Protein AF-A0A9E3B261-F1 (afdb_monomer_lite)

Radius of gyration: 27.92 Å; chains: 1; bounding box: 65×84×52 Å

pLDDT: mean 82.16, std 19.21, range [24.48, 98.75]

Foldseek 3Di:
DPPAAEAEAADDLVCVVSRCVVVVVVLVVQVPPPDQVDPQVQEEEEEADLPPVVSVVVQVSCVVVVGHYDYDPALVRVLVCVVVSVHQYQEYEYEQPHDDPPVSVVVSQVCSCVPRVHHYHYYYHHYDDDDDDPDDDDDDDDDDDDDDDDDDDDDDDPPPPPDPDQDDQDQHDFVQWGFHAWPADDLQATWTWIARNVVRDIKIKGKDFLVSDDPVQCVPDVPDRLQLVLQLVLCVPFDAQQAWRFPDWDWGDDPNTIMTMTITHDAPQQFQVSVCVPDPDLADALLQCLQVLLRVQVRLVSCVVVLFHQQQFARNQWTFRDDDPGSSPTRTHGDDRGSDSQLPDDPPDPRRLLQAALCSLVSDDDLLRRLSSSLQVVLCRHQSHGQDDDPDSSRSNCCNQPNQGDQSCVRVVPHDPQLSVLSSLSSDNDSVSHDPHSNRSSVSSVVSSD

Structure (mmCIF, N/CA/C/O backbone):
data_AF-A0A9E3B261-F1
#
_entry.id   AF-A0A9E3B261-F1
#
loop_
_atom_site.group_PDB
_atom_site.id
_atom_site.type_symbol
_atom_site.label_atom_id
_atom_site.label_alt_id
_atom_site.label_comp_id
_atom_site.label_asym_id
_atom_site.label_entity_id
_atom_site.label_seq_id
_atom_site.pdbx_PDB_ins_code
_atom_site.Cartn_x
_atom_site.Cartn_y
_atom_site.Cartn_z
_atom_site.occupancy
_atom_site.B_iso_or_equiv
_atom_site.auth_seq_id
_atom_site.auth_comp_id
_atom_site.auth_asym_id
_atom_site.auth_atom_id
_atom_site.pdbx_PDB_model_num
ATOM 1 N N . MET A 1 1 ? 28.361 51.284 -7.938 1.00 46.28 1 MET A N 1
ATOM 2 C CA . MET A 1 1 ? 27.222 50.376 -7.678 1.00 46.28 1 MET A CA 1
ATOM 3 C C . MET A 1 1 ? 27.439 49.139 -8.527 1.00 46.28 1 MET A C 1
ATOM 5 O O . MET A 1 1 ? 27.839 49.307 -9.668 1.00 46.28 1 MET A O 1
ATOM 9 N N . ILE A 1 2 ? 27.301 47.932 -7.970 1.00 52.34 2 ILE A N 1
ATOM 10 C CA . ILE A 1 2 ? 27.324 46.715 -8.796 1.00 52.34 2 ILE A CA 1
ATOM 11 C C . ILE A 1 2 ? 25.982 46.702 -9.520 1.00 52.34 2 ILE A C 1
ATOM 13 O O . ILE A 1 2 ? 24.951 46.738 -8.854 1.00 52.34 2 ILE A O 1
ATOM 17 N N . ASP A 1 3 ? 26.011 46.742 -10.845 1.00 52.69 3 ASP A N 1
ATOM 18 C CA . ASP A 1 3 ? 24.814 46.649 -11.671 1.00 52.69 3 ASP A CA 1
ATOM 19 C C . ASP A 1 3 ? 24.361 45.181 -11.671 1.00 52.69 3 ASP A C 1
ATOM 21 O O . ASP A 1 3 ? 25.028 44.314 -12.241 1.00 52.69 3 ASP A O 1
ATOM 25 N N . VAL A 1 4 ? 23.319 44.872 -10.895 1.00 64.88 4 VAL A N 1
ATOM 26 C CA . VAL A 1 4 ? 22.821 43.504 -10.696 1.00 64.88 4 VAL A CA 1
ATOM 27 C C . VAL A 1 4 ? 21.549 43.344 -11.513 1.00 64.88 4 VAL A C 1
ATOM 29 O O . VAL A 1 4 ? 20.518 43.918 -11.168 1.00 64.88 4 VAL A O 1
ATOM 32 N N . LYS A 1 5 ? 21.605 42.531 -12.572 1.00 70.75 5 LYS A N 1
ATOM 33 C CA . LYS A 1 5 ? 20.404 42.131 -13.309 1.00 70.75 5 LYS A CA 1
ATOM 34 C C . LYS A 1 5 ? 19.579 41.171 -12.451 1.00 70.75 5 LYS A C 1
ATOM 36 O O . LYS A 1 5 ? 20.046 40.077 -12.121 1.00 70.75 5 LYS A O 1
ATOM 41 N N . ALA A 1 6 ? 18.376 41.605 -12.089 1.00 80.62 6 ALA A N 1
ATOM 42 C CA . ALA A 1 6 ? 17.384 40.793 -11.401 1.00 80.62 6 ALA A CA 1
ATOM 43 C C . ALA A 1 6 ? 16.263 40.406 -12.372 1.00 80.62 6 ALA A C 1
ATOM 45 O O . ALA A 1 6 ? 15.796 41.245 -13.140 1.00 80.62 6 ALA A O 1
ATOM 46 N N . TYR A 1 7 ? 15.845 39.148 -12.317 1.00 84.56 7 TYR A N 1
ATOM 47 C CA . TYR A 1 7 ? 14.795 38.573 -13.145 1.00 84.56 7 TYR A CA 1
ATOM 48 C C . TYR A 1 7 ? 13.690 38.032 -12.240 1.00 84.56 7 TYR A C 1
ATOM 50 O O . TYR A 1 7 ? 13.964 37.229 -11.347 1.00 84.56 7 TYR A O 1
ATOM 58 N N . ASP A 1 8 ? 12.451 38.442 -12.479 1.00 83.25 8 ASP A N 1
ATOM 59 C CA . ASP A 1 8 ? 11.298 37.842 -11.814 1.00 83.25 8 ASP A CA 1
ATOM 60 C C . ASP A 1 8 ? 10.863 36.616 -12.621 1.00 83.25 8 ASP A C 1
ATOM 62 O O . ASP A 1 8 ? 10.542 36.715 -13.807 1.00 83.25 8 ASP A O 1
ATOM 66 N N . ILE A 1 9 ? 10.900 35.447 -11.987 1.00 84.94 9 ILE A N 1
ATOM 67 C CA . ILE A 1 9 ? 10.520 34.172 -12.592 1.00 84.94 9 ILE A CA 1
ATOM 68 C C . ILE A 1 9 ? 9.302 33.650 -11.849 1.00 84.94 9 ILE A C 1
ATOM 70 O O . ILE A 1 9 ? 9.288 33.564 -10.619 1.00 84.94 9 ILE A O 1
ATOM 74 N N . SER A 1 10 ? 8.273 33.285 -12.606 1.00 79.19 10 SER A N 1
ATOM 75 C CA . SER A 1 10 ? 7.094 32.650 -12.026 1.00 79.19 10 SER A CA 1
ATOM 76 C C . SER A 1 10 ? 7.427 31.205 -11.689 1.00 79.19 10 SER A C 1
ATOM 78 O O . SER A 1 10 ? 7.832 30.434 -12.558 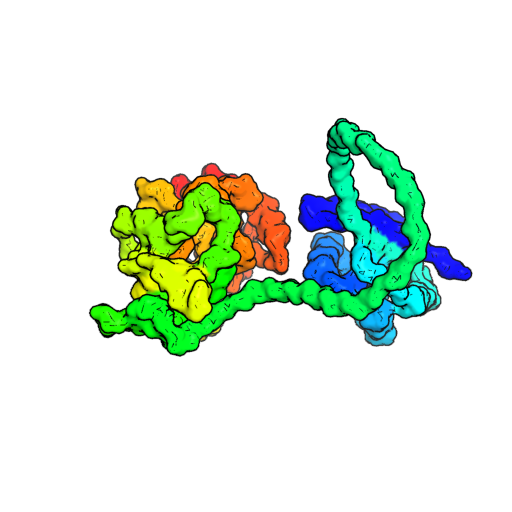1.00 79.19 10 SER A O 1
ATOM 80 N N . PHE A 1 11 ? 7.249 30.839 -10.425 1.00 78.50 11 PHE A N 1
ATOM 81 C CA . PHE A 1 11 ? 7.340 29.455 -9.989 1.00 78.50 11 PHE A CA 1
ATOM 82 C C . PHE A 1 11 ? 5.954 28.982 -9.571 1.00 78.50 11 PHE A C 1
ATOM 84 O O . PHE A 1 11 ? 5.349 29.521 -8.648 1.00 78.50 11 PHE A O 1
ATOM 91 N N . SER A 1 12 ? 5.460 27.976 -10.284 1.00 71.38 12 SER A N 1
ATOM 92 C CA . SER A 1 12 ? 4.247 27.246 -9.947 1.00 71.38 12 SER A CA 1
ATOM 93 C C . SER A 1 12 ? 4.579 25.765 -9.943 1.00 71.38 12 SER A C 1
ATOM 95 O O . SER A 1 12 ? 5.219 25.276 -10.877 1.00 71.38 12 SER A O 1
ATOM 97 N N . GLU A 1 13 ? 4.116 25.050 -8.919 1.00 60.09 13 GLU A N 1
ATOM 98 C CA . GLU A 1 13 ? 4.204 23.588 -8.888 1.00 60.09 13 GLU A CA 1
ATOM 99 C C . GLU A 1 13 ? 3.432 22.952 -10.052 1.00 60.09 13 GLU A C 1
ATOM 101 O O . GLU A 1 13 ? 3.790 21.870 -10.505 1.00 60.09 13 GLU A O 1
ATOM 106 N N . ASP A 1 14 ? 2.436 23.654 -10.596 1.00 55.97 14 ASP A N 1
ATOM 107 C CA . ASP A 1 14 ? 1.622 23.178 -11.713 1.00 55.97 14 ASP A CA 1
ATOM 108 C C . ASP A 1 14 ? 2.279 23.391 -13.091 1.00 55.97 14 ASP A C 1
ATOM 110 O O . ASP A 1 14 ? 1.838 22.776 -14.060 1.00 55.97 14 ASP A O 1
ATOM 114 N N . GLN A 1 15 ? 3.302 24.256 -13.203 1.00 71.75 15 GLN A N 1
ATOM 115 C CA . GLN A 1 15 ? 3.941 24.635 -14.482 1.00 71.75 15 GLN A CA 1
ATOM 116 C C . GLN A 1 15 ? 5.474 24.826 -14.377 1.00 71.75 15 GLN A C 1
ATOM 118 O O . GLN A 1 15 ? 5.997 25.916 -14.659 1.00 71.75 15 GLN A O 1
ATOM 123 N N . PRO A 1 16 ? 6.247 23.806 -13.960 1.00 72.81 16 PRO A N 1
ATOM 124 C CA . PRO A 1 16 ? 7.695 23.935 -13.785 1.00 72.81 16 PRO A CA 1
ATOM 125 C C . PRO A 1 16 ? 8.467 24.083 -15.101 1.00 72.81 16 PRO A C 1
ATOM 127 O O . PRO A 1 16 ? 9.574 24.617 -15.095 1.00 72.81 16 PRO A O 1
ATOM 130 N N . GLU A 1 17 ? 7.909 23.653 -16.233 1.00 75.88 17 GLU A N 1
ATOM 131 C CA . GLU A 1 17 ? 8.484 23.877 -17.561 1.00 75.88 17 GLU A CA 1
ATOM 132 C C . GLU A 1 17 ? 8.613 25.367 -17.886 1.00 75.88 17 GLU A C 1
ATOM 134 O O . GLU A 1 17 ? 9.623 25.783 -18.451 1.00 75.88 17 GLU A O 1
ATOM 139 N N . THR A 1 18 ? 7.654 26.188 -17.450 1.00 79.38 18 THR A N 1
ATOM 140 C CA . THR A 1 18 ? 7.706 27.648 -17.603 1.00 79.38 18 THR A CA 1
ATOM 141 C C . THR A 1 18 ? 8.845 28.236 -16.775 1.00 79.38 18 THR A C 1
ATOM 143 O O . THR A 1 18 ? 9.638 29.029 -17.284 1.00 79.38 18 THR A O 1
ATOM 146 N N . PHE A 1 19 ? 8.979 27.789 -15.522 1.00 85.88 19 PHE A N 1
ATOM 147 C CA . PHE A 1 19 ? 10.084 28.167 -14.639 1.00 85.88 19 PHE A CA 1
ATOM 148 C C . PHE A 1 19 ? 11.444 27.779 -15.243 1.00 85.88 19 PHE A C 1
ATOM 150 O O . PHE A 1 19 ? 12.350 28.609 -15.332 1.00 85.88 19 PHE A O 1
ATOM 157 N N . LEU A 1 20 ? 11.586 26.532 -15.700 1.00 84.50 20 LEU A N 1
ATOM 158 C CA . LEU A 1 20 ? 12.829 26.024 -16.277 1.00 84.50 20 LEU A CA 1
ATOM 159 C C . LEU A 1 20 ? 13.180 26.718 -17.592 1.00 84.50 20 LEU A C 1
ATOM 161 O O . LEU A 1 20 ? 14.345 27.044 -17.797 1.00 84.50 20 LEU A O 1
ATOM 165 N N . ALA A 1 21 ? 12.206 26.987 -18.462 1.00 82.69 21 ALA A N 1
ATOM 166 C CA . ALA A 1 21 ? 12.437 27.713 -19.707 1.00 82.69 21 ALA A CA 1
ATOM 167 C C . ALA A 1 21 ? 12.944 29.141 -19.441 1.00 82.69 21 ALA A C 1
ATOM 169 O O . ALA A 1 21 ? 13.916 29.575 -20.062 1.00 82.69 21 ALA A O 1
ATOM 170 N N . GLN A 1 22 ? 12.339 29.845 -18.477 1.00 83.75 22 GLN A N 1
ATOM 171 C CA . GLN A 1 22 ? 12.772 31.181 -18.056 1.00 83.75 22 GLN A CA 1
ATOM 172 C C . GLN A 1 22 ? 14.178 31.152 -17.440 1.00 83.75 22 GLN A C 1
ATOM 174 O O . GLN A 1 22 ? 15.033 31.962 -17.803 1.00 83.75 22 GLN A O 1
ATOM 179 N N . LEU A 1 23 ? 14.448 30.189 -16.554 1.00 86.62 23 LEU A N 1
ATOM 180 C CA . LEU A 1 23 ? 15.745 30.045 -15.896 1.00 86.62 23 LEU A CA 1
ATOM 181 C C . LEU A 1 23 ? 16.854 29.685 -16.895 1.00 86.62 23 LEU A C 1
ATOM 183 O O . LEU A 1 23 ? 17.890 30.349 -16.935 1.00 86.62 23 LEU A O 1
ATOM 187 N N . LEU A 1 24 ? 16.649 28.648 -17.711 1.00 84.88 24 LEU A N 1
ATOM 188 C CA . LEU A 1 24 ? 17.641 28.166 -18.672 1.00 84.88 24 LEU A CA 1
ATOM 189 C C . LEU A 1 24 ? 17.910 29.187 -19.774 1.00 84.88 24 LEU A C 1
ATOM 191 O O . LEU A 1 24 ? 19.068 29.348 -20.151 1.00 84.88 24 LEU A O 1
ATOM 195 N N . GLY A 1 25 ? 16.893 29.915 -20.245 1.00 82.44 25 GLY A N 1
ATOM 196 C CA . GLY A 1 25 ? 17.084 30.982 -21.230 1.00 82.44 25 GLY A CA 1
ATOM 197 C C . GLY A 1 25 ? 18.042 32.070 -20.733 1.00 82.44 25 GLY A C 1
ATOM 198 O O . GLY A 1 25 ? 18.949 32.496 -21.455 1.00 82.44 25 GLY A O 1
ATOM 199 N N . VAL A 1 26 ? 17.910 32.478 -19.467 1.00 82.19 26 VAL A N 1
ATOM 200 C CA . VAL A 1 26 ? 18.814 33.464 -18.854 1.00 82.19 26 VAL A CA 1
ATOM 201 C C . VAL A 1 26 ? 20.189 32.860 -18.565 1.00 82.19 26 VAL A C 1
ATOM 203 O O . VAL A 1 26 ? 21.204 33.479 -18.872 1.00 82.19 26 VAL A O 1
ATOM 206 N N . LEU A 1 27 ? 20.254 31.639 -18.024 1.00 79.81 27 LEU A N 1
ATOM 207 C CA . LEU A 1 27 ? 21.534 30.978 -17.765 1.00 79.81 27 LEU A CA 1
ATOM 208 C C . LEU A 1 27 ? 22.335 30.800 -19.060 1.00 79.81 27 LEU A C 1
ATOM 210 O O . LEU A 1 27 ? 23.496 31.183 -19.102 1.00 79.81 27 LEU A O 1
ATOM 214 N N . GLN A 1 28 ? 21.741 30.288 -20.136 1.00 76.00 28 GLN A N 1
ATOM 215 C CA . GLN A 1 28 ? 22.437 30.038 -21.405 1.00 76.00 28 GLN A CA 1
ATOM 216 C C . GLN A 1 28 ? 22.897 31.331 -22.099 1.00 76.00 28 GLN A C 1
ATOM 218 O O . GLN A 1 28 ? 24.015 31.385 -22.619 1.00 76.00 28 GLN A O 1
ATOM 223 N N . SER A 1 29 ? 22.083 32.392 -22.058 1.00 72.06 29 SER A N 1
ATOM 224 C CA . SER A 1 29 ? 22.456 33.699 -22.618 1.00 72.06 29 SER A CA 1
ATOM 225 C C . SER A 1 29 ? 23.584 34.381 -21.835 1.00 72.06 29 SER A C 1
ATOM 227 O O . SER A 1 29 ? 24.482 34.960 -22.443 1.00 72.06 29 SER A O 1
ATOM 229 N N . GLU A 1 30 ? 23.618 34.247 -20.506 1.00 67.50 30 GLU A N 1
ATOM 230 C CA . GLU A 1 30 ? 24.685 34.811 -19.663 1.00 67.50 30 GLU A CA 1
ATOM 231 C C . GLU A 1 30 ? 25.947 33.914 -19.607 1.00 67.50 30 GLU A C 1
ATOM 233 O O . GLU A 1 30 ? 27.047 34.421 -19.390 1.00 67.50 30 GLU A O 1
ATOM 238 N N . THR A 1 31 ? 25.843 32.603 -19.888 1.00 54.62 31 THR A N 1
ATOM 239 C CA . THR A 1 31 ? 27.004 31.677 -19.989 1.00 54.62 31 THR A CA 1
ATOM 240 C C . THR A 1 31 ? 27.794 31.857 -21.296 1.00 54.62 31 THR A C 1
ATOM 242 O O . THR A 1 31 ? 28.882 31.310 -21.443 1.00 54.62 31 THR A O 1
ATOM 245 N N . SER A 1 32 ? 27.287 32.656 -22.241 1.00 52.88 32 SER A N 1
ATOM 246 C CA . SER A 1 32 ? 27.977 32.998 -23.497 1.00 52.88 32 SER A CA 1
ATOM 247 C C . SER A 1 32 ? 29.081 34.063 -23.3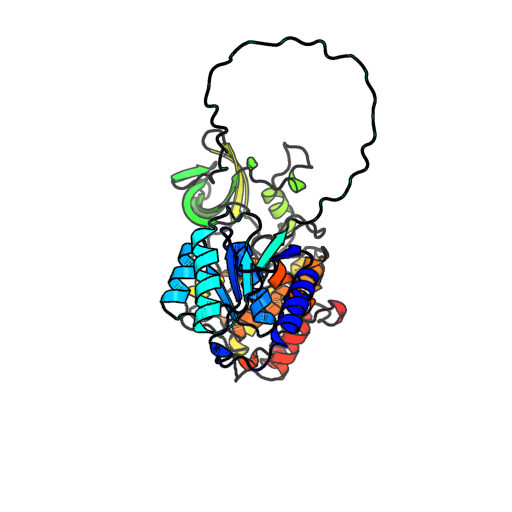23 1.00 52.88 32 SER A C 1
ATOM 249 O O . SER A 1 32 ? 29.647 34.540 -24.305 1.00 52.88 32 SER A O 1
ATOM 251 N N . GLN A 1 33 ? 29.402 34.449 -22.081 1.00 53.84 33 GLN A N 1
ATOM 252 C CA . GLN A 1 33 ? 30.553 35.299 -21.755 1.00 53.84 33 GLN A CA 1
ATOM 253 C C . GLN A 1 33 ? 31.881 34.523 -21.936 1.00 53.84 33 GLN A C 1
ATOM 255 O O . GLN A 1 33 ? 31.924 33.316 -21.685 1.00 53.84 33 GLN A O 1
ATOM 260 N N . PRO A 1 34 ? 32.972 35.178 -22.383 1.00 48.19 34 PRO A N 1
ATOM 261 C CA . PRO A 1 34 ? 34.199 34.491 -22.784 1.00 48.19 34 PRO A CA 1
ATOM 262 C C . PRO A 1 34 ? 34.865 33.758 -21.606 1.00 48.19 34 PRO A C 1
ATOM 264 O O . PRO A 1 34 ? 35.031 34.322 -20.529 1.00 48.19 34 PRO A O 1
ATOM 267 N N . GLU A 1 35 ? 35.217 32.490 -21.850 1.00 54.97 35 GLU A N 1
ATOM 268 C CA . GLU A 1 35 ? 35.974 31.543 -21.012 1.00 54.97 35 GLU A CA 1
ATOM 269 C C . GLU A 1 35 ? 35.895 31.736 -19.487 1.00 54.97 35 GLU A C 1
ATOM 271 O O . GLU A 1 35 ? 36.771 32.319 -18.842 1.00 54.97 35 GLU A O 1
ATOM 276 N N . ILE A 1 36 ? 34.884 31.114 -18.875 1.00 59.16 36 ILE A N 1
ATOM 277 C CA . ILE A 1 36 ? 34.848 30.883 -17.429 1.00 59.16 36 ILE A CA 1
ATOM 278 C C . ILE A 1 36 ? 36.056 30.010 -17.039 1.00 59.16 36 ILE A C 1
ATOM 280 O O . ILE A 1 36 ? 36.041 28.796 -17.228 1.00 59.16 36 ILE A O 1
ATOM 284 N N . LYS A 1 37 ? 37.098 30.612 -16.446 1.00 65.00 37 LYS A N 1
ATOM 285 C CA . LYS A 1 37 ? 38.328 29.931 -15.967 1.00 65.00 37 LYS A CA 1
ATOM 286 C C . LYS A 1 37 ? 38.120 29.020 -14.742 1.00 65.00 37 LYS A C 1
ATOM 288 O O . LYS A 1 37 ? 39.078 28.641 -14.072 1.00 65.00 37 LYS A O 1
ATOM 293 N N . VAL A 1 38 ? 36.873 28.700 -14.407 1.00 70.62 38 VAL A N 1
ATOM 294 C CA . VAL A 1 38 ? 36.484 27.958 -13.203 1.00 70.62 38 VAL A CA 1
ATOM 295 C C . VAL A 1 38 ? 35.988 26.563 -13.599 1.00 70.62 38 VAL A C 1
ATOM 297 O O . VAL A 1 38 ? 35.171 26.456 -14.516 1.00 70.62 38 VAL A O 1
ATOM 300 N N . PRO A 1 39 ? 36.413 25.485 -12.910 1.00 75.38 39 PRO A N 1
ATOM 301 C CA . PRO A 1 39 ? 35.882 24.147 -13.147 1.00 75.38 39 PRO A CA 1
ATOM 302 C C . PRO A 1 39 ? 34.357 24.106 -13.004 1.00 75.38 39 PRO A C 1
ATOM 304 O O . PRO A 1 39 ? 33.814 24.501 -11.971 1.00 75.38 39 PRO A O 1
ATOM 307 N N . ARG A 1 40 ? 33.660 23.561 -14.012 1.00 74.19 40 ARG A N 1
ATOM 308 C CA . ARG A 1 40 ? 32.187 23.448 -14.012 1.00 74.19 40 ARG A CA 1
ATOM 309 C C . ARG A 1 40 ? 31.637 22.678 -12.806 1.00 74.19 40 ARG A C 1
ATOM 311 O O . ARG A 1 40 ? 30.533 22.964 -12.368 1.00 74.19 40 ARG A O 1
ATOM 318 N N . SER A 1 41 ? 32.416 21.758 -12.236 1.00 78.00 41 SER A N 1
ATOM 319 C CA . SER A 1 41 ? 32.057 20.995 -11.031 1.00 78.00 41 SER A CA 1
ATOM 320 C C . SER A 1 41 ? 31.927 21.843 -9.759 1.00 78.00 41 SER A C 1
ATOM 322 O O . SER A 1 41 ? 31.311 21.397 -8.796 1.00 78.00 41 SER A O 1
ATOM 324 N N . LEU A 1 42 ? 32.504 23.050 -9.732 1.00 80.19 42 LEU A N 1
ATOM 325 C CA . LEU A 1 42 ? 32.400 23.978 -8.602 1.00 80.19 42 LEU A CA 1
ATOM 326 C C . LEU A 1 42 ? 31.280 25.010 -8.784 1.00 80.19 42 LEU A C 1
ATOM 328 O O . LEU A 1 42 ? 30.904 25.670 -7.812 1.00 80.19 42 LEU A O 1
ATOM 332 N N . LEU A 1 43 ? 30.744 25.150 -10.000 1.00 88.75 43 LEU A N 1
ATOM 333 C CA . LEU A 1 43 ? 29.675 26.092 -10.309 1.00 88.75 43 LEU A CA 1
ATOM 334 C C . LEU A 1 43 ? 28.333 25.542 -9.826 1.00 88.75 43 LEU A C 1
ATOM 336 O O . LEU A 1 43 ? 27.901 24.468 -10.247 1.00 88.75 43 LEU A O 1
ATOM 340 N N . LYS A 1 44 ? 27.657 26.292 -8.951 1.00 93.62 44 LYS A N 1
ATOM 341 C CA . LYS A 1 44 ? 26.327 25.929 -8.448 1.00 93.62 44 LYS A CA 1
ATOM 342 C C . LYS A 1 44 ? 25.351 27.090 -8.537 1.00 93.62 44 LYS A C 1
ATOM 344 O O . LYS A 1 44 ? 25.734 28.252 -8.400 1.00 93.62 44 LYS A O 1
ATOM 349 N N . VAL A 1 45 ? 24.079 26.769 -8.745 1.00 93.75 45 VAL A N 1
ATOM 350 C CA . VAL A 1 45 ? 22.966 27.697 -8.549 1.00 93.75 45 VAL A CA 1
ATOM 351 C C . VAL A 1 45 ? 22.610 27.700 -7.067 1.00 93.75 45 VAL A C 1
ATOM 353 O O . VAL A 1 45 ? 22.264 26.664 -6.499 1.00 93.75 45 VAL A O 1
ATOM 356 N N . LEU A 1 46 ? 22.735 28.856 -6.426 1.00 94.75 46 LEU A N 1
ATOM 357 C CA . LEU A 1 46 ? 22.369 29.029 -5.027 1.00 94.75 46 LEU A CA 1
ATOM 358 C C . LEU A 1 46 ? 20.870 29.310 -4.927 1.00 94.75 46 LEU A C 1
ATOM 360 O O . LEU A 1 46 ? 20.399 30.293 -5.487 1.00 94.75 46 LEU A O 1
ATOM 364 N N . VAL A 1 47 ? 20.142 28.485 -4.183 1.00 94.56 47 VAL A N 1
ATOM 365 C CA . VAL A 1 47 ? 18.722 28.680 -3.875 1.00 94.56 47 VAL A CA 1
ATOM 366 C C . VAL A 1 47 ? 18.614 29.143 -2.426 1.00 94.56 47 VAL A C 1
ATOM 368 O O . VAL A 1 47 ? 18.981 28.397 -1.518 1.00 94.56 47 VAL A O 1
ATOM 371 N N . ILE A 1 48 ? 18.154 30.375 -2.211 1.00 91.69 48 ILE A N 1
ATOM 372 C CA . ILE A 1 48 ? 17.904 30.946 -0.885 1.00 91.69 48 ILE A CA 1
ATOM 373 C C . ILE A 1 48 ? 16.403 31.032 -0.680 1.00 91.69 48 ILE A C 1
ATOM 375 O O . ILE A 1 48 ? 15.741 31.870 -1.293 1.00 91.69 48 ILE A O 1
ATOM 379 N N . ASP A 1 49 ? 15.874 30.184 0.192 1.00 88.56 49 ASP A N 1
ATOM 380 C CA . ASP A 1 49 ? 14.453 30.180 0.507 1.00 88.56 49 ASP A CA 1
ATOM 381 C C . ASP A 1 49 ? 14.216 29.648 1.926 1.00 88.56 49 ASP A C 1
ATOM 383 O O . ASP A 1 49 ? 14.806 28.645 2.339 1.00 88.56 49 ASP A O 1
ATOM 387 N N . VAL A 1 50 ? 13.356 30.342 2.673 1.00 82.12 50 VAL A N 1
ATOM 388 C CA . VAL A 1 50 ? 12.946 29.944 4.027 1.00 82.12 50 VAL A CA 1
ATOM 389 C C . VAL A 1 50 ? 12.023 28.726 3.988 1.00 82.12 50 VAL A C 1
ATOM 391 O O . VAL A 1 50 ? 12.030 27.910 4.913 1.00 82.12 50 VAL A O 1
ATOM 394 N N . ASP A 1 51 ? 11.271 28.568 2.896 1.00 82.81 51 ASP A N 1
ATOM 395 C CA . ASP A 1 51 ? 10.460 27.389 2.635 1.00 82.81 51 ASP A CA 1
ATOM 396 C C . ASP A 1 51 ? 11.350 26.262 2.099 1.00 82.81 51 ASP A C 1
ATOM 398 O O . ASP A 1 51 ? 11.705 26.202 0.920 1.00 82.81 51 ASP A O 1
ATOM 402 N N . LYS A 1 52 ? 11.711 25.332 2.990 1.00 82.50 52 LYS A N 1
ATOM 403 C CA . LYS A 1 52 ? 12.579 24.192 2.665 1.00 82.50 52 LYS A CA 1
ATOM 404 C C . LYS A 1 52 ? 11.990 23.269 1.598 1.00 82.50 52 LYS A C 1
ATOM 406 O O . LYS A 1 52 ? 12.762 22.628 0.884 1.00 82.50 52 LYS A O 1
ATOM 411 N N . LEU A 1 53 ? 10.662 23.171 1.500 1.00 77.38 53 LEU A N 1
ATOM 412 C CA . LEU A 1 53 ? 10.006 22.316 0.511 1.00 77.38 53 LEU A CA 1
ATOM 413 C C . LEU A 1 53 ? 10.136 22.943 -0.876 1.00 77.38 53 LEU A C 1
ATOM 415 O O . LEU A 1 53 ? 10.618 22.283 -1.800 1.00 77.38 53 LEU A O 1
ATOM 419 N N . ARG A 1 54 ? 9.831 24.239 -0.988 1.00 86.75 54 ARG A N 1
ATOM 420 C CA . ARG A 1 54 ? 10.002 25.002 -2.230 1.00 86.75 54 ARG A CA 1
ATOM 421 C C . ARG A 1 54 ? 11.466 25.074 -2.663 1.00 86.75 54 ARG A C 1
ATOM 423 O O . ARG A 1 54 ? 11.773 24.792 -3.820 1.00 86.75 54 ARG A O 1
ATOM 430 N N . ALA A 1 55 ? 12.384 25.341 -1.729 1.00 86.25 55 ALA A N 1
ATOM 431 C CA . ALA A 1 55 ? 13.825 25.336 -1.990 1.00 86.25 55 ALA A CA 1
ATOM 432 C C . ALA A 1 55 ? 14.299 23.990 -2.559 1.00 86.25 55 ALA A C 1
ATOM 434 O O . ALA A 1 55 ? 15.079 23.944 -3.511 1.00 86.25 55 ALA A O 1
ATOM 435 N N . GLY A 1 56 ? 13.811 22.892 -1.971 1.00 87.88 56 GLY A N 1
ATOM 436 C CA . GLY A 1 56 ? 14.101 21.529 -2.403 1.00 87.88 56 GLY A CA 1
ATOM 437 C C . GLY A 1 56 ? 13.564 21.228 -3.799 1.00 87.88 56 GLY A C 1
ATOM 438 O O . GLY A 1 56 ? 14.298 20.684 -4.623 1.00 87.88 56 GLY A O 1
ATOM 439 N N . ALA A 1 57 ? 12.321 21.621 -4.088 1.00 83.62 57 ALA A N 1
ATOM 440 C CA . ALA A 1 57 ? 11.701 21.443 -5.399 1.00 83.62 57 ALA A CA 1
ATOM 441 C C . ALA A 1 57 ? 12.460 22.211 -6.493 1.00 83.62 57 ALA A C 1
ATOM 443 O O . ALA A 1 57 ? 12.854 21.630 -7.505 1.00 83.62 57 ALA A O 1
ATOM 444 N N . VAL A 1 58 ? 12.755 23.491 -6.254 1.00 88.75 58 VAL A N 1
ATOM 445 C CA . VAL A 1 58 ? 13.528 24.341 -7.170 1.00 88.75 58 VAL A CA 1
ATOM 446 C C . VAL A 1 58 ? 14.926 23.763 -7.410 1.00 88.75 58 VAL A C 1
ATOM 448 O O . VAL A 1 58 ? 15.356 23.631 -8.555 1.00 88.75 58 VAL A O 1
ATOM 451 N N . ALA A 1 59 ? 15.622 23.339 -6.354 1.00 90.75 59 ALA A N 1
ATOM 452 C CA . ALA A 1 59 ? 16.927 22.692 -6.459 1.00 90.75 59 ALA A CA 1
ATOM 453 C C . ALA A 1 59 ? 16.884 21.395 -7.288 1.00 90.75 59 ALA A C 1
ATOM 455 O O . ALA A 1 59 ? 17.756 21.168 -8.126 1.00 90.75 59 ALA A O 1
ATOM 456 N N . GLN A 1 60 ? 15.871 20.546 -7.090 1.00 85.62 60 GLN A N 1
ATOM 457 C CA . GLN A 1 60 ? 15.706 19.310 -7.861 1.00 85.62 60 GLN A CA 1
ATOM 458 C C . GLN A 1 60 ? 15.461 19.584 -9.346 1.00 85.62 60 GLN A C 1
ATOM 460 O O . GLN A 1 60 ? 16.079 18.926 -10.182 1.00 85.62 60 GLN A O 1
ATOM 465 N N . LEU A 1 61 ? 14.632 20.579 -9.674 1.00 86.94 61 LEU A N 1
ATOM 466 C CA . LEU A 1 61 ? 14.388 20.995 -11.057 1.00 86.94 61 LEU A CA 1
ATOM 467 C C . LEU A 1 61 ? 15.674 21.482 -11.732 1.00 86.94 61 LEU A C 1
ATOM 469 O O . LEU A 1 61 ? 15.977 21.067 -12.846 1.00 86.94 61 LEU A O 1
ATOM 473 N N . ILE A 1 62 ? 16.477 22.291 -11.038 1.00 89.75 62 ILE A N 1
ATOM 474 C CA . ILE A 1 62 ? 17.786 22.732 -11.541 1.00 89.75 62 ILE A CA 1
ATOM 475 C C . ILE A 1 62 ? 18.695 21.525 -11.791 1.00 89.75 62 ILE A C 1
ATOM 477 O O . ILE A 1 62 ? 19.265 21.398 -12.875 1.00 89.75 62 ILE A O 1
ATOM 481 N N . ASN A 1 63 ? 18.782 20.603 -10.829 1.00 89.44 63 ASN A N 1
ATOM 482 C CA . ASN A 1 63 ? 19.637 19.420 -10.937 1.00 89.44 63 ASN A CA 1
ATOM 483 C C . ASN A 1 63 ? 19.237 18.488 -12.086 1.00 89.44 63 ASN A C 1
ATOM 485 O O . ASN A 1 63 ? 20.105 17.919 -12.748 1.00 89.44 63 ASN A O 1
ATOM 489 N N . ALA A 1 64 ? 17.939 18.380 -12.378 1.00 84.50 64 ALA A N 1
ATOM 490 C CA . ALA A 1 64 ? 17.427 17.593 -13.498 1.00 84.50 64 ALA A CA 1
ATOM 491 C C . ALA A 1 64 ? 17.887 18.117 -14.873 1.00 84.50 64 ALA A C 1
ATOM 493 O O . ALA A 1 64 ? 17.896 17.362 -15.842 1.00 84.50 64 ALA A O 1
ATOM 494 N N . THR A 1 65 ? 18.314 19.381 -14.963 1.00 81.81 65 THR A N 1
ATOM 495 C CA . THR A 1 65 ? 18.804 20.002 -16.209 1.00 81.81 65 THR A CA 1
ATOM 496 C C . THR A 1 65 ? 20.325 19.898 -16.395 1.00 81.81 65 THR A C 1
ATOM 498 O O . THR A 1 65 ? 20.866 20.427 -17.364 1.00 81.81 65 THR A O 1
ATOM 501 N N . GLY A 1 66 ? 21.035 19.221 -15.482 1.00 81.62 66 GLY A N 1
ATOM 502 C CA . GLY A 1 66 ? 22.494 19.048 -15.525 1.00 81.62 66 GLY A CA 1
ATOM 503 C C . GLY A 1 66 ? 23.300 20.166 -14.852 1.00 81.62 66 GLY A C 1
ATOM 504 O O . GLY A 1 66 ? 24.519 20.047 -14.724 1.00 81.62 66 GLY A O 1
ATOM 505 N N . TYR A 1 67 ? 22.644 21.226 -14.374 1.00 87.25 67 TYR A N 1
ATOM 506 C CA . TYR A 1 67 ? 23.249 22.211 -13.475 1.00 87.25 67 TYR A CA 1
ATOM 507 C C . TYR A 1 67 ? 23.310 21.652 -12.051 1.00 87.25 67 TYR A C 1
ATOM 509 O O . TYR A 1 67 ? 22.502 20.815 -11.683 1.00 87.25 67 TYR A O 1
ATOM 517 N N . GLN A 1 68 ? 24.245 22.112 -11.221 1.00 90.88 68 GLN A N 1
ATOM 518 C CA . GLN A 1 68 ? 24.256 21.756 -9.800 1.00 90.88 68 GLN A CA 1
ATOM 519 C C . GLN A 1 68 ? 23.638 22.869 -8.961 1.00 90.88 68 GLN A C 1
ATOM 521 O O . GLN A 1 68 ? 23.865 24.047 -9.236 1.00 90.88 68 GLN A O 1
ATOM 526 N N . SER A 1 69 ? 22.902 22.513 -7.912 1.00 93.69 69 SER A N 1
ATOM 527 C CA . SER A 1 69 ? 22.310 23.463 -6.971 1.00 93.69 69 SER A CA 1
ATOM 528 C C . SER A 1 69 ? 22.889 23.334 -5.560 1.00 93.69 69 SER A C 1
ATOM 530 O O . SER A 1 69 ? 23.393 22.285 -5.155 1.00 93.69 69 SER A O 1
ATOM 532 N N . ILE A 1 70 ? 22.767 24.397 -4.770 1.00 94.94 70 ILE A N 1
ATOM 533 C CA . ILE A 1 70 ? 22.987 24.373 -3.322 1.00 94.94 70 ILE A CA 1
ATOM 534 C C . ILE A 1 70 ? 21.897 25.195 -2.636 1.00 94.94 70 ILE A C 1
ATOM 536 O O . ILE A 1 70 ? 21.509 26.243 -3.144 1.00 94.94 70 ILE A O 1
ATOM 540 N N . ILE A 1 71 ? 21.385 24.702 -1.509 1.00 94.25 71 ILE A N 1
ATOM 541 C CA . ILE A 1 71 ? 20.293 25.341 -0.768 1.00 94.25 71 ILE A CA 1
ATOM 542 C C . ILE A 1 71 ? 20.867 26.050 0.458 1.00 94.25 71 ILE A C 1
ATOM 544 O O . ILE A 1 71 ? 21.694 25.482 1.173 1.00 94.25 71 ILE A O 1
ATOM 548 N N . ALA A 1 72 ? 20.394 27.264 0.714 1.00 89.88 72 ALA A N 1
ATOM 549 C CA . ALA A 1 72 ? 20.626 28.003 1.944 1.00 89.88 72 ALA A CA 1
ATOM 550 C C . ALA A 1 72 ? 19.292 28.534 2.485 1.00 89.88 72 ALA A C 1
ATOM 552 O O . ALA A 1 72 ? 18.415 28.919 1.717 1.00 89.88 72 ALA A O 1
ATOM 553 N N . VAL A 1 73 ? 19.134 28.558 3.809 1.00 82.25 73 VAL A N 1
ATOM 554 C CA . VAL A 1 73 ? 17.892 29.037 4.445 1.00 82.25 73 VAL A CA 1
ATOM 555 C C . VAL A 1 73 ? 17.825 30.569 4.427 1.00 82.25 73 VAL A C 1
ATOM 557 O O . VAL A 1 73 ? 16.748 31.153 4.373 1.00 82.25 73 VAL A O 1
ATOM 560 N N . ASN A 1 74 ? 18.982 31.232 4.442 1.00 84.94 74 ASN A N 1
ATOM 561 C CA . ASN A 1 74 ? 19.119 32.683 4.365 1.00 84.94 74 ASN A CA 1
ATOM 562 C C . ASN A 1 74 ? 20.423 33.075 3.638 1.00 84.94 74 ASN A C 1
ATOM 564 O O . ASN A 1 74 ? 21.253 32.236 3.269 1.00 84.94 74 ASN A O 1
ATOM 568 N N . THR A 1 75 ? 20.615 34.376 3.425 1.00 85.62 75 THR A N 1
ATOM 569 C CA . THR A 1 75 ? 21.797 34.914 2.739 1.00 85.62 75 THR A CA 1
ATOM 570 C C . THR A 1 75 ? 23.098 34.764 3.520 1.00 85.62 75 THR A C 1
ATOM 572 O O . THR A 1 75 ? 24.156 34.648 2.897 1.00 85.62 75 THR A O 1
ATOM 575 N N . LEU A 1 76 ? 23.048 34.749 4.855 1.00 85.00 76 LEU A N 1
ATOM 576 C CA . LEU A 1 76 ? 24.221 34.526 5.701 1.00 85.00 76 LEU A CA 1
ATOM 577 C C . LEU A 1 76 ? 24.762 33.098 5.541 1.00 85.00 76 LEU A C 1
ATOM 579 O O . LEU A 1 76 ? 25.972 32.916 5.390 1.00 85.00 76 LEU A O 1
ATOM 583 N N . ASP A 1 77 ? 23.883 32.099 5.508 1.00 87.00 77 ASP A N 1
ATOM 584 C CA . ASP A 1 77 ? 24.242 30.694 5.311 1.00 87.00 77 ASP A CA 1
ATOM 585 C C . ASP A 1 77 ? 24.872 30.487 3.932 1.00 87.00 77 ASP A C 1
ATOM 587 O O . ASP A 1 77 ? 25.949 29.896 3.815 1.00 87.00 77 ASP A O 1
ATOM 591 N N . GLY A 1 78 ? 24.251 31.052 2.890 1.00 89.12 78 GLY A N 1
ATOM 592 C CA . GLY A 1 78 ? 24.797 31.031 1.532 1.00 89.12 78 GLY A CA 1
ATOM 593 C C . GLY A 1 78 ? 26.188 31.671 1.466 1.00 89.12 78 GLY A C 1
ATOM 594 O O . GLY A 1 78 ? 27.138 31.070 0.964 1.00 89.12 78 GLY A O 1
ATOM 595 N N . PHE A 1 79 ? 26.354 32.856 2.060 1.00 90.38 79 PHE A N 1
ATOM 596 C CA . PHE A 1 79 ? 27.650 33.536 2.112 1.00 90.38 79 PHE A CA 1
ATOM 597 C C . PHE A 1 79 ? 28.706 32.749 2.908 1.00 90.38 79 PHE A C 1
ATOM 599 O O . PHE A 1 79 ? 29.866 32.673 2.503 1.00 90.38 79 PHE A O 1
ATOM 606 N N . THR A 1 80 ? 28.314 32.103 4.006 1.00 87.88 80 THR A N 1
ATOM 607 C CA . THR A 1 80 ? 29.207 31.258 4.814 1.00 87.88 80 THR A CA 1
ATOM 608 C C . THR A 1 80 ? 29.703 30.045 4.026 1.00 87.88 80 THR A C 1
ATOM 610 O O . THR A 1 80 ? 30.897 29.736 4.047 1.00 87.88 80 THR A O 1
ATOM 613 N N . LEU A 1 81 ? 28.813 29.379 3.286 1.00 87.69 81 LEU A N 1
ATOM 614 C CA . LEU A 1 81 ? 29.161 28.263 2.401 1.00 87.69 81 LEU A CA 1
ATOM 615 C C . LEU A 1 81 ? 30.122 28.698 1.281 1.00 87.69 81 LEU A C 1
ATOM 617 O O . LEU A 1 81 ? 31.038 27.952 0.927 1.00 87.69 81 LEU A O 1
ATOM 621 N N . PHE A 1 82 ? 29.963 29.920 0.767 1.00 91.88 82 PHE A N 1
ATOM 622 C CA . PHE A 1 82 ? 30.875 30.503 -0.217 1.00 91.88 82 PHE A CA 1
ATOM 623 C C . PHE A 1 82 ? 32.274 30.754 0.367 1.00 91.88 82 PHE A C 1
ATOM 625 O O . PHE A 1 82 ? 33.270 30.351 -0.233 1.00 91.88 82 PHE A O 1
ATOM 632 N N . LEU A 1 83 ? 32.371 31.352 1.562 1.00 89.50 83 LEU A N 1
ATOM 633 C CA . LEU A 1 83 ? 33.660 31.597 2.227 1.00 89.50 83 LEU A CA 1
ATOM 634 C C . LEU A 1 83 ? 34.423 30.300 2.535 1.00 89.50 83 LEU A C 1
ATOM 636 O O . LEU A 1 83 ? 35.649 30.276 2.454 1.00 89.50 83 LEU A O 1
ATOM 640 N N . ARG A 1 84 ? 33.702 29.210 2.829 1.00 89.88 84 ARG A N 1
ATOM 641 C CA . ARG A 1 84 ? 34.268 27.862 3.023 1.00 89.88 84 ARG A CA 1
ATOM 642 C C . ARG A 1 84 ? 34.689 27.173 1.719 1.00 89.88 84 ARG A C 1
ATOM 644 O O . ARG A 1 84 ? 35.188 26.054 1.765 1.00 89.88 84 ARG A O 1
ATOM 651 N N . GLY A 1 85 ? 34.468 27.800 0.562 1.00 85.38 85 GLY A N 1
ATOM 652 C CA . GLY A 1 85 ? 34.808 27.240 -0.746 1.00 85.38 85 GLY A CA 1
ATOM 653 C C . GLY A 1 85 ? 33.916 26.076 -1.183 1.00 85.38 85 GLY A C 1
ATOM 654 O O . GLY A 1 85 ? 34.311 25.308 -2.054 1.00 85.38 85 GLY A O 1
ATOM 655 N N . SER A 1 86 ? 32.721 25.919 -0.600 1.00 85.62 86 SER A N 1
ATOM 656 C CA . SER A 1 86 ? 31.822 24.791 -0.899 1.00 85.62 86 SER A CA 1
ATOM 657 C C . SER A 1 86 ? 31.149 24.881 -2.278 1.00 85.62 86 SER A C 1
ATOM 659 O O . SER A 1 86 ? 30.605 23.883 -2.765 1.00 85.62 86 SER A O 1
ATOM 661 N N . TYR A 1 87 ? 31.139 26.071 -2.887 1.00 91.81 87 TYR A N 1
ATOM 662 C CA . TYR A 1 87 ? 30.606 26.329 -4.225 1.00 91.81 87 TYR A CA 1
ATOM 663 C C . TYR A 1 87 ? 31.050 27.700 -4.760 1.00 91.81 87 TYR A C 1
ATOM 665 O O . TYR A 1 87 ? 31.498 28.561 -4.001 1.00 91.81 87 TYR A O 1
ATOM 673 N N . ILE A 1 88 ? 30.866 27.912 -6.064 1.00 90.31 88 ILE A N 1
ATOM 674 C CA . ILE A 1 88 ? 30.982 29.210 -6.736 1.00 90.31 88 ILE A CA 1
ATOM 675 C C . ILE A 1 88 ? 29.616 29.524 -7.366 1.00 90.31 88 ILE A C 1
ATOM 677 O O . ILE A 1 88 ? 29.128 28.717 -8.164 1.00 90.31 88 ILE A O 1
ATOM 681 N N . PRO A 1 89 ? 28.952 30.639 -6.999 1.00 90.50 89 PRO A N 1
ATOM 682 C CA . PRO A 1 89 ? 27.624 30.943 -7.513 1.00 90.50 89 PRO A CA 1
ATOM 683 C C . PRO A 1 89 ? 27.695 31.299 -8.997 1.00 90.50 89 PRO A C 1
ATOM 685 O O . PRO A 1 89 ? 28.335 32.279 -9.369 1.00 90.50 89 PRO A O 1
ATOM 688 N N . GLN A 1 90 ? 26.996 30.530 -9.828 1.00 89.56 90 GLN A N 1
ATOM 689 C CA . GLN A 1 90 ? 26.745 30.888 -11.232 1.00 89.56 90 GLN A CA 1
ATOM 690 C C . GLN A 1 90 ? 25.397 31.594 -11.420 1.00 89.56 90 GLN A C 1
ATOM 692 O O . GLN A 1 90 ? 25.183 32.253 -12.426 1.00 89.56 90 GLN A O 1
ATOM 697 N N . ALA A 1 91 ? 24.497 31.453 -10.446 1.00 91.44 91 ALA A N 1
ATOM 698 C CA . ALA A 1 91 ? 23.219 32.145 -10.345 1.00 91.44 91 ALA A CA 1
ATOM 699 C C . ALA A 1 91 ? 22.711 32.079 -8.903 1.00 91.44 91 ALA A C 1
ATOM 701 O O . ALA A 1 91 ? 23.098 31.177 -8.150 1.00 91.44 91 ALA A O 1
ATOM 702 N N . ILE A 1 92 ? 21.841 33.017 -8.529 1.00 92.81 92 ILE A N 1
ATOM 703 C CA . ILE A 1 92 ? 21.177 33.034 -7.222 1.00 92.81 92 ILE A CA 1
ATOM 704 C C . ILE A 1 92 ? 19.667 33.136 -7.430 1.00 92.81 92 ILE A C 1
ATOM 706 O O . ILE A 1 92 ? 19.211 34.037 -8.125 1.00 92.81 92 ILE A O 1
ATOM 710 N N . ILE A 1 93 ? 18.903 32.245 -6.803 1.00 93.00 93 ILE A N 1
ATOM 711 C CA . ILE A 1 93 ? 17.439 32.266 -6.757 1.00 93.00 93 ILE A CA 1
ATOM 712 C C . ILE A 1 93 ? 17.007 32.647 -5.342 1.00 93.00 93 ILE A C 1
ATOM 714 O O . ILE A 1 93 ? 17.453 32.031 -4.376 1.00 93.00 93 ILE A O 1
ATOM 718 N N . LEU A 1 94 ? 16.148 33.655 -5.231 1.00 90.50 94 LEU A N 1
ATOM 719 C CA . LEU A 1 94 ? 15.537 34.115 -3.990 1.00 90.50 94 LEU A CA 1
ATOM 720 C C . LEU A 1 94 ? 14.073 33.673 -3.946 1.00 90.50 94 LEU A C 1
ATOM 722 O O . LEU A 1 94 ? 13.322 33.937 -4.888 1.00 90.50 94 LEU A O 1
ATOM 726 N N . GLY A 1 95 ? 13.682 33.031 -2.848 1.00 85.75 95 GLY A N 1
ATOM 727 C CA . GLY A 1 95 ? 12.305 32.634 -2.571 1.00 85.75 95 GLY A CA 1
ATOM 728 C C . GLY A 1 95 ? 11.326 33.807 -2.538 1.00 85.75 95 GLY A C 1
ATOM 729 O O . GLY A 1 95 ? 11.721 34.954 -2.322 1.00 85.75 95 GLY A O 1
ATOM 730 N N . SER A 1 96 ? 10.036 33.510 -2.710 1.00 76.00 96 SER A N 1
ATOM 731 C CA . SER A 1 96 ? 8.961 34.516 -2.739 1.00 76.00 96 SER A CA 1
ATOM 732 C C . SER A 1 96 ? 8.803 35.267 -1.416 1.00 76.00 96 SER A C 1
ATOM 734 O O . SER A 1 96 ? 8.415 36.431 -1.409 1.00 76.00 96 SER A O 1
ATOM 736 N N . ASP A 1 97 ? 9.163 34.617 -0.307 1.00 67.19 97 ASP A N 1
ATOM 737 C CA . ASP A 1 97 ? 9.057 35.155 1.055 1.00 67.19 97 ASP A CA 1
ATOM 738 C C . ASP A 1 97 ? 10.380 35.766 1.551 1.00 67.19 97 ASP A C 1
ATOM 740 O O . ASP A 1 97 ? 10.575 35.982 2.748 1.00 67.19 97 ASP A O 1
ATOM 744 N N . TYR A 1 98 ? 11.334 36.011 0.646 1.00 68.06 98 TYR A N 1
ATOM 745 C CA . TYR A 1 98 ? 12.637 36.555 1.007 1.00 68.06 98 TYR A CA 1
ATOM 746 C C . TYR A 1 98 ? 12.513 37.986 1.554 1.00 68.06 98 TYR A C 1
ATOM 748 O O . TYR A 1 98 ? 12.244 38.941 0.822 1.00 68.06 98 TYR A O 1
ATOM 756 N N . ILE A 1 99 ? 12.781 38.145 2.851 1.00 59.38 99 ILE A N 1
ATOM 757 C CA . ILE A 1 99 ? 12.939 39.450 3.495 1.00 59.38 99 ILE A CA 1
ATOM 758 C C . ILE A 1 99 ? 14.369 39.928 3.233 1.00 59.38 99 ILE A C 1
ATOM 760 O O . ILE A 1 99 ? 15.336 39.216 3.501 1.00 59.38 99 ILE A O 1
ATOM 764 N N . ALA A 1 100 ? 14.507 41.128 2.672 1.00 57.19 100 ALA A N 1
ATOM 765 C CA . ALA A 1 100 ? 15.787 41.634 2.198 1.00 57.19 100 ALA A CA 1
ATOM 766 C C . ALA A 1 100 ? 16.839 41.734 3.320 1.00 57.19 100 ALA A C 1
ATOM 768 O O . ALA A 1 100 ? 16.793 42.632 4.157 1.00 57.19 100 ALA A O 1
ATOM 769 N N . GLU A 1 101 ? 17.864 40.884 3.246 1.00 62.44 101 GLU A N 1
ATOM 770 C CA . GLU A 1 101 ? 19.150 41.030 3.937 1.00 62.44 101 GLU A CA 1
ATOM 771 C C . GLU A 1 101 ? 20.232 41.451 2.916 1.00 62.44 101 GLU A C 1
ATOM 773 O O . GLU A 1 101 ? 21.123 40.675 2.542 1.00 62.44 101 GLU A O 1
ATOM 778 N N . PRO A 1 102 ? 20.183 42.696 2.405 1.00 68.75 102 PRO A N 1
ATOM 779 C CA . PRO A 1 102 ? 20.965 43.110 1.240 1.00 68.75 102 PRO A CA 1
ATOM 780 C C . PRO A 1 102 ? 22.481 43.083 1.478 1.00 68.75 102 PRO A C 1
ATOM 782 O O . PRO A 1 102 ? 23.255 43.031 0.522 1.00 68.75 102 PRO A O 1
ATOM 785 N N . HIS A 1 103 ? 22.931 43.108 2.735 1.00 80.31 103 HIS A N 1
ATOM 786 C CA . HIS A 1 103 ? 24.349 43.181 3.077 1.00 80.31 103 HIS A CA 1
ATOM 787 C C . HIS A 1 103 ? 25.133 41.926 2.673 1.00 80.31 103 HIS A C 1
ATOM 789 O O . HIS A 1 103 ? 26.163 42.049 2.003 1.00 80.31 103 HIS A O 1
ATOM 795 N N . PHE A 1 104 ? 24.663 40.731 3.042 1.00 84.75 104 PHE A N 1
ATOM 796 C CA . PHE A 1 104 ? 25.375 39.481 2.750 1.00 84.75 104 PHE A CA 1
ATOM 797 C C . PHE A 1 104 ? 25.272 39.097 1.277 1.00 84.75 104 PHE A C 1
ATOM 799 O O . PHE A 1 104 ? 26.279 38.716 0.680 1.00 84.75 104 PHE A O 1
ATOM 806 N N . LEU A 1 105 ? 24.107 39.309 0.658 1.00 86.44 105 LEU A N 1
ATOM 807 C CA . LEU A 1 105 ? 23.937 39.115 -0.782 1.00 86.44 105 LEU A CA 1
ATOM 808 C C . LEU A 1 105 ? 24.882 40.019 -1.586 1.00 86.44 105 LEU A C 1
ATOM 810 O O . LEU A 1 105 ? 25.574 39.553 -2.489 1.00 86.44 105 LEU A O 1
ATOM 814 N N . ARG A 1 106 ? 24.983 41.304 -1.222 1.00 86.44 106 ARG A N 1
ATOM 815 C CA . ARG A 1 106 ? 25.893 42.242 -1.892 1.00 86.44 106 ARG A CA 1
ATOM 816 C C . ARG A 1 106 ? 27.357 41.847 -1.715 1.00 86.44 106 ARG A C 1
ATOM 818 O O . ARG A 1 106 ? 28.115 41.934 -2.679 1.00 86.44 106 ARG A O 1
ATOM 825 N N . ARG A 1 107 ? 27.759 41.394 -0.520 1.00 88.19 107 ARG A N 1
ATOM 826 C CA . ARG A 1 107 ? 29.122 40.889 -0.286 1.00 88.19 107 ARG A CA 1
ATOM 827 C C . ARG A 1 107 ? 29.417 39.639 -1.110 1.00 88.19 107 ARG A C 1
ATOM 829 O O . ARG A 1 107 ? 30.487 39.574 -1.707 1.00 88.19 107 ARG A O 1
ATOM 836 N N . LEU A 1 108 ? 28.476 38.699 -1.190 1.00 89.75 108 LEU A N 1
ATOM 837 C CA . LEU A 1 108 ? 28.604 37.494 -2.009 1.00 89.75 108 LEU A CA 1
ATOM 838 C C . LEU A 1 108 ? 28.822 37.841 -3.489 1.00 89.75 108 LEU A C 1
ATOM 840 O O . LEU A 1 108 ? 29.771 37.355 -4.104 1.00 89.75 108 LEU A O 1
ATOM 844 N N . LEU A 1 109 ? 27.991 38.726 -4.046 1.00 89.44 109 LEU A N 1
ATOM 845 C CA . LEU A 1 109 ? 28.101 39.177 -5.437 1.00 89.44 109 LEU A CA 1
ATOM 846 C C . LEU A 1 109 ? 29.425 39.911 -5.697 1.00 89.44 109 LEU A C 1
ATOM 848 O O . LEU A 1 109 ? 30.126 39.606 -6.661 1.00 89.44 109 LEU A O 1
ATOM 852 N N . GLN A 1 110 ? 29.807 40.832 -4.806 1.00 88.44 110 GLN A N 1
ATOM 853 C CA . GLN A 1 110 ? 31.052 41.593 -4.921 1.00 88.44 110 GLN A CA 1
ATOM 854 C C . GLN A 1 110 ? 32.285 40.686 -4.881 1.00 88.44 110 GLN A C 1
ATOM 856 O O . GLN A 1 110 ? 33.176 40.824 -5.717 1.00 88.44 110 GLN A O 1
ATOM 861 N N . GLN A 1 111 ? 32.337 39.746 -3.934 1.00 89.88 111 GLN A N 1
ATOM 862 C CA . GLN A 1 111 ? 33.464 38.825 -3.808 1.00 89.88 111 GLN A CA 1
ATOM 863 C C . GLN A 1 111 ? 33.515 37.819 -4.954 1.00 89.88 111 GLN A C 1
ATOM 865 O O . GLN A 1 111 ? 34.607 37.485 -5.407 1.00 89.88 111 GLN A O 1
ATOM 870 N N . THR A 1 112 ? 32.366 37.370 -5.465 1.00 88.88 112 THR A N 1
ATOM 871 C CA . THR A 1 112 ? 32.331 36.484 -6.635 1.00 88.88 112 THR A CA 1
ATOM 872 C C . THR A 1 112 ? 32.895 37.192 -7.867 1.00 88.88 112 THR A C 1
ATOM 874 O O . THR A 1 112 ? 33.776 36.650 -8.535 1.00 88.88 112 THR A O 1
ATOM 877 N N . MET A 1 113 ? 32.476 38.435 -8.116 1.00 86.31 113 MET A N 1
ATOM 878 C CA . MET A 1 113 ? 32.986 39.238 -9.227 1.00 86.31 113 MET A CA 1
ATOM 879 C C . MET A 1 113 ? 34.475 39.572 -9.063 1.00 86.31 113 MET A C 1
ATOM 881 O O . MET A 1 113 ? 35.231 39.478 -10.021 1.00 86.31 113 MET A O 1
ATOM 885 N N . GLN A 1 114 ? 34.933 39.910 -7.858 1.00 86.62 114 GLN A N 1
ATOM 886 C CA . GLN A 1 114 ? 36.344 40.227 -7.622 1.00 86.62 114 GLN A CA 1
ATOM 887 C C . GLN A 1 114 ? 37.254 38.996 -7.755 1.00 86.62 114 GLN A C 1
ATOM 889 O O . GLN A 1 114 ? 38.341 39.093 -8.319 1.00 86.62 114 GLN A O 1
ATOM 894 N N . LYS A 1 115 ? 36.823 37.845 -7.225 1.00 86.88 115 LYS A N 1
ATOM 895 C CA . LYS A 1 115 ? 37.644 36.630 -7.145 1.00 86.88 115 LYS A CA 1
ATOM 896 C C . LYS A 1 115 ? 37.605 35.796 -8.423 1.00 86.88 115 LYS A C 1
ATOM 898 O O . LYS A 1 115 ? 38.622 35.224 -8.797 1.00 86.88 115 LYS A O 1
ATOM 903 N N . TYR A 1 116 ? 36.446 35.721 -9.072 1.00 86.75 116 TYR A N 1
ATOM 904 C CA . TYR A 1 116 ? 36.218 34.842 -10.222 1.00 86.75 116 TYR A CA 1
ATOM 905 C C . TYR A 1 116 ? 35.886 35.597 -11.508 1.00 86.75 116 TYR A C 1
ATOM 907 O O . TYR A 1 116 ? 35.738 34.958 -12.542 1.00 86.75 116 TYR A O 1
ATOM 915 N N . GLN A 1 117 ? 35.760 36.931 -11.459 1.00 83.44 117 GLN A N 1
ATOM 916 C CA . GLN A 1 117 ? 35.367 37.761 -12.610 1.00 83.44 117 GLN A CA 1
ATOM 917 C C . GLN A 1 117 ? 34.006 37.346 -13.200 1.00 83.44 117 GLN A C 1
ATOM 919 O O . GLN A 1 117 ? 33.696 37.653 -14.345 1.00 83.44 117 GLN A O 1
ATOM 924 N N . LEU A 1 118 ? 33.169 36.686 -12.386 1.00 82.62 118 LEU A N 1
ATOM 925 C CA . LEU A 1 118 ? 31.843 36.205 -12.760 1.00 82.62 118 LEU A CA 1
ATOM 926 C C . LEU A 1 118 ? 30.764 37.202 -12.344 1.00 82.62 118 LEU A C 1
ATOM 928 O O . LEU A 1 118 ? 30.688 37.614 -11.182 1.00 82.62 118 LEU A O 1
ATOM 932 N N . ARG A 1 119 ? 29.894 37.546 -13.294 1.00 84.00 119 ARG A N 1
ATOM 933 C CA . ARG A 1 119 ? 28.638 38.248 -13.020 1.00 84.00 119 ARG A CA 1
ATOM 934 C C . ARG A 1 119 ? 27.563 37.215 -12.721 1.00 84.00 119 ARG A C 1
ATOM 936 O O . ARG A 1 119 ? 27.348 36.304 -13.510 1.00 84.00 119 ARG A O 1
ATOM 943 N N . VAL A 1 120 ? 26.902 37.362 -11.580 1.00 87.44 120 VAL A N 1
ATOM 944 C CA . VAL A 1 120 ? 25.921 36.386 -11.101 1.00 87.44 120 VAL A CA 1
ATOM 945 C C . VAL A 1 120 ? 24.514 36.962 -11.287 1.00 87.44 120 VAL A C 1
ATOM 947 O O . VAL A 1 120 ? 24.198 37.959 -10.630 1.00 87.44 120 VAL A O 1
ATOM 950 N N . PRO A 1 121 ? 23.672 36.382 -12.161 1.00 89.06 121 PRO A N 1
ATOM 951 C CA . PRO A 1 121 ? 22.282 36.791 -12.304 1.00 89.06 121 PRO A CA 1
ATOM 952 C C . PRO A 1 121 ? 21.479 36.445 -11.045 1.00 89.06 121 PRO A C 1
ATOM 954 O O . PRO A 1 121 ? 21.702 35.409 -10.406 1.00 89.06 121 PRO A O 1
ATOM 957 N N . LEU A 1 122 ? 20.538 37.328 -10.706 1.00 89.44 122 LEU A N 1
ATOM 958 C CA . LEU A 1 122 ? 19.621 37.151 -9.586 1.00 89.44 122 LEU A CA 1
ATOM 959 C C . LEU A 1 122 ? 18.222 36.824 -10.106 1.00 89.44 122 LEU A C 1
ATOM 961 O O . LEU A 1 122 ? 17.701 37.533 -10.959 1.00 89.44 122 LEU A O 1
ATOM 965 N N . PHE A 1 123 ? 17.596 35.801 -9.545 1.00 90.00 123 PHE A N 1
ATOM 966 C CA . PHE A 1 123 ? 16.226 35.411 -9.840 1.00 90.00 123 PHE A CA 1
ATOM 967 C C . PHE A 1 123 ? 15.367 35.579 -8.594 1.00 90.00 123 PHE A C 1
ATOM 969 O O . PHE A 1 123 ? 15.798 35.220 -7.498 1.00 90.00 123 PHE A O 1
ATOM 976 N N . ARG A 1 124 ? 14.160 36.111 -8.746 1.00 88.19 124 ARG A N 1
ATOM 977 C CA . ARG A 1 124 ? 13.165 36.204 -7.675 1.00 88.19 124 ARG A CA 1
ATOM 978 C C . ARG A 1 124 ? 11.966 35.358 -8.049 1.00 88.19 124 ARG A C 1
ATOM 980 O O . ARG A 1 124 ? 11.447 35.492 -9.155 1.00 88.19 124 ARG A O 1
ATOM 987 N N . LEU A 1 125 ? 11.545 34.490 -7.137 1.00 87.50 125 LEU A N 1
ATOM 988 C CA . LEU A 1 125 ? 10.324 33.718 -7.323 1.00 87.50 125 LEU A CA 1
ATOM 989 C C . LEU A 1 125 ? 9.125 34.639 -7.097 1.00 87.50 125 LEU A C 1
ATOM 991 O O . LEU A 1 125 ? 8.889 35.102 -5.982 1.00 87.50 125 LEU A O 1
ATOM 995 N N . ALA A 1 126 ? 8.386 34.922 -8.164 1.00 72.38 126 ALA A N 1
ATOM 996 C CA . ALA A 1 126 ? 7.138 35.667 -8.080 1.00 72.38 126 ALA A CA 1
ATOM 997 C C . ALA A 1 126 ? 5.979 34.715 -7.725 1.00 72.38 126 ALA A C 1
ATOM 999 O O . ALA A 1 126 ? 5.949 33.589 -8.237 1.00 72.38 126 ALA A O 1
ATOM 1000 N N . PRO A 1 127 ? 5.012 35.137 -6.885 1.00 55.66 127 PRO A N 1
ATOM 1001 C CA . PRO A 1 127 ? 3.775 34.384 -6.699 1.00 55.66 127 PRO A CA 1
ATOM 1002 C C . PRO A 1 127 ? 3.013 34.281 -8.035 1.00 55.66 127 PRO A C 1
ATOM 1004 O O . PRO A 1 127 ? 3.106 35.199 -8.858 1.00 55.66 127 PRO A O 1
ATOM 1007 N N . PRO A 1 128 ? 2.258 33.192 -8.276 1.00 48.69 128 PRO A N 1
ATOM 1008 C CA . PRO A 1 128 ? 1.527 33.020 -9.526 1.00 48.69 128 PRO A CA 1
ATOM 1009 C C . PRO A 1 128 ? 0.525 34.170 -9.737 1.00 48.69 128 PRO A C 1
ATOM 1011 O O . PRO A 1 128 ? -0.075 34.644 -8.764 1.00 48.69 128 PRO A O 1
ATOM 1014 N N . PRO A 1 129 ? 0.314 34.634 -10.984 1.00 44.09 129 PRO A N 1
ATOM 1015 C CA . PRO A 1 129 ? -0.667 35.675 -11.265 1.00 44.09 129 PRO A CA 1
ATOM 1016 C C . PRO A 1 129 ? -2.060 35.193 -10.841 1.00 44.09 129 PRO A C 1
ATOM 1018 O O . PRO A 1 129 ? -2.522 34.139 -11.278 1.00 44.09 129 PRO A O 1
ATOM 1021 N N . GLN A 1 130 ? -2.735 35.951 -9.972 1.00 36.50 130 GLN A N 1
ATOM 1022 C CA . GLN A 1 130 ? -4.098 35.615 -9.564 1.00 36.50 130 GLN A CA 1
ATOM 1023 C C . GLN A 1 130 ? -5.049 35.732 -10.768 1.00 36.50 130 GLN A C 1
ATOM 1025 O O . GLN A 1 130 ? -4.951 36.703 -11.524 1.00 36.50 130 GLN A O 1
ATOM 1030 N N . PRO A 1 131 ? -5.990 34.790 -10.962 1.00 31.84 131 PRO A N 1
ATOM 1031 C CA . PRO A 1 131 ? -6.995 34.925 -12.006 1.00 31.84 131 PRO A CA 1
ATOM 1032 C C . PRO A 1 131 ? -7.882 36.145 -11.725 1.00 31.84 131 PRO A C 1
ATOM 1034 O O . PRO A 1 131 ? -8.435 36.297 -10.636 1.00 31.84 131 PRO A O 1
ATOM 1037 N N . ILE A 1 132 ? -8.036 37.013 -12.727 1.00 33.84 132 ILE A N 1
ATOM 1038 C CA . ILE A 1 132 ? -8.950 38.156 -12.684 1.00 33.84 132 ILE A CA 1
ATOM 1039 C C . ILE A 1 132 ? -10.380 37.604 -12.703 1.00 33.84 132 ILE A C 1
ATOM 1041 O O . ILE A 1 132 ? -10.912 37.261 -13.757 1.00 33.84 132 ILE A O 1
ATOM 1045 N N . THR A 1 133 ? -11.026 37.504 -11.545 1.00 30.78 133 THR A N 1
ATOM 1046 C CA . THR A 1 133 ? -12.477 37.287 -11.484 1.00 30.78 133 THR A CA 1
ATOM 1047 C C . THR A 1 133 ? -13.200 38.585 -11.860 1.00 30.78 133 THR A C 1
ATOM 1049 O O . THR A 1 133 ? -12.949 39.608 -11.216 1.00 30.78 133 THR A O 1
ATOM 1052 N N . PRO A 1 134 ? -14.109 38.594 -12.855 1.00 31.69 134 PRO A N 1
ATOM 1053 C CA . PRO A 1 134 ? -14.895 39.778 -13.162 1.00 31.69 134 PRO A CA 1
ATOM 1054 C C . PRO A 1 134 ? -15.860 40.069 -12.010 1.00 31.69 134 PRO A C 1
ATOM 1056 O O . PRO A 1 134 ? -16.729 39.268 -11.667 1.00 31.69 134 PRO A O 1
ATOM 1059 N N . TYR A 1 135 ? -15.681 41.237 -11.401 1.00 28.92 135 TYR A N 1
ATOM 1060 C CA . TYR A 1 135 ? -16.497 41.740 -10.307 1.00 28.92 135 TYR A CA 1
ATOM 1061 C C . TYR A 1 135 ? -17.896 42.097 -10.837 1.00 28.92 135 TYR A C 1
ATOM 1063 O O . TYR A 1 135 ? -18.081 43.118 -11.499 1.00 28.92 135 TYR A O 1
ATOM 1071 N N . VAL A 1 136 ? -18.902 41.266 -10.556 1.00 30.48 136 VAL A N 1
ATOM 1072 C CA . VAL A 1 136 ? -20.308 41.623 -10.794 1.00 30.48 136 VAL A CA 1
ATOM 1073 C C . VAL A 1 136 ? -20.727 42.616 -9.714 1.00 30.48 136 VAL A C 1
ATOM 1075 O O . VAL A 1 136 ? -20.954 42.260 -8.559 1.00 30.48 136 VAL A O 1
ATOM 1078 N N . SER A 1 137 ? -20.809 43.892 -10.085 1.00 28.94 137 SER A N 1
ATOM 1079 C CA . SER A 1 137 ? -21.282 44.961 -9.210 1.00 28.94 137 SER A CA 1
ATOM 1080 C C . SER A 1 137 ? -22.772 44.786 -8.893 1.00 28.94 137 SER A C 1
ATOM 1082 O O . SER A 1 137 ? -23.623 45.028 -9.747 1.00 28.94 137 SER A O 1
ATOM 1084 N N . ARG A 1 138 ? -23.119 44.458 -7.644 1.00 29.77 138 ARG A N 1
ATOM 1085 C CA . ARG A 1 138 ? -24.426 44.829 -7.084 1.00 29.77 138 ARG A CA 1
ATOM 1086 C C . ARG A 1 138 ? -24.266 46.115 -6.284 1.00 29.77 138 ARG A C 1
ATOM 1088 O O . ARG A 1 138 ? -23.651 46.139 -5.225 1.00 29.77 138 ARG A O 1
ATOM 1095 N N . ARG A 1 139 ? -24.811 47.190 -6.856 1.00 30.16 139 ARG A N 1
ATOM 1096 C CA . ARG A 1 139 ? -25.021 48.486 -6.211 1.00 30.16 139 ARG A CA 1
ATOM 1097 C C . ARG A 1 139 ? -26.016 48.327 -5.063 1.00 30.16 139 ARG A C 1
ATOM 1099 O O . ARG A 1 139 ? -27.156 47.955 -5.315 1.00 30.16 139 ARG A O 1
ATOM 1106 N N . THR A 1 140 ? -25.628 48.760 -3.873 1.00 29.48 140 THR A N 1
ATOM 1107 C CA . THR A 1 140 ? -26.529 49.465 -2.956 1.00 29.48 140 THR A CA 1
ATOM 1108 C C . THR A 1 140 ? -25.750 50.599 -2.308 1.00 29.48 140 THR A C 1
ATOM 1110 O O . THR A 1 140 ? -24.725 50.406 -1.665 1.00 29.48 140 THR A O 1
ATOM 1113 N N . SER A 1 141 ? -26.236 51.791 -2.602 1.00 29.38 141 SER A N 1
ATOM 1114 C CA . SER A 1 141 ? -25.789 53.123 -2.225 1.00 29.38 141 SER A CA 1
ATOM 1115 C C . SER A 1 141 ? -26.163 53.477 -0.786 1.00 29.38 141 SER A C 1
ATOM 1117 O O . SER A 1 141 ? -27.334 53.340 -0.448 1.00 29.38 141 SER A O 1
ATOM 1119 N N . GLN A 1 142 ? -25.220 54.027 -0.009 1.00 29.19 142 GLN A N 1
ATOM 1120 C CA . GLN A 1 142 ? -25.419 55.193 0.874 1.00 29.19 142 GLN A CA 1
ATOM 1121 C C . GLN A 1 142 ? -24.066 55.707 1.428 1.00 29.19 142 GLN A C 1
ATOM 1123 O O . GLN A 1 142 ? -23.112 54.930 1.487 1.00 29.19 142 GLN A O 1
ATOM 1128 N N . PRO A 1 143 ? -23.938 57.014 1.746 1.00 29.44 143 PRO A N 1
ATOM 1129 C CA . PRO A 1 143 ? -22.652 57.706 1.829 1.00 29.44 143 PRO A CA 1
ATOM 1130 C C . PRO A 1 143 ? -22.031 57.677 3.230 1.00 29.44 143 PRO A C 1
ATOM 1132 O O . PRO A 1 143 ? -22.719 57.819 4.238 1.00 29.44 143 PRO A O 1
ATOM 1135 N N . LEU A 1 144 ? -20.702 57.572 3.265 1.00 26.55 144 LEU A N 1
ATOM 1136 C CA . LEU A 1 144 ? -19.870 57.803 4.444 1.00 26.55 144 LEU A CA 1
ATOM 1137 C C . LEU A 1 144 ? -19.809 59.307 4.751 1.00 26.55 144 LEU A C 1
ATOM 1139 O O . LEU A 1 144 ? -19.291 60.079 3.946 1.00 26.55 144 LEU A O 1
ATOM 1143 N N . GLN A 1 145 ? -20.305 59.698 5.925 1.00 28.97 145 GLN A N 1
ATOM 1144 C CA . GLN A 1 145 ? -19.919 60.938 6.596 1.00 28.97 145 GLN A CA 1
ATOM 1145 C C . GLN A 1 145 ? -18.815 60.643 7.612 1.00 28.97 145 GLN A C 1
ATOM 1147 O O . GLN A 1 145 ? -18.845 59.646 8.334 1.00 28.97 145 GLN A O 1
ATOM 1152 N N . GLU A 1 146 ? -17.828 61.529 7.601 1.00 31.50 146 GLU A N 1
ATOM 1153 C CA . GLU A 1 146 ? -16.653 61.585 8.458 1.00 31.50 146 GLU A CA 1
ATOM 1154 C C . GLU A 1 146 ? -17.012 61.587 9.947 1.00 31.50 146 GLU A C 1
ATOM 1156 O O . GLU A 1 146 ? -17.936 62.281 10.358 1.00 31.50 146 GLU A O 1
ATOM 1161 N N . LEU A 1 147 ? -16.201 60.908 10.761 1.00 27.22 147 LEU A N 1
ATOM 1162 C CA . LEU A 1 147 ? -15.848 61.371 12.103 1.00 27.22 147 LEU A CA 1
ATOM 1163 C C . LEU A 1 147 ? -14.495 60.775 12.503 1.00 27.22 147 LEU A C 1
ATOM 1165 O O . LEU A 1 147 ? -14.333 59.592 12.799 1.00 27.22 147 LEU A O 1
ATOM 1169 N N . SER A 1 148 ? -13.515 61.668 12.450 1.00 29.59 148 SER A N 1
ATOM 1170 C CA . SER A 1 148 ? -12.212 61.590 13.089 1.00 29.59 148 SER A CA 1
ATOM 1171 C C . SER A 1 148 ? -12.330 61.334 14.598 1.00 29.59 148 SER A C 1
ATOM 1173 O O . SER A 1 148 ? -13.262 61.792 15.255 1.00 29.59 148 SER A O 1
ATOM 1175 N N . SER A 1 149 ? -11.274 60.715 15.134 1.00 31.38 149 SER A N 1
ATOM 1176 C CA . SER A 1 149 ? -10.829 60.729 16.533 1.00 31.38 149 SER A CA 1
ATOM 1177 C C . SER A 1 149 ? -11.586 59.865 17.552 1.00 31.38 149 SER A C 1
ATOM 1179 O O . SER A 1 149 ? -12.581 60.268 18.133 1.00 31.38 149 SER A O 1
ATOM 1181 N N . ALA A 1 150 ? -11.003 58.706 17.880 1.00 26.86 150 ALA A N 1
ATOM 1182 C CA . ALA A 1 150 ? -10.763 58.293 19.267 1.00 26.86 150 ALA A CA 1
ATOM 1183 C C . ALA A 1 150 ? -9.874 57.040 19.306 1.00 26.86 150 ALA A C 1
ATOM 1185 O O . ALA A 1 150 ? -10.178 56.010 18.706 1.00 26.86 150 ALA A O 1
ATOM 1186 N N . LYS A 1 151 ? -8.767 57.147 20.046 1.00 37.94 151 LYS A N 1
ATOM 1187 C CA . LYS A 1 151 ? -7.878 56.048 20.443 1.00 37.94 151 LYS A CA 1
ATOM 1188 C C . LYS A 1 151 ? -8.695 54.871 20.994 1.00 37.94 151 LYS A C 1
ATOM 1190 O O . LYS A 1 151 ? -9.501 55.067 21.901 1.00 37.94 151 LYS A O 1
ATOM 1195 N N . ARG A 1 152 ? -8.425 53.650 20.517 1.00 25.59 152 ARG A N 1
ATOM 1196 C CA . ARG A 1 152 ? -8.810 52.409 21.207 1.00 25.59 152 ARG A CA 1
ATOM 1197 C C . ARG A 1 152 ? -7.575 51.599 21.607 1.00 25.59 152 ARG A C 1
ATOM 1199 O O . ARG A 1 152 ? -6.562 51.665 20.910 1.00 25.59 152 ARG A O 1
ATOM 1206 N N . PRO A 1 153 ? -7.644 50.902 22.752 1.00 25.41 153 PRO A N 1
ATOM 1207 C CA . PRO A 1 153 ? -6.496 50.285 23.388 1.00 25.41 153 PRO A CA 1
ATOM 1208 C C . PRO A 1 153 ? -6.073 49.002 22.677 1.00 25.41 153 PRO A C 1
ATOM 1210 O O . PRO A 1 153 ? -6.888 48.280 22.105 1.00 25.41 153 PRO A O 1
ATOM 1213 N N . GLN A 1 154 ? -4.775 48.723 22.773 1.00 31.34 154 GLN A N 1
ATOM 1214 C CA . GLN A 1 154 ? -4.193 47.415 22.519 1.00 31.34 154 GLN A CA 1
ATOM 1215 C C . GLN A 1 154 ? -4.881 46.386 23.426 1.00 31.34 154 GLN A C 1
ATOM 1217 O O . GLN A 1 154 ? -4.691 46.392 24.639 1.00 31.34 154 GLN A O 1
ATOM 1222 N N . GLN A 1 155 ? -5.673 45.499 22.833 1.00 29.69 155 GLN A N 1
ATOM 1223 C CA . GLN A 1 155 ? -5.940 44.184 23.395 1.00 29.69 155 GLN A CA 1
ATOM 1224 C C . GLN A 1 155 ? -5.494 43.154 22.367 1.00 29.69 155 GLN A C 1
ATOM 1226 O O . GLN A 1 155 ? -6.061 43.004 21.289 1.00 29.69 155 GLN A O 1
ATOM 1231 N N . THR A 1 156 ? -4.406 42.493 22.736 1.00 33.53 156 THR A N 1
ATOM 1232 C CA . THR A 1 156 ? -3.925 41.216 22.232 1.00 33.53 156 THR A CA 1
ATOM 1233 C C . THR A 1 156 ? -5.057 40.191 22.237 1.00 33.53 156 THR A C 1
ATOM 1235 O O . THR A 1 156 ? -5.347 39.578 23.261 1.00 33.53 156 THR A O 1
ATOM 1238 N N . GLY A 1 157 ? -5.704 40.011 21.091 1.00 24.48 157 GLY A N 1
ATOM 1239 C CA . GLY A 1 157 ? -6.456 38.804 20.785 1.00 24.48 157 GLY A CA 1
ATOM 1240 C C . GLY A 1 157 ? -5.522 37.847 20.064 1.00 24.48 157 GLY A C 1
ATOM 1241 O O . GLY A 1 157 ? -5.334 37.973 18.856 1.00 24.48 157 GLY A O 1
ATOM 1242 N N . ASN A 1 158 ? -4.915 36.920 20.806 1.00 25.47 158 ASN A N 1
ATOM 1243 C CA . ASN A 1 158 ? -4.362 35.709 20.216 1.00 25.47 158 ASN A CA 1
ATOM 1244 C C . ASN A 1 158 ? -5.494 35.034 19.436 1.00 25.47 158 ASN A C 1
ATOM 1246 O O . ASN A 1 158 ? -6.412 34.471 20.029 1.00 25.47 158 ASN A O 1
ATOM 1250 N N . ILE A 1 159 ? -5.438 35.086 18.107 1.00 28.66 159 ILE A N 1
ATOM 1251 C CA . ILE A 1 159 ? -6.097 34.077 17.288 1.00 28.66 159 ILE A CA 1
ATOM 1252 C C . ILE A 1 159 ? -5.228 32.836 17.468 1.00 28.66 159 ILE A C 1
ATOM 1254 O O . ILE A 1 159 ? -4.281 32.606 16.718 1.00 28.66 159 ILE A O 1
ATOM 1258 N N . GLU A 1 160 ? -5.491 32.085 18.536 1.00 29.30 160 GLU A N 1
ATOM 1259 C CA . GLU A 1 160 ? -5.017 30.717 18.638 1.00 29.30 160 GLU A CA 1
ATOM 1260 C C . GLU A 1 160 ? -5.586 29.974 17.431 1.00 29.30 160 GLU A C 1
ATOM 1262 O O . GLU A 1 160 ? -6.781 29.687 17.336 1.00 29.30 160 GLU A O 1
ATOM 1267 N N . GLN A 1 161 ? -4.716 29.686 16.466 1.00 29.48 161 GLN A N 1
ATOM 1268 C CA . GLN A 1 161 ? -4.905 28.532 15.613 1.00 29.48 161 GLN A CA 1
ATOM 1269 C C . GLN A 1 161 ? -5.024 27.333 16.554 1.00 29.48 161 GLN A C 1
ATOM 1271 O O . GLN A 1 161 ? -4.017 26.824 17.038 1.00 29.48 161 GLN A O 1
ATOM 1276 N N . VAL A 1 162 ? -6.253 26.908 16.850 1.00 29.39 162 VAL A N 1
ATOM 1277 C CA . VAL A 1 162 ? -6.502 25.618 17.488 1.00 29.39 162 VAL A CA 1
ATOM 1278 C C . VAL A 1 162 ? -5.951 24.572 16.528 1.00 29.39 162 VAL A C 1
ATOM 1280 O O . VAL A 1 162 ? -6.590 24.202 15.538 1.00 29.39 162 VAL A O 1
ATOM 1283 N N . GLY A 1 163 ? -4.719 24.136 16.781 1.00 32.25 163 GLY A N 1
ATOM 1284 C CA . GLY A 1 163 ? -4.175 22.942 16.169 1.00 32.25 163 GLY A CA 1
ATOM 1285 C C . GLY A 1 163 ? -5.171 21.824 16.440 1.00 32.25 163 GLY A C 1
ATOM 1286 O O . GLY A 1 163 ? -5.545 21.585 17.587 1.00 32.25 163 GLY A O 1
ATOM 1287 N N . ARG A 1 164 ? -5.666 21.165 15.389 1.00 46.72 164 ARG A N 1
ATOM 1288 C CA . ARG A 1 164 ? -6.464 19.942 15.530 1.00 46.72 164 ARG A CA 1
ATOM 1289 C C . ARG A 1 164 ? -5.545 18.846 16.067 1.00 46.72 164 ARG A C 1
ATOM 1291 O O . ARG A 1 164 ? -5.036 18.029 15.302 1.00 46.72 164 ARG A O 1
ATOM 1298 N N . GLU A 1 165 ? -5.263 18.876 17.363 1.00 53.28 165 GLU A N 1
ATOM 1299 C CA . GLU A 1 165 ? -4.409 17.890 18.002 1.00 53.28 165 GLU A CA 1
ATOM 1300 C C . GLU A 1 165 ? -5.095 16.524 17.975 1.00 53.28 165 GLU A C 1
ATOM 1302 O O . GLU A 1 165 ? -6.255 16.333 18.362 1.00 53.28 165 GLU A O 1
ATOM 1307 N N . LYS A 1 166 ? -4.361 15.535 17.469 1.00 63.81 166 LYS A N 1
ATOM 1308 C CA . LYS A 1 166 ? -4.822 14.155 17.416 1.00 63.81 166 LYS A CA 1
ATOM 1309 C C . LYS A 1 166 ? -4.789 13.587 18.836 1.00 63.81 166 LYS A C 1
ATOM 1311 O O . LYS A 1 166 ? -3.732 13.194 19.316 1.00 63.81 166 LYS A O 1
ATOM 1316 N N . LEU A 1 167 ? -5.948 13.526 19.491 1.00 68.31 167 LEU A N 1
ATOM 1317 C CA . LEU A 1 167 ? -6.117 12.887 20.799 1.00 68.31 167 LEU A CA 1
ATOM 1318 C C . LEU A 1 167 ? -5.564 11.455 20.777 1.00 68.31 167 LEU A C 1
ATOM 1320 O O . LEU A 1 167 ? -6.040 10.592 20.032 1.00 68.31 167 LEU A O 1
ATOM 1324 N N . LEU A 1 168 ? -4.548 11.209 21.603 1.00 78.88 168 LEU A N 1
ATOM 1325 C CA . LEU A 1 168 ? -4.017 9.876 21.859 1.00 78.88 168 LEU A CA 1
ATOM 1326 C C . LEU A 1 168 ? -4.956 9.149 22.817 1.00 78.88 168 LEU A C 1
ATOM 1328 O O . LEU A 1 168 ? -5.180 9.588 23.939 1.00 78.88 168 LEU A O 1
ATOM 1332 N N . LEU A 1 169 ? -5.499 8.023 22.361 1.00 84.81 169 LEU A N 1
ATOM 1333 C CA . LEU A 1 169 ? -6.503 7.269 23.108 1.00 84.81 169 LEU A CA 1
ATOM 1334 C C . LEU A 1 169 ? -5.913 6.187 24.023 1.00 84.81 169 LEU A C 1
ATOM 1336 O O . LEU A 1 169 ? -6.659 5.440 24.645 1.00 84.81 169 LEU A O 1
ATOM 1340 N N . THR A 1 170 ? -4.587 6.068 24.098 1.00 89.94 170 THR A N 1
ATOM 1341 C CA . THR A 1 170 ? -3.906 5.083 24.948 1.00 89.94 170 THR A CA 1
ATOM 1342 C C . THR A 1 170 ? -4.355 5.207 26.406 1.00 89.94 170 THR A C 1
ATOM 1344 O O . THR A 1 170 ? -4.322 6.297 26.970 1.00 89.94 170 THR A O 1
ATOM 1347 N N . GLY A 1 171 ? -4.778 4.095 27.012 1.00 89.50 171 GLY A N 1
ATOM 1348 C CA . GLY A 1 171 ? -5.298 4.048 28.382 1.00 89.50 171 GLY A CA 1
ATOM 1349 C C . GLY A 1 171 ? -6.777 4.428 28.519 1.00 89.50 171 GLY A C 1
ATOM 1350 O O . GLY A 1 171 ? -7.359 4.208 29.579 1.00 89.50 171 GLY A O 1
ATOM 1351 N N . GLN A 1 172 ? -7.407 4.951 27.463 1.00 91.88 172 GLN A N 1
ATOM 1352 C CA . GLN A 1 172 ? -8.832 5.281 27.451 1.00 91.88 172 GLN A CA 1
ATOM 1353 C C . GLN A 1 172 ? -9.689 4.064 27.083 1.00 91.88 172 GLN A C 1
ATOM 1355 O O . GLN A 1 172 ? -9.204 3.043 26.589 1.00 91.88 172 GLN A O 1
ATOM 1360 N N . SER A 1 173 ? -10.998 4.178 27.304 1.00 91.56 173 SER A N 1
ATOM 1361 C CA . SER A 1 173 ? -11.983 3.225 26.783 1.00 91.56 173 SER A CA 1
ATOM 1362 C C . SER A 1 173 ? -12.810 3.885 25.687 1.00 91.56 173 SER A C 1
ATOM 1364 O O . SER A 1 173 ? -13.306 4.995 25.863 1.00 91.56 173 SER A O 1
ATOM 1366 N N . LEU A 1 174 ? -12.969 3.194 24.562 1.00 90.00 174 LEU A N 1
ATOM 1367 C CA . LEU A 1 174 ? -13.868 3.596 23.487 1.00 90.00 174 LEU A CA 1
ATOM 1368 C C . LEU A 1 174 ? -15.007 2.578 23.433 1.00 90.00 174 LEU A C 1
ATOM 1370 O O . LEU A 1 174 ? -14.840 1.467 22.929 1.00 90.00 174 LEU A O 1
ATOM 1374 N N . GLY A 1 175 ? -16.149 2.917 24.032 1.00 89.44 175 GLY A N 1
ATOM 1375 C CA . GLY A 1 175 ? -17.214 1.951 24.296 1.00 89.44 175 GLY A CA 1
ATOM 1376 C C . GLY A 1 175 ? -16.700 0.767 25.125 1.00 89.44 175 GLY A C 1
ATOM 1377 O O . GLY A 1 175 ? -16.135 0.948 26.201 1.00 89.44 175 GLY A O 1
ATOM 1378 N N . ARG A 1 176 ? -16.868 -0.457 24.608 1.00 93.12 176 ARG A N 1
ATOM 1379 C CA . ARG A 1 176 ? -16.420 -1.695 25.275 1.00 93.12 176 ARG A CA 1
ATOM 1380 C C . ARG A 1 176 ? -14.929 -2.007 25.125 1.00 93.12 176 ARG A C 1
ATOM 1382 O O . ARG A 1 176 ? -14.448 -2.963 25.730 1.00 93.12 176 ARG A O 1
ATOM 1389 N N . TYR A 1 177 ? -14.215 -1.251 24.296 1.00 96.06 177 TYR A N 1
ATOM 1390 C CA . TYR A 1 177 ? -12.828 -1.542 23.959 1.00 96.06 177 TYR A CA 1
ATOM 1391 C C . TYR A 1 177 ? -11.890 -0.750 24.858 1.00 96.06 177 TYR A C 1
ATOM 1393 O O . TYR A 1 177 ? -11.936 0.481 24.886 1.00 96.06 177 TYR A O 1
ATOM 1401 N N . GLN A 1 178 ? -11.017 -1.457 25.568 1.00 96.12 178 GLN A N 1
ATOM 1402 C CA . GLN A 1 178 ? -9.957 -0.840 26.354 1.00 96.12 178 GLN A CA 1
ATOM 1403 C C . GLN A 1 178 ? -8.723 -0.648 25.480 1.00 96.12 178 GLN A C 1
ATOM 1405 O O . GLN A 1 178 ? -8.141 -1.622 25.011 1.00 96.12 178 GLN A O 1
ATOM 1410 N N . ILE A 1 179 ? -8.321 0.600 25.262 1.00 95.19 179 ILE A N 1
ATOM 1411 C CA . ILE A 1 179 ? -7.229 0.942 24.354 1.00 95.19 179 ILE A CA 1
ATOM 1412 C C . ILE A 1 179 ? -5.899 0.811 25.095 1.00 95.19 179 ILE A C 1
ATOM 1414 O O . ILE A 1 179 ? -5.666 1.484 26.097 1.00 95.19 179 ILE A O 1
ATOM 1418 N N . GLN A 1 180 ? -5.016 -0.049 24.592 1.00 93.31 180 GLN A N 1
ATOM 1419 C CA . GLN A 1 180 ? -3.770 -0.411 25.267 1.00 93.31 180 GLN A CA 1
ATOM 1420 C C . GLN A 1 180 ? -2.561 0.337 24.710 1.00 93.31 180 GLN A C 1
ATOM 1422 O O . GLN A 1 180 ? -1.852 0.994 25.461 1.00 93.31 180 GLN A O 1
ATOM 1427 N N . THR A 1 181 ? -2.293 0.227 23.405 1.00 93.06 181 THR A N 1
ATOM 1428 C CA . THR A 1 181 ? -1.094 0.809 22.780 1.00 93.06 181 THR A CA 1
ATOM 1429 C C . THR A 1 181 ? -1.374 1.271 21.353 1.00 93.06 181 THR A C 1
ATOM 1431 O O . THR A 1 181 ? -2.301 0.796 20.699 1.00 93.06 181 THR A O 1
ATOM 1434 N N . VAL A 1 182 ? -0.575 2.213 20.846 1.00 91.69 182 VAL A N 1
ATOM 1435 C CA . VAL A 1 182 ? -0.643 2.646 19.442 1.00 91.69 182 VAL A CA 1
ATOM 1436 C C . VAL A 1 182 ? 0.118 1.646 18.569 1.00 91.69 182 VAL A C 1
ATOM 1438 O O . VAL A 1 182 ? 1.295 1.377 18.803 1.00 91.69 182 VAL A O 1
ATOM 1441 N N . LEU A 1 183 ? -0.535 1.128 17.528 1.00 85.94 183 LEU A N 1
ATOM 1442 C CA . LEU A 1 183 ? 0.084 0.262 16.517 1.00 85.94 183 LEU A CA 1
ATOM 1443 C C . LEU A 1 183 ? 0.615 1.061 15.324 1.00 85.94 183 LEU A C 1
ATOM 1445 O O . LEU A 1 183 ? 1.615 0.674 14.721 1.00 85.94 183 LEU A O 1
ATOM 1449 N N . GLY A 1 184 ? -0.052 2.169 15.000 1.00 81.88 184 GLY A N 1
ATOM 1450 C CA . GLY A 1 184 ? 0.310 3.081 13.922 1.00 81.88 184 GLY A CA 1
ATOM 1451 C C . GLY A 1 184 ? -0.744 4.169 13.733 1.00 81.88 184 GLY A C 1
ATOM 1452 O O . GLY A 1 184 ? -1.733 4.244 14.462 1.00 81.88 184 GLY A O 1
ATOM 1453 N N . GLY A 1 185 ? -0.562 5.028 12.737 1.00 69.50 185 GLY A N 1
ATOM 1454 C CA . GLY A 1 185 ? -1.557 6.043 12.415 1.00 69.50 185 GLY A CA 1
ATOM 1455 C C . GLY A 1 185 ? -1.275 6.735 11.095 1.00 69.50 185 GLY A C 1
ATOM 1456 O O . GLY A 1 185 ? -0.134 6.815 10.657 1.00 69.50 185 GLY A O 1
ATOM 1457 N N . GLY A 1 186 ? -2.334 7.246 10.477 1.00 65.56 186 GLY A N 1
ATOM 1458 C CA . GLY A 1 186 ? -2.251 8.055 9.267 1.00 65.56 186 GLY A CA 1
ATOM 1459 C C . GLY A 1 186 ? -3.224 9.228 9.309 1.00 65.56 186 GLY A C 1
ATOM 1460 O O . GLY A 1 186 ? -3.823 9.526 10.348 1.00 65.56 186 GLY A O 1
ATOM 1461 N N . LEU A 1 187 ? -3.401 9.863 8.149 1.00 63.06 187 LEU A N 1
ATOM 1462 C CA . LEU A 1 187 ? -4.389 10.926 7.924 1.00 63.06 187 LEU A CA 1
ATOM 1463 C C . LEU A 1 187 ? -5.812 10.470 8.287 1.00 63.06 187 LEU A C 1
ATOM 1465 O O . LEU A 1 187 ? -6.600 11.252 8.804 1.00 63.06 187 LEU A O 1
ATOM 1469 N N . GLN A 1 188 ? -6.115 9.182 8.091 1.00 66.75 188 GLN A N 1
ATOM 1470 C CA . GLN A 1 188 ? -7.427 8.590 8.355 1.00 66.75 188 GLN A CA 1
ATOM 1471 C C . GLN A 1 188 ? -7.577 7.993 9.771 1.00 66.75 188 GLN A C 1
ATOM 1473 O O . GLN A 1 188 ? -8.273 6.995 9.965 1.00 66.75 188 GLN A O 1
ATOM 1478 N N . GLY A 1 189 ? -6.926 8.588 10.768 1.00 78.44 189 GLY A N 1
ATOM 1479 C CA . GLY A 1 189 ? -7.041 8.155 12.161 1.00 78.44 189 GLY A CA 1
ATOM 1480 C C . GLY A 1 189 ? -5.859 7.324 12.655 1.00 78.44 189 GLY A C 1
ATOM 1481 O O . GLY A 1 189 ? -4.828 7.193 11.991 1.00 78.44 189 GLY A O 1
ATOM 1482 N N . SER A 1 190 ? -5.959 6.855 13.892 1.00 88.75 190 SER A N 1
ATOM 1483 C CA . SER A 1 190 ? -4.929 6.051 14.560 1.00 88.75 190 SER A CA 1
ATOM 1484 C C . SER A 1 190 ? -5.415 4.621 14.733 1.00 88.75 190 SER A C 1
ATOM 1486 O O . SER A 1 190 ? -6.602 4.396 14.959 1.00 88.75 190 SER A O 1
ATOM 1488 N N . VAL A 1 191 ? -4.491 3.669 14.633 1.00 91.44 191 VAL A N 1
ATOM 1489 C CA . VAL A 1 191 ? -4.731 2.247 14.873 1.00 91.44 191 VAL A CA 1
ATOM 1490 C C . VAL A 1 191 ? -4.099 1.877 16.206 1.00 91.44 191 VAL A C 1
ATOM 1492 O O . VAL A 1 191 ? -2.925 2.162 16.451 1.00 91.44 191 VAL A O 1
ATOM 1495 N N . TYR A 1 192 ? -4.877 1.227 17.055 1.00 94.31 192 TYR A N 1
ATOM 1496 C CA . TYR A 1 192 ? -4.510 0.835 18.403 1.00 94.31 192 TYR A CA 1
ATOM 1497 C C . TYR A 1 192 ? -4.644 -0.672 18.578 1.00 94.31 192 TYR A C 1
ATOM 1499 O O . TYR A 1 192 ? -5.499 -1.296 17.954 1.00 94.31 192 TYR A O 1
ATOM 1507 N N . GLN A 1 193 ? -3.830 -1.240 19.458 1.00 96.25 193 GLN A N 1
ATOM 1508 C CA . GLN A 1 193 ? -4.134 -2.509 20.094 1.00 96.25 193 GLN A CA 1
ATOM 1509 C C . GLN A 1 193 ? -5.140 -2.219 21.204 1.00 96.25 193 GLN A C 1
ATOM 1511 O O . GLN A 1 193 ? -4.956 -1.275 21.983 1.00 96.25 193 GLN A O 1
ATOM 1516 N N . ALA A 1 194 ? -6.217 -2.989 21.251 1.00 97.06 194 ALA A N 1
ATOM 1517 C CA . ALA A 1 194 ? -7.262 -2.834 22.240 1.00 97.06 194 ALA A CA 1
ATOM 1518 C C . ALA A 1 194 ? -7.794 -4.196 22.681 1.00 97.06 194 ALA A C 1
ATOM 1520 O O . ALA A 1 194 ? -7.794 -5.154 21.917 1.00 97.06 194 ALA A O 1
ATOM 1521 N N . TYR A 1 195 ? -8.323 -4.248 23.895 1.00 97.75 195 TYR A N 1
ATOM 1522 C CA . TYR A 1 195 ? -8.982 -5.429 24.431 1.00 97.75 195 TYR A CA 1
ATOM 1523 C C . TYR A 1 195 ? -10.502 -5.276 24.306 1.00 97.75 195 TYR A C 1
ATOM 1525 O O . TYR A 1 195 ? -11.080 -4.336 24.864 1.00 97.75 195 TYR A O 1
ATOM 1533 N N . ASP A 1 196 ? -11.161 -6.168 23.556 1.00 97.44 196 ASP A N 1
ATOM 1534 C CA . ASP A 1 196 ? -12.626 -6.252 23.504 1.00 97.44 196 ASP A CA 1
ATOM 1535 C C . ASP A 1 196 ? -13.126 -6.954 24.769 1.00 97.44 196 ASP A C 1
ATOM 1537 O O . ASP A 1 196 ? -13.118 -8.180 24.850 1.00 97.44 196 ASP A O 1
ATOM 1541 N N . ARG A 1 197 ? -13.593 -6.178 25.755 1.00 96.44 197 ARG A N 1
ATOM 1542 C CA . ARG A 1 197 ? -14.052 -6.709 27.049 1.00 96.44 197 ARG A CA 1
ATOM 1543 C C . ARG A 1 197 ? -15.274 -7.620 26.948 1.00 96.44 197 ARG A C 1
ATOM 1545 O O . ARG A 1 197 ? -15.511 -8.389 27.865 1.00 96.44 197 ARG A O 1
ATOM 1552 N N . LEU A 1 198 ? -16.060 -7.524 25.873 1.00 95.12 198 LEU A N 1
ATOM 1553 C CA . LEU A 1 198 ? -17.235 -8.379 25.688 1.00 95.12 198 LEU A CA 1
ATOM 1554 C C . LEU A 1 198 ? -16.861 -9.752 25.122 1.00 95.12 198 LEU A C 1
ATOM 1556 O O . LEU A 1 198 ? -17.516 -10.736 25.438 1.00 95.12 198 LEU A O 1
ATOM 1560 N N . ARG A 1 199 ? -15.850 -9.804 24.247 1.00 95.25 199 ARG A N 1
ATOM 1561 C CA . ARG A 1 199 ? -15.379 -11.047 23.608 1.00 95.25 199 ARG A CA 1
ATOM 1562 C C . ARG A 1 199 ? -14.124 -11.632 24.249 1.00 95.25 199 ARG A C 1
ATOM 1564 O O . ARG A 1 199 ? -13.671 -12.676 23.801 1.00 95.25 199 ARG A O 1
ATOM 1571 N N . GLU A 1 200 ? -13.565 -10.938 25.235 1.00 96.50 200 GLU A N 1
ATOM 1572 C CA . GLU A 1 200 ? -12.361 -11.323 25.971 1.00 96.50 200 GLU A CA 1
ATOM 1573 C C . GLU A 1 200 ? -11.167 -11.638 25.057 1.00 96.50 200 GLU A C 1
ATOM 1575 O O . GLU A 1 200 ? -10.483 -12.648 25.199 1.00 96.50 200 GLU A O 1
ATOM 1580 N N . GLN A 1 201 ? -10.917 -10.763 24.077 1.00 96.25 201 GLN A N 1
ATOM 1581 C CA . GLN A 1 201 ? -9.839 -10.950 23.105 1.00 96.25 201 GLN A CA 1
ATOM 1582 C C . GLN A 1 201 ? -9.174 -9.639 22.683 1.00 96.25 201 GLN A C 1
ATOM 1584 O O . GLN A 1 201 ? -9.773 -8.560 22.723 1.00 96.25 201 GLN A O 1
ATOM 1589 N N . GLU A 1 202 ? -7.938 -9.762 22.206 1.00 96.69 202 GLU A N 1
ATOM 1590 C CA . GLU A 1 202 ? -7.184 -8.678 21.580 1.00 96.69 202 GLU A CA 1
ATOM 1591 C C . GLU A 1 202 ? -7.717 -8.370 20.176 1.00 96.69 202 GLU A C 1
ATOM 1593 O O . GLU A 1 202 ? -7.916 -9.255 19.340 1.00 96.69 202 GLU A O 1
ATOM 1598 N N . VAL A 1 203 ? -7.909 -7.084 19.898 1.00 97.06 203 VAL A N 1
ATOM 1599 C CA . VAL A 1 203 ? -8.345 -6.559 18.606 1.00 97.06 203 VAL A CA 1
ATOM 1600 C C . VAL A 1 203 ? -7.450 -5.400 18.193 1.00 97.06 203 VAL A C 1
ATOM 1602 O O . VAL A 1 203 ? -6.919 -4.658 19.020 1.00 97.06 203 VAL A O 1
ATOM 1605 N N . ALA A 1 204 ? -7.302 -5.205 16.887 1.00 96.12 204 ALA A N 1
ATOM 1606 C CA . ALA A 1 204 ? -6.843 -3.922 16.394 1.00 96.12 204 ALA A CA 1
ATOM 1607 C C . ALA A 1 204 ? -8.073 -3.009 16.257 1.00 96.12 204 ALA A C 1
ATOM 1609 O O . ALA A 1 204 ? -9.120 -3.436 15.765 1.00 96.12 204 ALA A O 1
ATOM 1610 N N . LEU A 1 205 ? -7.957 -1.754 16.690 1.00 96.06 205 LEU A N 1
ATOM 1611 C CA . LEU A 1 205 ? -9.016 -0.744 16.649 1.00 96.06 205 LEU A CA 1
ATOM 1612 C C . LEU A 1 205 ? -8.511 0.503 15.923 1.00 96.06 205 LEU A C 1
ATOM 1614 O O . LEU A 1 205 ? -7.561 1.139 16.371 1.00 96.06 205 LEU A O 1
ATOM 1618 N N . LYS A 1 206 ? -9.144 0.875 14.808 1.00 93.56 206 LYS A N 1
ATOM 1619 C CA . LYS A 1 206 ? -8.871 2.136 14.104 1.00 93.56 206 LYS A CA 1
ATOM 1620 C C . LYS A 1 206 ? -9.916 3.155 14.523 1.00 93.56 206 LYS A C 1
ATOM 1622 O O . LYS A 1 206 ? -11.102 2.881 14.382 1.00 93.56 206 LYS A O 1
ATOM 1627 N N . ALA A 1 207 ? -9.481 4.308 15.018 1.00 92.25 207 ALA A N 1
ATOM 1628 C CA . ALA A 1 207 ? -10.354 5.393 15.454 1.00 92.25 207 ALA A CA 1
ATOM 1629 C C . ALA A 1 207 ? -9.989 6.715 14.773 1.00 92.25 207 ALA A C 1
ATOM 1631 O O . ALA A 1 207 ? -8.812 7.031 14.571 1.00 92.25 207 ALA A O 1
ATOM 1632 N N . MET A 1 208 ? -11.013 7.503 14.453 1.00 88.88 208 MET A N 1
ATOM 1633 C CA . MET A 1 208 ? -10.897 8.825 13.846 1.00 88.88 208 MET A CA 1
ATOM 1634 C C . MET A 1 208 ? -11.861 9.787 14.542 1.00 88.88 208 MET A C 1
ATOM 1636 O O . MET A 1 208 ? -13.029 9.456 14.742 1.00 88.88 208 MET A O 1
ATOM 1640 N N . GLN A 1 209 ? -11.375 10.977 14.897 1.00 87.81 209 GLN A N 1
ATOM 1641 C CA . GLN A 1 209 ? -12.240 12.062 15.359 1.00 87.81 209 GLN A CA 1
ATOM 1642 C C . GLN A 1 209 ? -13.155 12.508 14.216 1.00 87.81 209 GLN A C 1
ATOM 1644 O O . GLN A 1 209 ? -12.679 12.724 13.102 1.00 87.81 209 GLN A O 1
ATOM 1649 N N . VAL A 1 210 ? -14.444 12.708 14.489 1.00 83.19 210 VAL A N 1
ATOM 1650 C CA . VAL A 1 210 ? -15.411 13.126 13.455 1.00 83.19 210 VAL A CA 1
ATOM 1651 C C . VAL A 1 210 ? -15.022 14.474 12.830 1.00 83.19 210 VAL A C 1
ATOM 1653 O O . VAL A 1 210 ? -15.141 14.655 11.623 1.00 83.19 210 VAL A O 1
ATOM 1656 N N . SER A 1 211 ? -14.432 15.384 13.611 1.00 78.62 211 SER A N 1
ATOM 1657 C CA . SER A 1 211 ? -13.903 16.680 13.144 1.00 78.62 211 SER A CA 1
ATOM 1658 C C . SER A 1 211 ? -12.771 16.576 12.106 1.00 78.62 211 SER A C 1
ATOM 1660 O O . SER A 1 211 ? -12.439 17.565 11.447 1.00 78.62 211 SER A O 1
ATOM 1662 N N . MET A 1 212 ? -12.158 15.396 11.965 1.00 74.38 212 MET A N 1
ATOM 1663 C CA . MET A 1 212 ? -11.091 15.108 11.003 1.00 74.38 212 MET A CA 1
ATOM 1664 C C . MET A 1 212 ? -11.599 14.384 9.750 1.00 74.38 212 MET A C 1
ATOM 1666 O O . MET A 1 212 ? -10.798 14.085 8.862 1.00 74.38 212 MET A O 1
ATOM 1670 N N . MET A 1 213 ? -12.899 14.087 9.660 1.00 70.94 213 MET A N 1
ATOM 1671 C CA . MET A 1 213 ? -13.464 13.431 8.484 1.00 70.94 213 MET A CA 1
ATOM 1672 C C . MET A 1 213 ? -13.357 14.351 7.254 1.00 70.94 213 MET A C 1
ATOM 1674 O O . MET A 1 213 ? -13.571 15.561 7.363 1.00 70.94 213 MET A O 1
ATOM 1678 N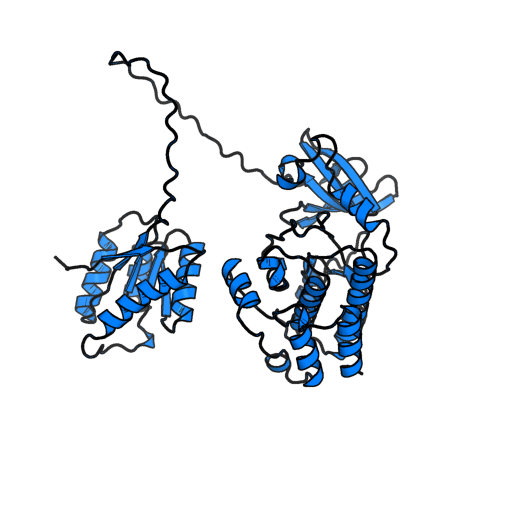 N . PRO A 1 214 ? -13.006 13.819 6.069 1.00 63.56 214 PRO A N 1
ATOM 1679 C CA . PRO A 1 214 ? -12.929 14.627 4.857 1.00 63.56 214 PRO A CA 1
ATOM 1680 C C . PRO A 1 214 ? -14.288 15.248 4.508 1.00 63.56 214 PRO A C 1
ATOM 1682 O O . PRO A 1 214 ? -15.287 14.536 4.455 1.00 63.56 214 PRO A O 1
ATOM 1685 N N . TYR A 1 215 ? -14.316 16.543 4.170 1.00 51.47 215 TYR A N 1
ATOM 1686 C CA . TYR A 1 215 ? -15.538 17.282 3.802 1.00 51.47 215 TYR A CA 1
ATOM 1687 C C . TYR A 1 215 ? -16.380 16.629 2.691 1.00 51.47 215 TYR A C 1
ATOM 1689 O O . TYR A 1 215 ? -17.595 16.801 2.670 1.00 51.47 215 TYR A O 1
ATOM 1697 N N . ALA A 1 216 ? -15.766 15.856 1.788 1.00 50.97 216 ALA A N 1
ATOM 1698 C CA . ALA A 1 216 ? -16.481 15.115 0.744 1.00 50.97 216 ALA A CA 1
ATOM 1699 C C . ALA A 1 216 ? -17.425 14.031 1.306 1.00 50.97 216 ALA A C 1
ATOM 1701 O O . ALA A 1 216 ? -18.428 13.715 0.677 1.00 50.97 216 ALA A O 1
ATOM 1702 N N . VAL A 1 217 ? -17.135 13.509 2.503 1.00 51.59 217 VAL A N 1
ATOM 1703 C CA . VAL A 1 217 ? -17.932 12.489 3.208 1.00 51.59 217 VAL A CA 1
ATOM 1704 C C . VAL A 1 217 ? -19.041 13.130 4.061 1.00 51.59 217 VAL A C 1
ATOM 1706 O O . VAL A 1 217 ? -20.037 12.489 4.364 1.00 51.59 217 VAL A O 1
ATOM 1709 N N . ILE A 1 218 ? -18.915 14.421 4.391 1.00 48.62 218 ILE A N 1
ATOM 1710 C CA . ILE A 1 218 ? -19.846 15.175 5.257 1.00 48.62 218 ILE A CA 1
ATOM 1711 C C . ILE A 1 218 ? -21.149 15.562 4.515 1.00 48.62 218 ILE A C 1
ATOM 1713 O O . ILE A 1 218 ? -22.078 16.095 5.108 1.00 48.62 218 ILE A O 1
ATOM 1717 N N . ARG A 1 219 ? -21.253 15.301 3.201 1.00 41.75 219 ARG A N 1
ATOM 1718 C CA . ARG A 1 219 ? -22.431 15.678 2.392 1.00 41.75 219 ARG A CA 1
ATOM 1719 C C . ARG A 1 219 ? -23.653 14.775 2.580 1.00 41.75 219 ARG A C 1
ATOM 1721 O O . ARG A 1 219 ? -24.758 15.199 2.254 1.00 41.75 219 ARG A O 1
ATOM 1728 N N . THR A 1 220 ? -23.476 13.557 3.078 1.00 46.41 220 THR A N 1
ATOM 1729 C CA . THR A 1 220 ? -24.580 12.745 3.609 1.00 46.41 220 THR A CA 1
ATOM 1730 C C . THR A 1 220 ? -24.826 13.196 5.045 1.00 46.41 220 THR A C 1
ATOM 1732 O O . THR A 1 220 ? -23.836 13.361 5.751 1.00 46.41 220 THR A O 1
ATOM 1735 N N . SER A 1 221 ? -26.087 13.445 5.427 1.00 45.56 221 SER A N 1
ATOM 1736 C CA . SER A 1 221 ? -26.560 13.893 6.757 1.00 45.56 221 SER A CA 1
ATOM 1737 C C . SER A 1 221 ? -25.526 13.742 7.886 1.00 45.56 221 SER A C 1
ATOM 1739 O O . SER A 1 221 ? -25.010 12.649 8.115 1.00 45.56 221 SER A O 1
ATOM 1741 N N . GLU A 1 222 ? -25.256 14.828 8.627 1.00 47.97 222 GLU A N 1
ATOM 1742 C CA . GLU A 1 222 ? -24.275 14.904 9.737 1.00 47.97 222 GLU A CA 1
ATOM 1743 C C . GLU A 1 222 ? -24.430 13.783 10.797 1.00 47.97 222 GLU A C 1
ATOM 1745 O O . GLU A 1 222 ? -23.507 13.473 11.562 1.00 47.97 222 GLU A O 1
ATOM 1750 N N . GLU A 1 223 ? -25.585 13.120 10.808 1.00 47.38 223 GLU A N 1
ATOM 1751 C CA . GLU A 1 223 ? -25.947 12.028 11.699 1.00 47.38 223 GLU A CA 1
ATOM 1752 C C . GLU A 1 223 ? -25.587 10.619 11.171 1.00 47.38 223 GLU A C 1
ATOM 1754 O O . GLU A 1 223 ? -25.396 9.737 12.005 1.00 47.38 223 GLU A O 1
ATOM 1759 N N . ASP A 1 224 ? -25.344 10.392 9.869 1.00 50.75 224 ASP A N 1
ATOM 1760 C CA . ASP A 1 224 ? -25.296 9.028 9.284 1.00 50.75 224 ASP A CA 1
ATOM 1761 C C . ASP A 1 224 ? -23.938 8.562 8.720 1.00 50.75 224 ASP A C 1
ATOM 1763 O O . ASP A 1 224 ? -23.727 7.366 8.498 1.00 50.75 224 ASP A O 1
ATOM 1767 N N . ALA A 1 225 ? -22.970 9.450 8.494 1.00 62.47 225 ALA A N 1
ATOM 1768 C CA . ALA A 1 225 ? -21.760 9.096 7.742 1.00 62.47 225 ALA A CA 1
ATOM 1769 C C . ALA A 1 225 ? -20.668 8.393 8.584 1.00 62.47 225 ALA A C 1
ATOM 1771 O O . ALA A 1 225 ? -19.558 8.903 8.748 1.00 62.47 225 ALA A O 1
ATOM 1772 N N . ASN A 1 226 ? -20.935 7.199 9.126 1.00 78.19 226 ASN A N 1
ATOM 1773 C CA . ASN A 1 226 ? -19.870 6.351 9.672 1.00 78.19 226 ASN A CA 1
ATOM 1774 C C . ASN A 1 226 ? -19.148 5.613 8.532 1.00 78.19 226 ASN A C 1
ATOM 1776 O O . ASN A 1 226 ? -19.517 4.494 8.182 1.00 78.19 226 ASN A O 1
ATOM 1780 N N . LEU A 1 227 ? -18.085 6.216 7.984 1.00 83.75 227 LEU A N 1
ATOM 1781 C CA . LEU A 1 227 ? -17.302 5.623 6.886 1.00 83.75 227 LEU A CA 1
ATOM 1782 C C . LEU A 1 227 ? -16.796 4.207 7.204 1.00 83.75 227 LEU A C 1
ATOM 1784 O O . LEU A 1 227 ? -16.666 3.378 6.313 1.00 83.75 227 LEU A O 1
ATOM 1788 N N . PHE A 1 228 ? -16.540 3.898 8.476 1.00 90.12 228 PHE A N 1
ATOM 1789 C CA . PHE A 1 228 ? -16.106 2.563 8.873 1.00 90.12 228 PHE A CA 1
ATOM 1790 C C . PHE A 1 228 ? -17.241 1.537 8.853 1.00 90.12 228 PHE A C 1
ATOM 1792 O O . PHE A 1 228 ? -16.988 0.368 8.572 1.00 90.12 228 PHE A O 1
ATOM 1799 N N . GLN A 1 229 ? -18.479 1.963 9.122 1.00 91.19 229 GLN A N 1
ATOM 1800 C CA . GLN A 1 229 ? -19.655 1.116 8.918 1.00 91.19 229 GLN A CA 1
ATOM 1801 C C . GLN A 1 229 ? -19.890 0.891 7.425 1.00 91.19 229 GLN A C 1
ATOM 1803 O O . GLN A 1 229 ? -20.085 -0.240 7.010 1.00 91.19 229 GLN A O 1
ATOM 1808 N N . GLN A 1 230 ? -19.765 1.938 6.609 1.00 90.06 230 GLN A N 1
ATOM 1809 C CA . GLN A 1 230 ? -19.886 1.815 5.156 1.00 90.06 230 GLN A CA 1
ATOM 1810 C C . GLN A 1 230 ? -18.814 0.886 4.563 1.00 90.06 230 GLN A C 1
ATOM 1812 O O . GLN A 1 230 ? -19.116 0.097 3.676 1.00 90.06 230 GLN A O 1
ATOM 1817 N N . GLU A 1 231 ? -17.572 0.935 5.061 1.00 91.69 231 GLU A N 1
ATOM 1818 C CA . GLU A 1 231 ? -16.510 -0.004 4.668 1.00 91.69 231 GLU A CA 1
ATOM 1819 C C . GLU A 1 231 ? -16.850 -1.441 5.082 1.00 91.69 231 GLU A C 1
ATOM 1821 O O . GLU A 1 231 ? -16.663 -2.367 4.296 1.00 91.69 231 GLU A O 1
ATOM 1826 N N . LEU A 1 232 ? -17.372 -1.637 6.298 1.00 94.19 232 LEU A N 1
ATOM 1827 C CA . LEU A 1 232 ? -17.840 -2.945 6.751 1.00 94.19 232 LEU A CA 1
ATOM 1828 C C . LEU A 1 232 ? -18.951 -3.477 5.838 1.00 94.19 232 LEU A C 1
ATOM 1830 O O . LEU A 1 232 ? -18.840 -4.594 5.343 1.00 94.19 232 LEU A O 1
ATOM 1834 N N . ASP A 1 233 ? -19.971 -2.675 5.553 1.00 93.06 233 ASP A N 1
ATOM 1835 C CA . ASP A 1 233 ? -21.090 -3.067 4.697 1.00 93.06 233 ASP A CA 1
ATOM 1836 C C . ASP A 1 233 ? -20.616 -3.379 3.267 1.00 93.06 233 ASP A C 1
ATOM 1838 O O . ASP A 1 233 ? -21.039 -4.376 2.675 1.00 93.06 233 ASP A O 1
ATOM 1842 N N . LEU A 1 234 ? -19.683 -2.576 2.737 1.00 92.94 234 LEU A N 1
ATOM 1843 C CA . LEU A 1 234 ? -19.055 -2.777 1.429 1.00 92.94 234 LEU A CA 1
ATOM 1844 C C . LEU A 1 234 ? -18.329 -4.127 1.354 1.00 92.94 234 LEU A C 1
ATOM 1846 O O . LEU A 1 234 ? -18.513 -4.869 0.390 1.00 92.94 234 LEU A O 1
ATOM 1850 N N . LEU A 1 235 ? -17.524 -4.452 2.368 1.00 95.19 235 LEU A N 1
ATOM 1851 C CA . LEU A 1 235 ? -16.681 -5.649 2.377 1.00 95.19 235 LEU A CA 1
ATOM 1852 C C . LEU A 1 235 ? -17.384 -6.901 2.906 1.00 95.19 235 LEU A C 1
ATOM 1854 O O . LEU A 1 235 ? -16.921 -8.001 2.630 1.00 95.19 235 LEU A O 1
ATOM 1858 N N . SER A 1 236 ? -18.499 -6.767 3.629 1.00 93.62 236 SER A N 1
ATOM 1859 C CA . SER A 1 236 ? -19.251 -7.895 4.206 1.00 93.62 236 SER A CA 1
ATOM 1860 C C . SER A 1 236 ? -19.765 -8.895 3.166 1.00 93.62 236 SER A C 1
ATOM 1862 O O . SER A 1 236 ? -20.047 -10.042 3.496 1.00 93.62 236 SER A O 1
ATOM 1864 N N . LYS A 1 237 ? -19.860 -8.464 1.904 1.00 90.06 237 LYS A N 1
ATOM 1865 C CA . LYS A 1 237 ? -20.267 -9.283 0.756 1.00 90.06 237 LYS A CA 1
ATOM 1866 C C . LYS A 1 237 ? -19.120 -10.109 0.171 1.00 90.06 237 LYS A C 1
ATOM 1868 O O . LYS A 1 237 ? -19.362 -10.942 -0.694 1.00 90.06 237 LYS A O 1
ATOM 1873 N N . LEU A 1 238 ? -17.880 -9.848 0.588 1.00 94.88 238 LEU A N 1
ATOM 1874 C CA . LEU A 1 238 ? -16.693 -10.516 0.075 1.00 94.88 238 LEU A CA 1
ATOM 1875 C C . LEU A 1 238 ? -16.288 -11.660 1.000 1.00 94.88 238 LEU A C 1
ATOM 1877 O O . LEU A 1 238 ? -15.948 -11.451 2.163 1.00 94.88 238 LEU A O 1
ATOM 1881 N N . GLU A 1 239 ? -16.218 -12.865 0.445 1.00 92.81 239 GLU A N 1
ATOM 1882 C CA . GLU A 1 239 ? -15.658 -14.031 1.122 1.00 92.81 239 GLU A CA 1
ATOM 1883 C C . GLU A 1 239 ? -14.315 -14.390 0.484 1.00 92.81 239 GLU A C 1
ATOM 1885 O O . GLU A 1 239 ? -14.242 -15.063 -0.545 1.00 92.81 239 GLU A O 1
ATOM 1890 N N . HIS A 1 240 ? -13.216 -13.907 1.072 1.00 97.31 240 HIS A N 1
ATOM 1891 C CA . HIS A 1 240 ? -11.877 -14.247 0.594 1.00 97.31 240 HIS A CA 1
ATOM 1892 C C . HIS A 1 240 ? -10.845 -14.277 1.733 1.00 97.31 240 HIS A C 1
ATOM 1894 O O . HIS A 1 240 ? -10.755 -13.314 2.497 1.00 97.31 240 HIS A O 1
ATOM 1900 N N . PRO A 1 241 ? -9.994 -15.320 1.836 1.00 96.12 241 PRO A N 1
ATOM 1901 C CA . PRO A 1 241 ? -9.048 -15.469 2.948 1.00 96.12 241 PRO A CA 1
ATOM 1902 C C . PRO A 1 241 ? -7.977 -14.373 3.011 1.00 96.12 241 PRO A C 1
ATOM 1904 O O . PRO A 1 241 ? -7.378 -14.182 4.065 1.00 96.12 241 PRO A O 1
ATOM 1907 N N . HIS A 1 242 ? -7.742 -13.658 1.907 1.00 97.62 242 HIS A N 1
ATOM 1908 C CA . HIS A 1 242 ? -6.739 -12.593 1.779 1.00 97.62 242 HIS A CA 1
ATOM 1909 C C . HIS A 1 242 ? -7.337 -11.167 1.780 1.00 97.62 242 HIS A C 1
ATOM 1911 O O . HIS A 1 242 ? -6.663 -10.223 1.373 1.00 97.62 242 HIS A O 1
ATOM 1917 N N . ILE A 1 243 ? -8.587 -10.992 2.229 1.00 97.38 243 ILE A N 1
ATOM 1918 C CA . ILE A 1 243 ? -9.219 -9.680 2.464 1.00 97.38 243 ILE A CA 1
ATOM 1919 C C . ILE A 1 243 ? -9.511 -9.539 3.960 1.00 97.38 243 ILE A C 1
ATOM 1921 O O . ILE A 1 243 ? -10.140 -10.407 4.562 1.00 97.38 243 ILE A O 1
ATOM 1925 N N . GLN A 1 244 ? -9.063 -8.445 4.577 1.00 95.69 244 GLN A N 1
ATOM 1926 C CA . GLN A 1 244 ? -9.415 -8.129 5.957 1.00 95.69 244 GLN A CA 1
ATOM 1927 C C . GLN A 1 244 ? -10.751 -7.384 5.999 1.00 95.69 244 GLN A C 1
ATOM 1929 O O . GLN A 1 244 ? -10.813 -6.181 5.750 1.00 95.69 244 GLN A O 1
ATOM 1934 N N . VAL A 1 245 ? -11.809 -8.094 6.381 1.00 94.88 245 VAL A N 1
ATOM 1935 C CA . VAL A 1 245 ? -13.120 -7.496 6.657 1.00 94.88 245 VAL A CA 1
ATOM 1936 C C . VAL A 1 245 ? -13.139 -6.967 8.101 1.00 94.88 245 VAL A C 1
ATOM 1938 O O . VAL A 1 245 ? -12.714 -7.689 9.013 1.00 94.88 245 VAL A O 1
ATOM 1941 N N . PRO A 1 246 ? -13.595 -5.724 8.356 1.00 94.88 246 PRO A N 1
ATOM 1942 C CA . PRO A 1 246 ? -13.795 -5.243 9.718 1.00 94.88 246 PRO A CA 1
ATOM 1943 C C . PRO A 1 246 ? -14.739 -6.170 10.501 1.00 94.88 246 PRO A C 1
ATOM 1945 O O . PRO A 1 246 ? -15.718 -6.679 9.976 1.00 94.88 246 PRO A O 1
ATOM 1948 N N . SER A 1 247 ? -14.464 -6.400 11.780 1.00 94.50 247 SER A N 1
ATOM 1949 C CA . SER A 1 247 ? -15.320 -7.228 12.643 1.00 94.50 247 SER A CA 1
ATOM 1950 C C . SER A 1 247 ? -16.497 -6.451 13.227 1.00 94.50 247 SER A C 1
ATOM 1952 O O . SER A 1 247 ? -17.511 -7.035 13.595 1.00 94.50 247 SER A O 1
ATOM 1954 N N . ASN A 1 248 ? -16.332 -5.140 13.396 1.00 94.06 248 ASN A N 1
ATOM 1955 C CA . ASN A 1 248 ? -17.353 -4.245 13.929 1.00 94.06 248 ASN A CA 1
ATOM 1956 C C . ASN A 1 248 ? -16.989 -2.799 13.580 1.00 94.06 248 ASN A C 1
ATOM 1958 O O . ASN A 1 248 ? -15.801 -2.482 13.464 1.00 94.06 248 ASN A O 1
ATOM 1962 N N . ALA A 1 249 ? -17.982 -1.921 13.505 1.00 93.38 249 ALA A N 1
ATOM 1963 C CA . ALA A 1 249 ? -17.801 -0.482 13.393 1.00 93.38 249 ALA A CA 1
ATOM 1964 C C . ALA A 1 249 ? -18.794 0.248 14.302 1.00 93.38 249 ALA A C 1
ATOM 1966 O O . ALA A 1 249 ? -19.803 -0.307 14.728 1.00 93.38 249 ALA A O 1
ATOM 1967 N N . GLY A 1 250 ? -18.484 1.488 14.668 1.00 91.25 250 GLY A N 1
ATOM 1968 C CA . GLY A 1 250 ? -19.355 2.236 15.563 1.00 91.25 250 GLY A CA 1
ATOM 1969 C C . GLY A 1 250 ? -18.918 3.666 15.809 1.00 91.25 250 GLY A C 1
ATOM 1970 O O . GLY A 1 250 ? -17.934 4.152 15.248 1.00 91.25 250 GLY A O 1
ATOM 1971 N N . ARG A 1 251 ? -19.682 4.331 16.672 1.00 90.50 251 ARG A N 1
ATOM 1972 C CA . ARG A 1 251 ? -19.422 5.680 17.174 1.00 90.50 251 ARG A CA 1
ATOM 1973 C C . ARG A 1 251 ? -19.280 5.627 18.683 1.00 90.50 251 ARG A C 1
ATOM 1975 O O . ARG A 1 251 ? -19.917 4.810 19.342 1.00 90.50 251 ARG A O 1
ATOM 1982 N N . SER A 1 252 ? -18.430 6.480 19.226 1.00 90.00 252 SER A N 1
ATOM 1983 C CA . SER A 1 252 ? -18.278 6.640 20.669 1.00 90.00 252 SER A CA 1
ATOM 1984 C C . SER A 1 252 ? -17.680 8.007 20.963 1.00 90.00 252 SER A C 1
ATOM 1986 O O . SER A 1 252 ? -17.140 8.663 20.077 1.00 90.00 252 SER A O 1
ATOM 1988 N N . TYR A 1 253 ? -17.760 8.423 22.220 1.00 87.69 253 TYR A N 1
ATOM 1989 C CA . TYR A 1 253 ? -17.214 9.688 22.685 1.00 87.69 253 TYR A CA 1
ATOM 1990 C C . TYR A 1 253 ? -16.087 9.426 23.677 1.00 87.69 253 TYR A C 1
ATOM 1992 O O . TYR A 1 253 ? -16.168 8.485 24.465 1.00 87.69 253 TYR A O 1
ATOM 2000 N N . ILE A 1 254 ? -15.050 10.258 23.647 1.00 85.00 254 ILE A N 1
ATOM 2001 C CA . ILE A 1 254 ? -14.019 10.314 24.689 1.00 85.00 254 ILE A CA 1
ATOM 2002 C C . ILE A 1 254 ? -13.927 11.765 25.133 1.00 85.00 254 ILE A C 1
ATOM 2004 O O . ILE A 1 254 ? -13.668 12.642 24.313 1.00 85.00 254 ILE A O 1
ATOM 2008 N N . SER A 1 255 ? -14.194 12.023 26.415 1.00 84.50 255 SER A N 1
ATOM 2009 C CA . SER A 1 255 ? -14.219 13.380 26.984 1.00 84.50 255 SER A CA 1
ATOM 2010 C C . SER A 1 255 ? -15.097 14.357 26.184 1.00 84.50 255 SER A C 1
ATOM 2012 O O . SER A 1 255 ? -14.706 15.488 25.923 1.00 84.50 255 SER A O 1
ATOM 2014 N N . GLY A 1 256 ? -16.268 13.894 25.728 1.00 84.31 256 GLY A N 1
ATOM 2015 C CA . GLY A 1 256 ? -17.201 14.681 24.908 1.00 84.31 256 GLY A CA 1
ATOM 2016 C C . GLY A 1 256 ? -16.821 14.814 23.427 1.00 84.31 256 GLY A C 1
ATOM 2017 O O . GLY A 1 256 ? -17.632 15.292 22.639 1.00 84.31 256 GLY A O 1
ATOM 2018 N N . VAL A 1 257 ? -15.640 14.349 23.010 1.00 86.81 257 VAL A N 1
ATOM 2019 C CA . VAL A 1 257 ? -15.200 14.397 21.609 1.00 86.81 257 VAL A CA 1
ATOM 2020 C C . VAL A 1 257 ? -15.737 13.179 20.849 1.00 86.81 257 VAL A C 1
ATOM 2022 O O . VAL A 1 257 ? -15.483 12.054 21.284 1.00 86.81 257 VAL A O 1
ATOM 2025 N N . PRO A 1 258 ? -16.456 13.361 19.723 1.00 87.62 258 PRO A N 1
ATOM 2026 C CA . PRO A 1 258 ? -16.995 12.260 18.932 1.00 87.62 258 PRO A CA 1
ATOM 2027 C C . PRO A 1 258 ? -15.923 11.566 18.081 1.00 87.62 258 PRO A C 1
ATOM 2029 O O . PRO A 1 258 ? -15.165 12.203 17.343 1.00 87.62 258 PRO A O 1
ATOM 2032 N N . PHE A 1 259 ? -15.937 10.237 18.112 1.00 89.50 259 PHE A N 1
ATOM 2033 C CA . PHE A 1 259 ? -15.113 9.358 17.289 1.00 89.50 259 PHE A CA 1
ATOM 2034 C C . PHE A 1 259 ? -15.977 8.365 16.519 1.00 89.50 259 PHE A C 1
ATOM 2036 O O . PHE A 1 259 ? -16.965 7.839 17.035 1.00 89.50 259 PHE A O 1
ATOM 2043 N N . VAL A 1 260 ? -15.536 8.042 15.309 1.00 91.12 260 VAL A N 1
ATOM 2044 C CA . VAL A 1 260 ? -15.906 6.806 14.614 1.00 91.12 260 VAL A CA 1
ATOM 2045 C C . VAL A 1 260 ? -14.776 5.796 14.768 1.00 91.12 260 VAL A C 1
ATOM 2047 O O . VAL A 1 260 ? -13.599 6.170 14.821 1.00 91.12 260 VAL A O 1
ATOM 2050 N N . PHE A 1 261 ? -15.112 4.511 14.827 1.00 93.38 261 PHE A N 1
ATOM 2051 C CA . PHE A 1 261 ? -14.120 3.446 14.885 1.00 93.38 261 PHE A CA 1
ATOM 2052 C C . PHE A 1 261 ? -14.532 2.206 14.088 1.00 93.38 261 PHE A C 1
ATOM 2054 O O . PHE A 1 261 ? -15.719 1.954 13.884 1.00 93.38 261 PHE A O 1
ATOM 2061 N N . LYS A 1 262 ? -13.533 1.403 13.713 1.00 94.44 262 LYS A N 1
ATOM 2062 C CA . LYS A 1 262 ? -13.683 -0.016 13.364 1.00 94.44 262 LYS A CA 1
ATOM 2063 C C . LYS A 1 262 ? -12.748 -0.883 14.183 1.00 94.44 262 LYS A C 1
ATOM 2065 O O . LYS A 1 262 ? -11.683 -0.439 14.610 1.00 94.44 262 LYS A O 1
ATOM 2070 N N . THR A 1 263 ? -13.132 -2.139 14.340 1.00 96.69 263 THR A N 1
ATOM 2071 C CA . THR A 1 263 ? -12.291 -3.192 14.907 1.00 96.69 263 THR A CA 1
ATOM 2072 C C . THR A 1 263 ? -12.036 -4.282 13.889 1.00 96.69 263 THR A C 1
ATOM 2074 O O . THR A 1 263 ? -12.887 -4.546 13.044 1.00 96.69 263 THR A O 1
ATOM 2077 N N . MET A 1 264 ? -10.890 -4.932 14.002 1.00 95.31 264 MET A N 1
ATOM 2078 C CA . MET A 1 264 ? -10.455 -6.039 13.158 1.00 95.31 264 MET A CA 1
ATOM 2079 C C . MET A 1 264 ? -9.606 -7.010 13.989 1.00 95.31 264 MET A C 1
ATOM 2081 O O . MET A 1 264 ? -9.104 -6.617 15.051 1.00 95.31 264 MET A O 1
ATOM 2085 N N . PRO A 1 265 ? -9.402 -8.256 13.522 1.00 94.62 265 PRO A N 1
ATOM 2086 C CA . PRO A 1 265 ? -8.484 -9.172 14.182 1.00 94.62 265 PRO A CA 1
ATOM 2087 C C . PRO A 1 265 ? -7.102 -8.535 14.345 1.00 94.62 265 PRO A C 1
ATOM 2089 O O . PRO A 1 265 ? -6.585 -7.897 13.421 1.00 94.62 265 PRO A O 1
ATOM 2092 N N . TYR A 1 266 ? -6.514 -8.689 15.529 1.00 94.19 266 TYR A N 1
ATOM 2093 C CA . TYR A 1 266 ? -5.156 -8.234 15.787 1.00 94.19 266 TYR A CA 1
ATOM 2094 C C . TYR A 1 266 ? -4.145 -9.226 15.203 1.00 94.19 266 TYR A C 1
ATOM 2096 O O . TYR A 1 266 ? -4.201 -10.420 15.492 1.00 94.19 266 TYR A O 1
ATOM 2104 N N . TYR A 1 267 ? -3.200 -8.721 14.408 1.00 92.00 267 TYR A N 1
ATOM 2105 C CA . TYR A 1 267 ? -2.092 -9.511 13.875 1.00 92.00 267 TYR A CA 1
ATOM 2106 C C . TYR A 1 267 ? -0.761 -9.011 14.455 1.00 92.00 267 TYR A C 1
ATOM 2108 O O . TYR A 1 267 ? -0.363 -7.881 14.147 1.00 92.00 267 TYR A O 1
ATOM 2116 N N . PRO A 1 268 ? -0.046 -9.825 15.259 1.00 87.88 268 PRO A N 1
ATOM 2117 C CA . PRO A 1 268 ? 1.218 -9.423 15.884 1.00 87.88 268 PRO A CA 1
ATOM 2118 C C . PRO A 1 268 ? 2.312 -9.007 14.890 1.00 87.88 268 PRO A C 1
ATOM 2120 O O . PRO A 1 268 ? 3.090 -8.096 15.178 1.00 87.88 268 PRO A O 1
ATOM 2123 N N . GLU A 1 269 ? 2.334 -9.613 13.698 1.00 84.38 269 GLU A N 1
ATOM 2124 C CA . GLU A 1 269 ? 3.304 -9.289 12.637 1.00 84.38 269 GLU A CA 1
ATOM 2125 C C . GLU A 1 269 ? 3.051 -7.949 11.954 1.00 84.38 269 GLU A C 1
ATOM 2127 O O . GLU A 1 269 ? 3.953 -7.385 11.334 1.00 84.38 269 GLU A O 1
ATOM 2132 N N . ARG A 1 270 ? 1.845 -7.397 12.121 1.00 89.00 270 ARG A N 1
ATOM 2133 C CA . ARG A 1 270 ? 1.421 -6.121 11.542 1.00 89.00 270 ARG A CA 1
ATOM 2134 C C . ARG A 1 270 ? 1.542 -6.133 10.012 1.00 89.00 270 ARG A C 1
ATOM 2136 O O . ARG A 1 270 ? 0.941 -6.988 9.369 1.00 89.00 270 ARG A O 1
ATOM 2143 N N . SER A 1 271 ? 2.217 -5.145 9.424 1.00 92.88 271 SER A N 1
ATOM 2144 C CA . SER A 1 271 ? 2.249 -4.909 7.980 1.00 92.88 271 SER A CA 1
ATOM 2145 C C . SER A 1 271 ? 3.532 -5.404 7.319 1.00 92.88 271 SER A C 1
ATOM 2147 O O . SER A 1 271 ? 4.594 -5.460 7.942 1.00 92.88 271 SER A O 1
ATOM 2149 N N . LEU A 1 272 ? 3.451 -5.671 6.015 1.00 94.00 272 LEU A N 1
ATOM 2150 C CA . LEU A 1 272 ? 4.590 -6.028 5.179 1.00 94.00 272 LEU A CA 1
ATOM 2151 C C . LEU A 1 272 ? 5.676 -4.949 5.217 1.00 94.00 272 LEU A C 1
ATOM 2153 O O . LEU A 1 272 ? 6.851 -5.287 5.255 1.00 94.00 272 LEU A O 1
ATOM 2157 N N . ALA A 1 273 ? 5.308 -3.667 5.302 1.00 92.44 273 ALA A N 1
ATOM 2158 C CA . ALA A 1 273 ? 6.274 -2.580 5.489 1.00 92.44 273 ALA A CA 1
ATOM 2159 C C . ALA A 1 273 ? 7.142 -2.775 6.744 1.00 92.44 273 ALA A C 1
ATOM 2161 O O . ALA A 1 273 ? 8.369 -2.668 6.687 1.00 92.44 273 ALA A O 1
ATOM 2162 N N . LEU A 1 274 ? 6.513 -3.081 7.884 1.00 90.44 274 LEU A N 1
ATOM 2163 C CA . LEU A 1 274 ? 7.234 -3.286 9.136 1.00 90.44 274 LEU A CA 1
ATOM 2164 C C . LEU A 1 274 ? 8.051 -4.577 9.094 1.00 90.44 274 LEU A C 1
ATOM 2166 O O . LEU A 1 274 ? 9.197 -4.585 9.540 1.00 90.44 274 LEU A O 1
ATOM 2170 N N . TRP A 1 275 ? 7.491 -5.644 8.529 1.00 90.88 275 TRP A N 1
ATOM 2171 C CA . TRP A 1 275 ? 8.205 -6.901 8.341 1.00 90.88 275 TRP A CA 1
ATOM 2172 C C . TRP A 1 275 ? 9.467 -6.688 7.499 1.00 90.88 275 TRP A C 1
ATOM 2174 O O . TRP A 1 275 ? 10.557 -7.009 7.961 1.00 90.88 275 TRP A O 1
ATOM 2184 N N . LEU A 1 276 ? 9.364 -6.020 6.347 1.00 90.50 276 LEU A N 1
ATOM 2185 C CA . LEU A 1 276 ? 10.507 -5.687 5.490 1.00 90.50 276 LEU A CA 1
ATOM 2186 C C . LEU A 1 276 ? 11.557 -4.834 6.210 1.00 90.50 276 LEU A C 1
ATOM 2188 O O . LEU A 1 276 ? 12.745 -5.090 6.060 1.00 90.50 276 LEU A O 1
ATOM 2192 N N . SER A 1 277 ? 11.150 -3.868 7.042 1.00 89.00 277 SER A N 1
ATOM 2193 C CA . SER A 1 277 ? 12.102 -3.040 7.802 1.00 89.00 277 SER A CA 1
ATOM 2194 C C . SER A 1 277 ? 12.932 -3.818 8.833 1.00 89.00 277 SER A C 1
ATOM 2196 O O . SER A 1 277 ? 14.019 -3.377 9.201 1.00 89.00 277 SER A O 1
ATOM 2198 N N . ARG A 1 278 ? 12.424 -4.964 9.305 1.00 86.06 278 ARG A N 1
ATOM 2199 C CA . ARG A 1 278 ? 13.105 -5.843 10.269 1.00 86.06 278 ARG A CA 1
ATOM 2200 C C . ARG A 1 278 ? 14.032 -6.847 9.586 1.00 86.06 278 ARG A C 1
ATOM 2202 O O . ARG A 1 278 ? 14.905 -7.404 10.245 1.00 86.06 278 ARG A O 1
ATOM 2209 N N . HIS A 1 279 ? 13.844 -7.088 8.291 1.00 80.75 279 HIS A N 1
ATOM 2210 C CA . HIS A 1 279 ? 14.639 -8.042 7.532 1.00 80.75 279 HIS A CA 1
ATOM 2211 C C . HIS A 1 279 ? 15.843 -7.347 6.890 1.00 80.75 279 HIS A C 1
ATOM 2213 O O . HIS A 1 279 ? 15.741 -6.270 6.309 1.00 80.75 279 HIS A O 1
ATOM 2219 N N . VAL A 1 280 ? 17.011 -7.986 6.992 1.00 69.75 280 VAL A N 1
ATOM 2220 C CA . VAL A 1 280 ? 18.258 -7.482 6.387 1.00 69.75 280 VAL A CA 1
ATOM 2221 C C . VAL A 1 280 ? 18.182 -7.548 4.859 1.00 69.75 280 VAL A C 1
ATOM 2223 O O . VAL A 1 280 ? 18.700 -6.677 4.160 1.00 69.75 280 VAL A O 1
ATOM 2226 N N . GLN A 1 281 ? 17.513 -8.580 4.342 1.00 73.00 281 GLN A N 1
ATOM 2227 C CA . GLN A 1 281 ? 17.310 -8.783 2.918 1.00 73.00 281 GLN A CA 1
ATOM 2228 C C . GLN A 1 281 ? 16.220 -7.844 2.394 1.00 73.00 281 GLN A C 1
ATOM 2230 O O . GLN A 1 281 ? 15.070 -7.907 2.824 1.00 73.00 281 GLN A O 1
ATOM 2235 N N . LYS A 1 282 ? 16.598 -6.980 1.446 1.00 74.44 282 LYS A N 1
ATOM 2236 C CA . LYS A 1 282 ? 15.689 -6.019 0.801 1.00 74.44 282 LYS A CA 1
ATOM 2237 C C . LYS A 1 282 ? 15.173 -6.481 -0.562 1.00 74.44 282 LYS A C 1
ATOM 2239 O O . LYS A 1 282 ? 14.262 -5.860 -1.090 1.00 74.44 282 LYS A O 1
ATOM 2244 N N . THR A 1 283 ? 15.754 -7.535 -1.130 1.00 87.38 283 THR A N 1
ATOM 2245 C CA . THR A 1 283 ? 15.389 -8.089 -2.439 1.00 87.38 283 THR A CA 1
ATOM 2246 C C . THR A 1 283 ? 15.089 -9.574 -2.317 1.00 87.38 283 THR A C 1
ATOM 2248 O O . THR A 1 283 ? 15.850 -10.323 -1.703 1.00 87.38 283 THR A O 1
ATOM 2251 N N . PHE A 1 284 ? 13.994 -10.011 -2.927 1.00 92.06 284 PHE A N 1
ATOM 2252 C CA . PHE A 1 284 ? 13.549 -11.402 -2.905 1.00 92.06 284 PHE A CA 1
ATOM 2253 C C . PHE A 1 284 ? 13.637 -12.009 -4.300 1.00 92.06 284 PHE A C 1
ATOM 2255 O O . PHE A 1 284 ? 13.581 -11.306 -5.312 1.00 92.06 284 PHE A O 1
ATOM 2262 N N . SER A 1 285 ? 13.781 -13.328 -4.373 1.00 92.81 285 SER A N 1
ATOM 2263 C CA . SER A 1 285 ? 13.700 -14.026 -5.650 1.00 92.81 285 SER A CA 1
ATOM 2264 C C . SER A 1 285 ? 12.261 -14.041 -6.172 1.00 92.81 285 SER A C 1
ATOM 2266 O O . SER A 1 285 ? 11.282 -14.016 -5.424 1.00 92.81 285 SER A O 1
ATOM 2268 N N . HIS A 1 286 ? 12.119 -14.147 -7.490 1.00 91.94 286 HIS A N 1
ATOM 2269 C CA . HIS A 1 286 ? 10.821 -14.284 -8.150 1.00 91.94 286 HIS A CA 1
ATOM 2270 C C . HIS A 1 286 ? 10.051 -15.541 -7.699 1.00 91.94 286 HIS A C 1
ATOM 2272 O O . HIS A 1 286 ? 8.823 -15.515 -7.627 1.00 91.94 286 HIS A O 1
ATOM 2278 N N . LEU A 1 287 ? 10.769 -16.607 -7.324 1.00 93.12 287 LEU A N 1
ATOM 2279 C CA . LEU A 1 287 ? 10.217 -17.829 -6.729 1.00 93.12 287 LEU A CA 1
ATOM 2280 C C . LEU A 1 287 ? 9.590 -17.586 -5.353 1.00 93.12 287 LEU A C 1
ATOM 2282 O O . LEU A 1 287 ? 8.554 -18.164 -5.027 1.00 93.12 287 LEU A O 1
ATOM 2286 N N . GLU A 1 288 ? 10.221 -16.742 -4.540 1.00 93.31 288 GLU A N 1
ATOM 2287 C CA . GLU A 1 288 ? 9.752 -16.429 -3.192 1.00 93.31 288 GLU A CA 1
ATOM 2288 C C . GLU A 1 288 ? 8.509 -15.545 -3.205 1.00 93.31 288 GLU A C 1
ATOM 2290 O O . GLU A 1 288 ? 7.606 -15.747 -2.397 1.00 93.31 288 GLU A O 1
ATOM 2295 N N . ILE A 1 289 ? 8.425 -14.594 -4.137 1.00 94.50 289 ILE A N 1
ATOM 2296 C CA . ILE A 1 289 ? 7.295 -13.662 -4.180 1.00 94.50 289 ILE A CA 1
ATOM 2297 C C . ILE A 1 289 ? 6.084 -14.204 -4.944 1.00 94.50 289 ILE A C 1
ATOM 2299 O O . ILE A 1 289 ? 4.970 -13.752 -4.692 1.00 94.50 289 ILE A O 1
ATOM 2303 N N . ALA A 1 290 ? 6.253 -15.169 -5.857 1.00 95.44 290 ALA A N 1
ATOM 2304 C CA . ALA A 1 290 ? 5.158 -15.654 -6.703 1.00 95.44 290 ALA A CA 1
ATOM 2305 C C . ALA A 1 290 ? 3.913 -16.114 -5.911 1.00 95.44 290 ALA A C 1
ATOM 2307 O O . ALA A 1 290 ? 2.805 -15.726 -6.295 1.00 95.44 290 ALA A O 1
ATOM 2308 N N . PRO A 1 291 ? 4.033 -16.851 -4.784 1.00 95.50 291 PRO A N 1
ATOM 2309 C CA . PRO A 1 291 ? 2.874 -17.197 -3.962 1.00 95.50 291 PRO A CA 1
ATOM 2310 C C . PRO A 1 291 ? 2.139 -15.972 -3.409 1.00 95.50 291 PRO A C 1
ATOM 2312 O O . PRO A 1 291 ? 0.913 -15.957 -3.397 1.00 95.50 291 PRO A O 1
ATOM 2315 N N . LEU A 1 292 ? 2.859 -14.921 -3.014 1.00 95.94 292 LEU A N 1
ATOM 2316 C CA . LEU A 1 292 ? 2.267 -13.696 -2.466 1.00 95.94 292 LEU A CA 1
ATOM 2317 C C . LEU A 1 292 ? 1.485 -12.947 -3.539 1.00 95.94 292 LEU A C 1
ATOM 2319 O O . LEU A 1 292 ? 0.377 -12.482 -3.286 1.00 95.94 292 LEU A O 1
ATOM 2323 N N . VAL A 1 293 ? 2.029 -12.878 -4.756 1.00 97.56 293 VAL A N 1
ATOM 2324 C CA . VAL A 1 293 ? 1.329 -12.262 -5.891 1.00 97.56 293 VAL A CA 1
ATOM 2325 C C . VAL A 1 293 ? 0.027 -12.997 -6.185 1.00 97.56 293 VAL A C 1
ATOM 2327 O O . VAL A 1 293 ? -0.986 -12.350 -6.428 1.00 97.56 293 VAL A O 1
ATOM 2330 N N . MET A 1 294 ? 0.022 -14.330 -6.101 1.00 98.12 294 MET A N 1
ATOM 2331 C CA . MET A 1 294 ? -1.194 -15.127 -6.278 1.00 98.12 294 MET A CA 1
ATOM 2332 C C . MET A 1 294 ? -2.232 -14.866 -5.179 1.00 98.12 294 MET A C 1
ATOM 2334 O O . MET A 1 294 ? -3.408 -14.698 -5.499 1.00 98.12 294 MET A O 1
ATOM 2338 N N . GLN A 1 295 ? -1.816 -14.771 -3.910 1.00 97.62 295 GLN A N 1
ATOM 2339 C CA . GLN A 1 295 ? -2.710 -14.434 -2.792 1.00 97.62 295 GLN A CA 1
ATOM 2340 C C . GLN A 1 295 ? -3.381 -13.066 -2.994 1.00 97.62 295 GLN A C 1
ATOM 2342 O O . GLN A 1 295 ? -4.606 -12.945 -2.907 1.00 97.62 295 GLN A O 1
ATOM 2347 N N . LEU A 1 296 ? -2.579 -12.039 -3.303 1.00 98.31 296 LEU A N 1
ATOM 2348 C CA . LEU A 1 296 ? -3.059 -10.669 -3.493 1.00 98.31 296 LEU A CA 1
ATOM 2349 C C . LEU A 1 296 ? -3.916 -10.536 -4.755 1.00 98.31 296 LEU A C 1
ATOM 2351 O O . LEU A 1 296 ? -4.961 -9.896 -4.718 1.00 98.31 296 LEU A O 1
ATOM 2355 N N . ALA A 1 297 ? -3.520 -11.164 -5.863 1.00 98.38 297 ALA A N 1
ATOM 2356 C CA . ALA A 1 297 ? -4.306 -11.147 -7.091 1.00 98.38 297 ALA A CA 1
ATOM 2357 C C . ALA A 1 297 ? -5.640 -11.885 -6.941 1.00 98.38 297 ALA A C 1
ATOM 2359 O O . ALA A 1 297 ? -6.632 -11.423 -7.491 1.00 98.38 297 ALA A O 1
ATOM 2360 N N . GLY A 1 298 ? -5.690 -12.985 -6.180 1.00 98.44 298 GLY A N 1
ATOM 2361 C CA . GLY A 1 298 ? -6.949 -13.658 -5.847 1.00 98.44 298 GLY A CA 1
ATOM 2362 C C . GLY A 1 298 ? -7.902 -12.744 -5.075 1.00 98.44 298 GLY A C 1
ATOM 2363 O O . GLY A 1 298 ? -9.071 -12.626 -5.436 1.00 98.44 298 GLY A O 1
ATOM 2364 N N . ALA A 1 299 ? -7.382 -12.015 -4.081 1.00 98.38 299 ALA A N 1
ATOM 2365 C CA . ALA A 1 299 ? -8.165 -11.045 -3.315 1.00 98.38 299 ALA A CA 1
ATOM 2366 C C . ALA A 1 299 ? -8.675 -9.889 -4.183 1.00 98.38 299 ALA A C 1
ATOM 2368 O O . ALA A 1 299 ? -9.856 -9.557 -4.137 1.00 98.38 299 ALA A O 1
ATOM 2369 N N . LEU A 1 300 ? -7.792 -9.299 -4.992 1.00 98.50 300 LEU A N 1
ATOM 2370 C CA . LEU A 1 300 ? -8.154 -8.212 -5.901 1.00 98.50 300 LEU A CA 1
ATOM 2371 C C . LEU A 1 300 ? -9.187 -8.671 -6.929 1.00 98.50 300 LEU A C 1
ATOM 2373 O O . LEU A 1 300 ? -10.153 -7.958 -7.157 1.00 98.50 300 LEU A O 1
ATOM 2377 N N . GLN A 1 301 ? -9.031 -9.870 -7.497 1.00 98.38 301 GLN A N 1
ATOM 2378 C CA . GLN A 1 301 ? -9.998 -10.409 -8.449 1.00 98.38 301 GLN A CA 1
ATOM 2379 C C . GLN A 1 301 ? -11.364 -10.631 -7.791 1.00 98.38 301 GLN A C 1
ATOM 2381 O O . GLN A 1 301 ? -12.363 -10.201 -8.350 1.00 98.38 301 GLN A O 1
ATOM 2386 N N . CYS A 1 302 ? -11.409 -11.208 -6.583 1.00 98.31 302 CYS A N 1
ATOM 2387 C CA . CYS A 1 302 ? -12.655 -11.360 -5.826 1.00 98.31 302 CYS A CA 1
ATOM 2388 C C . CYS A 1 302 ? -13.356 -10.008 -5.609 1.00 98.31 302 CYS A C 1
ATOM 2390 O O . CYS A 1 302 ? -14.560 -9.895 -5.831 1.00 98.31 302 CYS A O 1
ATOM 2392 N N . ALA A 1 303 ? -12.609 -8.962 -5.243 1.00 97.81 303 ALA A N 1
ATOM 2393 C CA . ALA A 1 303 ? -13.162 -7.615 -5.118 1.00 97.81 303 ALA A CA 1
ATOM 2394 C C . ALA A 1 303 ? -13.661 -7.067 -6.471 1.00 97.81 303 ALA A C 1
ATOM 2396 O O . ALA A 1 303 ? -14.782 -6.565 -6.552 1.00 97.81 303 ALA A O 1
ATOM 2397 N N . HIS A 1 304 ? -12.875 -7.216 -7.544 1.00 97.75 304 HIS A N 1
ATOM 2398 C CA . HIS A 1 304 ? -13.224 -6.750 -8.894 1.00 97.75 304 HIS A CA 1
ATOM 2399 C C . HIS A 1 304 ? -14.495 -7.413 -9.427 1.00 97.75 304 HIS A C 1
ATOM 2401 O O . HIS A 1 304 ? -15.328 -6.729 -10.019 1.00 97.75 304 HIS A O 1
ATOM 2407 N N . ASP A 1 305 ? -14.677 -8.708 -9.167 1.00 97.12 305 ASP A N 1
ATOM 2408 C CA . ASP A 1 305 ? -15.869 -9.470 -9.557 1.00 97.12 305 ASP A CA 1
ATOM 2409 C C . ASP A 1 305 ? -17.141 -8.943 -8.861 1.00 97.12 305 ASP A C 1
ATOM 2411 O O . ASP A 1 305 ? -18.241 -9.047 -9.401 1.00 97.12 305 ASP A O 1
ATOM 2415 N N . HIS A 1 306 ? -16.983 -8.295 -7.703 1.00 96.69 306 HIS A N 1
ATOM 2416 C CA . HIS A 1 306 ? -18.043 -7.607 -6.959 1.00 96.69 306 HIS A CA 1
ATOM 2417 C C . HIS A 1 306 ? -18.076 -6.091 -7.209 1.00 96.69 306 HIS A C 1
ATOM 2419 O O . HIS A 1 306 ? -18.741 -5.364 -6.473 1.00 96.69 306 HIS A O 1
ATOM 2425 N N . GLN A 1 307 ? -17.375 -5.604 -8.240 1.00 95.62 307 GLN A N 1
ATOM 2426 C CA . GLN A 1 307 ? -17.287 -4.183 -8.602 1.00 95.62 307 GLN A CA 1
ATOM 2427 C C . GLN A 1 307 ? -16.671 -3.297 -7.502 1.00 95.62 307 GLN A C 1
ATOM 2429 O O . GLN A 1 307 ? -16.951 -2.102 -7.422 1.00 95.62 307 GLN A O 1
ATOM 2434 N N . ILE A 1 308 ? -15.808 -3.875 -6.664 1.00 96.00 308 ILE A N 1
ATOM 2435 C CA . ILE A 1 308 ? -15.068 -3.179 -5.610 1.00 96.00 308 ILE A CA 1
ATOM 2436 C C . ILE A 1 308 ? -13.604 -3.065 -6.028 1.00 96.00 308 ILE A C 1
ATOM 2438 O O . ILE A 1 308 ? -12.968 -4.045 -6.408 1.00 96.00 308 ILE A O 1
ATOM 2442 N N . LEU A 1 309 ? -13.053 -1.862 -5.928 1.00 95.81 309 LEU A N 1
ATOM 2443 C CA . LEU A 1 309 ? -11.675 -1.534 -6.274 1.00 95.81 309 LEU A CA 1
ATOM 2444 C C . LEU A 1 309 ? -10.889 -1.212 -5.002 1.00 95.81 309 LEU A C 1
ATOM 2446 O O . LEU A 1 309 ? -11.375 -0.510 -4.109 1.00 95.81 309 LEU A O 1
ATOM 2450 N N . TYR A 1 310 ? -9.660 -1.721 -4.920 1.00 95.94 310 TYR A N 1
ATOM 2451 C CA . TYR A 1 310 ? -8.827 -1.601 -3.727 1.00 95.94 310 TYR A CA 1
ATOM 2452 C C . TYR A 1 310 ? -8.227 -0.202 -3.575 1.00 95.94 310 TYR A C 1
ATOM 2454 O O . TYR A 1 310 ? -8.286 0.378 -2.494 1.00 95.94 310 TYR A O 1
ATOM 2462 N N . GLN A 1 311 ? -7.668 0.364 -4.653 1.00 92.88 311 GLN A N 1
ATOM 2463 C CA . GLN A 1 311 ? -7.222 1.761 -4.781 1.00 92.88 311 GLN A CA 1
ATOM 2464 C C . GLN A 1 311 ? -6.166 2.283 -3.777 1.00 92.88 311 GLN A C 1
ATOM 2466 O O . GLN A 1 311 ? -5.727 3.430 -3.915 1.00 92.88 311 GLN A O 1
ATOM 2471 N N . ASN A 1 312 ? -5.756 1.500 -2.775 1.00 91.38 312 ASN A N 1
ATOM 2472 C CA . ASN A 1 312 ? -4.961 1.953 -1.628 1.00 91.38 312 ASN A CA 1
ATOM 2473 C C . ASN A 1 312 ? -3.667 1.138 -1.459 1.00 91.38 312 ASN A C 1
ATOM 2475 O O . ASN A 1 312 ? -3.335 0.675 -0.365 1.00 91.38 312 ASN A O 1
ATOM 2479 N N . PHE A 1 313 ? -2.940 0.942 -2.562 1.00 95.06 313 PHE A N 1
ATOM 2480 C CA . PHE A 1 313 ? -1.681 0.198 -2.575 1.00 95.06 313 PHE A CA 1
ATOM 2481 C C . PHE A 1 313 ? -0.589 0.920 -1.796 1.00 95.06 313 PHE A C 1
ATOM 2483 O O . PHE A 1 313 ? -0.219 2.048 -2.115 1.00 95.06 313 PHE A O 1
ATOM 2490 N N . LYS A 1 314 ? -0.075 0.223 -0.785 1.00 92.88 314 LYS A N 1
ATOM 2491 C CA . LYS A 1 314 ? 1.155 0.520 -0.056 1.00 92.88 314 LYS A CA 1
ATOM 2492 C C . LYS A 1 314 ? 1.495 -0.658 0.843 1.00 92.88 314 LYS A C 1
ATOM 2494 O O . LYS A 1 314 ? 0.602 -1.353 1.328 1.00 92.88 314 LYS A O 1
ATOM 2499 N N . LEU A 1 315 ? 2.779 -0.852 1.126 1.00 94.69 315 LEU A N 1
ATOM 2500 C CA . LEU A 1 315 ? 3.244 -1.960 1.967 1.00 94.69 315 LEU A CA 1
ATOM 2501 C C . LEU A 1 315 ? 2.652 -1.928 3.390 1.00 94.69 315 LEU A C 1
ATOM 2503 O O . LEU A 1 315 ? 2.526 -2.972 4.028 1.00 94.69 315 LEU A O 1
ATOM 2507 N N . SER A 1 316 ? 2.267 -0.750 3.895 1.00 92.12 316 SER A N 1
ATOM 2508 C CA . SER A 1 316 ? 1.663 -0.588 5.224 1.00 92.12 316 SER A CA 1
ATOM 2509 C C . SER A 1 316 ? 0.216 -1.098 5.319 1.00 92.12 316 SER A C 1
ATOM 2511 O O . SER A 1 316 ? -0.238 -1.361 6.430 1.00 92.12 316 SER A O 1
ATOM 2513 N N . ASN A 1 317 ? -0.465 -1.316 4.187 1.00 94.19 317 ASN A N 1
ATOM 2514 C CA . ASN A 1 317 ? -1.823 -1.876 4.125 1.00 94.19 317 ASN A CA 1
ATOM 2515 C C . ASN A 1 317 ? -1.864 -3.376 3.770 1.00 94.19 317 ASN A C 1
ATOM 2517 O O . ASN A 1 317 ? -2.939 -3.962 3.649 1.00 94.19 317 ASN A O 1
ATOM 2521 N N . LEU A 1 318 ? -0.706 -4.010 3.581 1.00 96.12 318 LEU A N 1
ATOM 2522 C CA . LEU A 1 318 ? -0.612 -5.454 3.386 1.00 96.12 318 LEU A CA 1
ATOM 2523 C C . LEU A 1 318 ? -0.308 -6.087 4.739 1.00 96.12 318 LEU A C 1
ATOM 2525 O O . LEU A 1 318 ? 0.829 -6.022 5.202 1.00 96.12 318 LEU A O 1
ATOM 2529 N N . LEU A 1 319 ? -1.315 -6.638 5.412 1.00 95.31 319 LEU A N 1
ATOM 2530 C CA . LEU A 1 319 ? -1.136 -7.233 6.737 1.00 95.31 319 LEU A CA 1
ATOM 2531 C C . LEU A 1 319 ? -0.659 -8.676 6.639 1.00 95.31 319 LEU A C 1
ATOM 2533 O O . LEU A 1 319 ? -1.003 -9.392 5.704 1.00 95.31 319 LEU A O 1
ATOM 2537 N N . ILE A 1 320 ? 0.107 -9.108 7.632 1.00 94.75 320 ILE A N 1
ATOM 2538 C CA . ILE A 1 320 ? 0.645 -10.460 7.726 1.00 94.75 320 ILE A CA 1
ATOM 2539 C C . ILE A 1 320 ? -0.104 -11.205 8.831 1.00 94.75 320 ILE A C 1
ATOM 2541 O O . ILE A 1 320 ? -0.088 -10.791 9.987 1.00 94.75 320 ILE A O 1
ATOM 2545 N N . ARG A 1 321 ? -0.753 -12.320 8.480 1.00 92.31 321 ARG A N 1
ATOM 2546 C CA . ARG A 1 321 ? -1.556 -13.116 9.423 1.00 92.31 321 ARG A CA 1
ATOM 2547 C C . ARG A 1 321 ? -0.727 -14.065 10.296 1.00 92.31 321 ARG A C 1
ATOM 2549 O O . ARG A 1 321 ? -1.131 -14.362 11.415 1.00 92.31 321 ARG A O 1
ATOM 2556 N N . ASN A 1 322 ? 0.375 -14.591 9.773 1.00 86.69 322 ASN A N 1
ATOM 2557 C CA . ASN A 1 322 ? 1.197 -15.642 10.383 1.00 86.69 322 ASN A CA 1
ATOM 2558 C C . ASN A 1 322 ? 2.648 -15.173 10.589 1.00 86.69 322 ASN A C 1
ATOM 2560 O O . ASN A 1 322 ? 3.054 -14.204 9.971 1.00 86.69 322 ASN A O 1
ATOM 2564 N N . GLN A 1 323 ? 3.451 -15.879 11.395 1.00 74.75 323 GLN A N 1
ATOM 2565 C CA . GLN A 1 323 ? 4.859 -15.521 11.672 1.00 74.75 323 GLN A CA 1
ATOM 2566 C C . GLN A 1 323 ? 5.896 -16.411 10.942 1.00 74.75 323 GLN A C 1
ATOM 2568 O O . GLN A 1 323 ? 6.668 -17.109 11.600 1.00 74.75 323 GLN A O 1
ATOM 2573 N N . PRO A 1 324 ? 5.944 -16.489 9.601 1.00 75.94 324 PRO A N 1
ATOM 2574 C CA . PRO A 1 324 ? 7.004 -17.226 8.935 1.00 75.94 324 PRO A CA 1
ATOM 2575 C C . PRO A 1 324 ? 8.260 -16.360 8.779 1.00 75.94 324 PRO A C 1
ATOM 2577 O O . PRO A 1 324 ? 8.196 -15.189 8.410 1.00 75.94 324 PRO A O 1
ATOM 2580 N N . ASN A 1 325 ? 9.422 -16.986 8.958 1.00 77.56 325 ASN A N 1
ATOM 2581 C CA . ASN A 1 325 ? 10.725 -16.352 8.720 1.00 77.56 325 ASN A CA 1
ATOM 2582 C C . ASN A 1 325 ? 11.046 -16.165 7.227 1.00 77.56 325 ASN A C 1
ATOM 2584 O O . ASN A 1 325 ? 11.992 -15.468 6.881 1.00 77.56 325 ASN A O 1
ATOM 2588 N N . ASN A 1 326 ? 10.300 -16.824 6.337 1.00 86.12 326 ASN A N 1
ATOM 2589 C CA . ASN A 1 326 ? 10.500 -16.733 4.895 1.00 86.12 326 ASN A CA 1
ATOM 2590 C C . ASN A 1 326 ? 9.304 -16.034 4.249 1.00 86.12 326 ASN A C 1
ATOM 2592 O O . ASN A 1 326 ? 8.158 -16.443 4.465 1.00 86.12 326 ASN A O 1
ATOM 2596 N N . ILE A 1 327 ? 9.594 -15.034 3.410 1.00 90.12 327 ILE A N 1
ATOM 2597 C CA . ILE A 1 327 ? 8.587 -14.243 2.702 1.00 90.12 327 ILE A CA 1
ATOM 2598 C C . ILE A 1 327 ? 7.596 -15.133 1.940 1.00 90.12 327 ILE A C 1
ATOM 2600 O O . ILE A 1 327 ? 6.405 -14.860 1.965 1.00 90.12 327 ILE A O 1
ATOM 2604 N N . ARG A 1 328 ? 8.056 -16.247 1.353 1.00 91.50 328 ARG A N 1
ATOM 2605 C CA . ARG A 1 328 ? 7.263 -17.187 0.546 1.00 91.50 328 ARG A CA 1
ATOM 2606 C C . ARG A 1 328 ? 6.087 -17.801 1.302 1.00 91.50 328 ARG A C 1
ATOM 2608 O O . ARG A 1 328 ? 5.102 -18.205 0.687 1.00 91.50 328 ARG A O 1
ATOM 2615 N N . HIS A 1 329 ? 6.203 -17.912 2.622 1.00 91.88 329 HIS A N 1
ATOM 2616 C CA . HIS A 1 329 ? 5.191 -18.529 3.477 1.00 91.88 329 HIS A CA 1
ATOM 2617 C C . HIS A 1 329 ? 4.278 -17.501 4.151 1.00 91.88 329 HIS A C 1
ATOM 2619 O O . HIS A 1 329 ? 3.393 -17.893 4.918 1.00 91.88 329 HIS A O 1
ATOM 2625 N N . LEU A 1 330 ? 4.478 -16.201 3.896 1.00 93.19 330 LEU A N 1
ATOM 2626 C CA . LEU A 1 330 ? 3.596 -15.166 4.422 1.00 93.19 330 LEU A CA 1
ATOM 2627 C C . LEU A 1 330 ? 2.178 -15.367 3.901 1.00 93.19 330 LEU A C 1
ATOM 2629 O O . LEU A 1 330 ? 1.945 -15.675 2.732 1.00 93.19 330 LEU A O 1
ATOM 2633 N N . HIS A 1 331 ? 1.230 -15.162 4.802 1.00 95.19 331 HIS A N 1
ATOM 2634 C CA . HIS A 1 331 ? -0.183 -15.105 4.499 1.00 95.19 331 HIS A CA 1
ATOM 2635 C C . HIS A 1 331 ? -0.627 -13.643 4.557 1.00 95.19 331 HIS A C 1
ATOM 2637 O O . HIS A 1 331 ? -0.873 -13.103 5.643 1.00 95.19 331 HIS A O 1
ATOM 2643 N N . LEU A 1 332 ? -0.706 -13.008 3.387 1.00 96.31 332 LEU A N 1
ATOM 2644 C CA . LEU A 1 332 ? -1.021 -11.588 3.264 1.00 96.31 332 LEU A CA 1
ATOM 2645 C C . LEU A 1 332 ? -2.528 -11.323 3.272 1.00 96.31 332 LEU A C 1
ATOM 2647 O O . LEU A 1 332 ? -3.324 -12.149 2.832 1.00 96.31 332 LEU A O 1
ATOM 2651 N N . LEU A 1 333 ? -2.914 -10.152 3.762 1.00 97.31 333 LEU A N 1
ATOM 2652 C CA . LEU A 1 333 ? -4.285 -9.656 3.780 1.00 97.31 333 LEU A CA 1
ATOM 2653 C C . LEU A 1 333 ? -4.304 -8.223 3.242 1.00 97.31 333 LEU A C 1
ATOM 2655 O O . LEU A 1 333 ? -3.541 -7.381 3.717 1.00 97.31 333 LEU A O 1
ATOM 2659 N N . LEU A 1 334 ? -5.196 -7.936 2.295 1.00 97.44 334 LEU A N 1
ATOM 2660 C CA . LEU A 1 334 ? -5.527 -6.565 1.908 1.00 97.44 334 LEU A CA 1
ATOM 2661 C C . LEU A 1 334 ? -6.365 -5.919 3.013 1.00 97.44 334 LEU A C 1
ATOM 2663 O O . LEU A 1 334 ? -7.415 -6.454 3.373 1.00 97.44 334 LEU A O 1
ATOM 2667 N N . SER A 1 335 ? -5.927 -4.772 3.528 1.00 94.38 335 SER A N 1
ATOM 2668 C CA . SER A 1 335 ? -6.682 -3.976 4.501 1.00 94.38 335 SER A CA 1
ATOM 2669 C C . SER A 1 335 ? -6.936 -2.548 4.017 1.00 94.38 335 SER A C 1
ATOM 2671 O O . SER A 1 335 ? -6.325 -2.090 3.049 1.00 94.38 335 SER A O 1
ATOM 2673 N N . ASP A 1 336 ? -7.825 -1.839 4.723 1.00 90.12 336 ASP A N 1
ATOM 2674 C CA . ASP A 1 336 ? -8.141 -0.418 4.511 1.00 90.12 336 ASP A CA 1
ATOM 2675 C C . ASP A 1 336 ? -8.668 -0.106 3.096 1.00 90.12 336 ASP A C 1
ATOM 2677 O O . ASP A 1 336 ? -8.110 0.728 2.371 1.00 90.12 336 ASP A O 1
ATOM 2681 N N . PHE A 1 337 ? -9.775 -0.759 2.725 1.00 92.62 337 PHE A N 1
ATOM 2682 C CA . PHE A 1 337 ? -10.485 -0.444 1.486 1.00 92.62 337 PHE A CA 1
ATOM 2683 C C . PHE A 1 337 ? -11.199 0.907 1.631 1.00 92.62 337 PHE A C 1
ATOM 2685 O O . PHE A 1 337 ? -11.907 1.140 2.614 1.00 92.62 337 PHE A O 1
ATOM 2692 N N . PRO A 1 338 ? -11.049 1.820 0.662 1.00 88.50 338 PRO A N 1
ATOM 2693 C CA . PRO A 1 338 ? -11.791 3.066 0.672 1.00 88.50 338 PRO A CA 1
ATOM 2694 C C . PRO A 1 338 ? -13.271 2.816 0.365 1.00 88.50 338 PRO A C 1
ATOM 2696 O O . PRO A 1 338 ? -13.620 2.023 -0.506 1.00 88.50 338 PRO A O 1
ATOM 2699 N N . VAL A 1 339 ? -14.153 3.553 1.041 1.00 86.06 339 VAL A N 1
ATOM 2700 C CA . VAL A 1 339 ? -15.601 3.502 0.774 1.00 86.06 339 VAL A CA 1
ATOM 2701 C C . VAL A 1 339 ? -15.937 4.085 -0.598 1.00 86.06 339 VAL A C 1
ATOM 2703 O O . VAL A 1 339 ? -16.828 3.591 -1.280 1.00 86.06 339 VAL A O 1
ATOM 2706 N N . ALA A 1 340 ? -15.228 5.136 -1.017 1.00 84.75 340 ALA A N 1
ATOM 2707 C CA . ALA A 1 340 ? -15.507 5.783 -2.289 1.00 84.75 340 ALA A CA 1
ATOM 2708 C C . ALA A 1 340 ? -14.930 4.968 -3.460 1.00 84.75 340 ALA A C 1
ATOM 2710 O O . ALA A 1 340 ? -13.715 4.819 -3.611 1.00 84.75 340 ALA A O 1
ATOM 2711 N N . GLN A 1 341 ? -15.836 4.436 -4.280 1.00 87.00 341 GLN A N 1
ATOM 2712 C CA . GLN A 1 341 ? -15.549 3.554 -5.418 1.00 87.00 341 GLN A CA 1
ATOM 2713 C C . GLN A 1 341 ? -15.661 4.266 -6.779 1.00 87.00 341 GLN A C 1
ATOM 2715 O O . GLN A 1 341 ? -15.298 3.710 -7.808 1.00 87.00 341 GLN A O 1
ATOM 2720 N N . ASP A 1 342 ? -16.105 5.523 -6.780 1.00 77.88 342 ASP A N 1
ATOM 2721 C CA . ASP A 1 342 ? -16.275 6.389 -7.955 1.00 77.88 342 ASP A CA 1
ATOM 2722 C C . ASP A 1 342 ? -14.977 7.090 -8.403 1.00 77.88 342 ASP A C 1
ATOM 2724 O O . ASP A 1 342 ? -14.986 7.908 -9.319 1.00 77.88 342 ASP A O 1
ATOM 2728 N N . GLY A 1 343 ? -13.855 6.799 -7.741 1.00 75.06 343 GLY A N 1
ATOM 2729 C CA . GLY A 1 343 ? -12.565 7.440 -7.987 1.00 75.06 343 GLY A CA 1
ATOM 2730 C C . GLY A 1 343 ? -12.341 8.757 -7.248 1.00 75.06 343 GLY A C 1
ATOM 2731 O O . GLY A 1 343 ? -11.218 9.262 -7.271 1.00 75.06 343 GLY A O 1
ATOM 2732 N N . SER A 1 344 ? -13.336 9.261 -6.508 1.00 75.38 344 SER A N 1
ATOM 2733 C CA . SER A 1 344 ? -13.179 10.449 -5.655 1.00 75.38 344 SER A CA 1
ATOM 2734 C C . SER A 1 344 ? -12.204 10.225 -4.495 1.00 75.38 344 SER A C 1
ATOM 2736 O O . SER A 1 344 ? -11.620 11.176 -3.966 1.00 75.38 344 SER A O 1
ATOM 2738 N N . PHE A 1 345 ? -11.975 8.964 -4.110 1.00 76.00 345 PHE A N 1
ATOM 2739 C CA . PHE A 1 345 ? -10.903 8.627 -3.192 1.00 76.00 345 PHE A CA 1
ATOM 2740 C C . PHE A 1 345 ? -9.553 8.917 -3.843 1.00 76.00 345 PHE A C 1
ATOM 2742 O O . PHE A 1 345 ? -9.165 8.253 -4.801 1.00 76.00 345 PHE A O 1
ATOM 2749 N N . PHE A 1 346 ? -8.792 9.844 -3.272 1.00 74.56 346 PHE A N 1
ATOM 2750 C CA . PHE A 1 346 ? -7.408 10.097 -3.652 1.00 74.56 346 PHE A CA 1
ATOM 2751 C C . PHE A 1 346 ? -6.519 9.994 -2.413 1.00 74.56 346 PHE A C 1
ATOM 2753 O O . PHE A 1 346 ? -6.656 10.772 -1.463 1.00 74.56 346 PHE A O 1
ATOM 2760 N N . SER A 1 347 ? -5.631 8.996 -2.388 1.00 71.12 347 SER A N 1
ATOM 2761 C CA . SER A 1 347 ? -4.738 8.794 -1.248 1.00 71.12 347 SER A CA 1
ATOM 2762 C C . SER A 1 347 ? -3.667 9.879 -1.239 1.00 71.12 347 SER A C 1
ATOM 2764 O O . SER A 1 347 ? -2.673 9.780 -1.945 1.00 71.12 347 SER A O 1
ATOM 2766 N N . LYS A 1 348 ? -3.846 10.900 -0.395 1.00 66.56 348 LYS A N 1
ATOM 2767 C CA . LYS A 1 348 ? -2.854 11.968 -0.157 1.00 66.56 348 LYS A CA 1
ATOM 2768 C C . LYS A 1 348 ? -1.699 11.535 0.753 1.00 66.56 348 LYS A C 1
ATOM 2770 O O . LYS A 1 348 ? -1.006 12.365 1.334 1.00 66.56 348 LYS A O 1
ATOM 2775 N N . THR A 1 349 ? -1.532 10.230 0.961 1.00 73.44 349 THR A N 1
ATOM 2776 C CA . THR A 1 349 ? -0.427 9.718 1.770 1.00 73.44 349 THR A CA 1
ATOM 2777 C C . THR A 1 349 ? 0.763 9.498 0.852 1.00 73.44 349 THR A C 1
ATOM 2779 O O . THR A 1 349 ? 0.668 8.687 -0.065 1.00 73.44 349 THR A O 1
ATOM 2782 N N . PHE A 1 350 ? 1.895 10.143 1.143 1.00 81.94 350 PHE A N 1
ATOM 2783 C CA . PHE A 1 350 ? 3.142 9.959 0.390 1.00 81.94 350 PHE A CA 1
ATOM 2784 C C . PHE A 1 350 ? 3.549 8.485 0.223 1.00 81.94 350 PHE A C 1
ATOM 2786 O O . PHE A 1 350 ? 4.119 8.124 -0.799 1.00 81.94 350 PHE A O 1
ATOM 2793 N N . GLU A 1 351 ? 3.197 7.619 1.180 1.00 86.06 351 GLU A N 1
ATOM 2794 C CA . GLU A 1 351 ? 3.418 6.166 1.106 1.00 86.06 351 GLU A CA 1
ATOM 2795 C C . GLU A 1 351 ? 2.693 5.475 -0.059 1.00 86.06 351 GLU A C 1
ATOM 2797 O O . GLU A 1 351 ? 3.115 4.403 -0.467 1.00 86.06 351 GLU A O 1
ATOM 2802 N N . ALA A 1 352 ? 1.587 6.030 -0.564 1.00 90.75 352 ALA A N 1
ATOM 2803 C CA . ALA A 1 352 ? 0.804 5.421 -1.642 1.00 90.75 352 ALA A CA 1
ATOM 2804 C C . ALA A 1 352 ? 1.284 5.850 -3.037 1.00 90.75 352 ALA A C 1
ATOM 2806 O O . ALA A 1 352 ? 1.075 5.129 -4.012 1.00 90.75 352 ALA A O 1
ATOM 2807 N N . PHE A 1 353 ? 1.942 7.010 -3.145 1.00 93.38 353 PHE A N 1
ATOM 2808 C CA . PHE A 1 353 ? 2.382 7.559 -4.428 1.00 93.38 353 PHE A CA 1
ATOM 2809 C C . PHE A 1 353 ? 3.284 6.617 -5.241 1.00 93.38 353 PHE A C 1
ATOM 2811 O O . PHE A 1 353 ? 3.049 6.540 -6.443 1.00 93.38 353 PHE A O 1
ATOM 2818 N N . PRO A 1 354 ? 4.232 5.853 -4.652 1.00 95.44 354 PRO A N 1
ATOM 2819 C CA . PRO A 1 354 ? 5.085 4.923 -5.406 1.00 95.44 354 PRO A CA 1
ATOM 2820 C C . PRO A 1 354 ? 4.352 3.787 -6.123 1.00 95.44 354 PRO A C 1
ATOM 2822 O O . PRO A 1 354 ? 4.927 3.140 -7.000 1.00 95.44 354 PRO A O 1
ATOM 2825 N N . TYR A 1 355 ? 3.093 3.544 -5.763 1.00 97.25 355 TYR A N 1
ATOM 2826 C CA . TYR A 1 355 ? 2.267 2.468 -6.306 1.00 97.25 355 TYR A CA 1
ATOM 2827 C C . TYR A 1 355 ? 1.071 2.997 -7.104 1.00 97.25 355 TYR A C 1
ATOM 2829 O O . TYR A 1 355 ? 0.253 2.215 -7.588 1.00 97.25 355 TYR A O 1
ATOM 2837 N N . MET A 1 356 ? 0.931 4.318 -7.230 1.00 95.56 356 MET A N 1
ATOM 2838 C CA . MET A 1 356 ? -0.255 4.932 -7.810 1.00 95.56 356 MET A CA 1
ATOM 2839 C C . MET A 1 356 ? -0.222 4.868 -9.340 1.00 95.56 356 MET A C 1
ATOM 2841 O O . MET A 1 356 ? 0.709 5.353 -9.981 1.00 95.56 356 MET A O 1
ATOM 2845 N N . ALA A 1 357 ? -1.270 4.287 -9.927 1.00 97.38 357 ALA A N 1
ATOM 2846 C CA . ALA A 1 357 ? -1.400 4.163 -11.374 1.00 97.38 357 ALA A CA 1
ATOM 2847 C C . ALA A 1 357 ? -1.511 5.536 -12.076 1.00 97.38 357 ALA A C 1
ATOM 2849 O O . ALA A 1 357 ? -2.110 6.448 -11.505 1.00 97.38 357 ALA A O 1
ATOM 2850 N N . PRO A 1 358 ? -1.001 5.685 -13.314 1.00 96.62 358 PRO A N 1
ATOM 2851 C CA . PRO A 1 358 ? -1.082 6.913 -14.115 1.00 96.62 358 PRO A CA 1
ATOM 2852 C C . PRO A 1 358 ? -2.482 7.542 -14.132 1.00 96.62 358 PRO A C 1
ATOM 2854 O O . PRO A 1 358 ? -2.653 8.699 -13.766 1.00 96.62 358 PRO A O 1
ATOM 2857 N N . GLU A 1 359 ? -3.503 6.747 -14.443 1.00 95.38 359 GLU A N 1
ATOM 2858 C CA . GLU A 1 359 ? -4.888 7.198 -14.571 1.00 95.38 359 GLU A CA 1
ATOM 2859 C C . GLU A 1 359 ? -5.504 7.680 -13.243 1.00 95.38 359 GLU A C 1
ATOM 2861 O O . GLU A 1 359 ? -6.447 8.469 -13.248 1.00 95.38 359 GLU A O 1
ATOM 2866 N N . ARG A 1 360 ? -4.943 7.281 -12.090 1.00 93.44 360 ARG A N 1
ATOM 2867 C CA . ARG A 1 360 ? -5.386 7.775 -10.772 1.00 93.44 360 ARG A CA 1
ATOM 2868 C C . ARG A 1 360 ? -5.035 9.239 -10.577 1.00 93.44 360 ARG A C 1
ATOM 2870 O O . ARG A 1 360 ? -5.836 9.978 -10.011 1.00 93.44 360 ARG A O 1
ATOM 2877 N N . TRP A 1 361 ? -3.884 9.664 -11.094 1.00 89.88 361 TRP A N 1
ATOM 2878 C CA . TRP A 1 361 ? -3.467 11.068 -11.117 1.00 89.88 361 TRP A CA 1
ATOM 2879 C C . TRP A 1 361 ? -4.351 11.939 -12.017 1.00 89.88 361 TRP A C 1
ATOM 2881 O O . TRP A 1 361 ? -4.329 13.163 -11.913 1.00 89.88 361 TRP A O 1
ATOM 2891 N N . GLU A 1 362 ? -5.129 11.306 -12.891 1.00 87.50 362 GLU A N 1
ATOM 2892 C CA . GLU A 1 362 ? -6.109 11.930 -13.780 1.00 87.50 362 GLU A CA 1
ATOM 2893 C C . GLU A 1 362 ? -7.544 11.799 -13.235 1.00 87.50 362 GLU A C 1
ATOM 2895 O O . GLU A 1 362 ? -8.504 12.150 -13.917 1.00 87.50 362 GLU A O 1
ATOM 2900 N N . GLY A 1 363 ? -7.711 11.282 -12.010 1.00 87.00 363 GLY A N 1
ATOM 2901 C CA . GLY A 1 363 ? -9.013 11.116 -11.359 1.00 87.00 363 GLY A CA 1
ATOM 2902 C C . GLY A 1 363 ? -9.810 9.896 -11.824 1.00 87.00 363 GLY A C 1
ATOM 2903 O O . GLY A 1 363 ? -10.986 9.776 -11.492 1.00 87.00 363 GLY A O 1
ATOM 2904 N N . ARG A 1 364 ? -9.200 8.972 -12.575 1.00 90.62 364 ARG A N 1
ATOM 2905 C CA . ARG A 1 364 ? -9.844 7.738 -13.038 1.00 90.62 364 ARG A CA 1
ATOM 2906 C C . ARG A 1 364 ? -9.439 6.548 -12.179 1.00 90.62 364 ARG A C 1
ATOM 2908 O O . ARG A 1 364 ? -8.304 6.428 -11.724 1.00 90.62 364 ARG A O 1
ATOM 2915 N N . VAL A 1 365 ? -10.380 5.635 -11.985 1.00 90.88 365 VAL A N 1
ATOM 2916 C CA . VAL A 1 365 ? -10.203 4.402 -11.215 1.00 90.88 365 VAL A CA 1
ATOM 2917 C C . VAL A 1 365 ? -10.721 3.235 -12.032 1.00 90.88 365 VAL A C 1
ATOM 2919 O O . VAL A 1 365 ? -11.844 3.269 -12.524 1.00 90.88 365 VAL A O 1
ATOM 2922 N N . LEU A 1 366 ? -9.873 2.225 -12.215 1.00 96.25 366 LEU A N 1
ATOM 2923 C CA . LEU A 1 366 ? -10.154 1.044 -13.024 1.00 96.25 366 LEU A CA 1
ATOM 2924 C C . LEU A 1 366 ? -9.611 -0.210 -12.316 1.00 96.25 366 LEU A C 1
ATOM 2926 O O . LEU A 1 366 ? -8.633 -0.105 -11.574 1.00 96.25 366 LEU A O 1
ATOM 2930 N N . PRO A 1 367 ? -10.119 -1.418 -12.625 1.00 97.62 367 PRO A N 1
ATOM 2931 C CA . PRO A 1 367 ? -9.466 -2.673 -12.226 1.00 97.62 367 PRO A CA 1
ATOM 2932 C C . PRO A 1 367 ? -7.986 -2.736 -12.646 1.00 97.62 367 PRO A C 1
ATOM 2934 O O . PRO A 1 367 ? -7.127 -3.24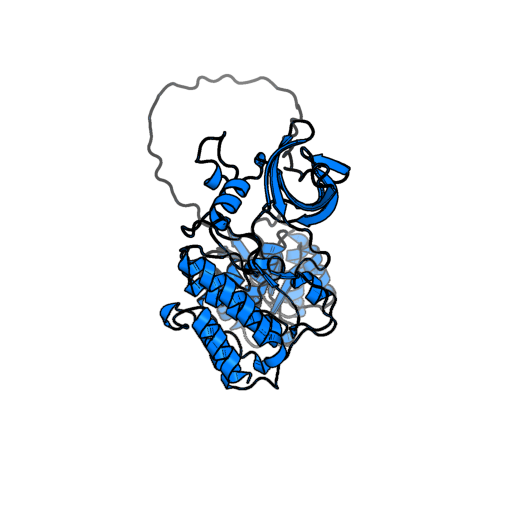7 -11.926 1.00 97.62 367 PRO A O 1
ATOM 2937 N N . ALA A 1 368 ? -7.663 -2.142 -13.799 1.00 98.12 368 ALA A N 1
ATOM 2938 C CA . ALA A 1 368 ? -6.295 -2.006 -14.288 1.00 98.12 368 ALA A CA 1
ATOM 2939 C C . ALA A 1 368 ? -5.412 -1.122 -13.385 1.00 98.12 368 ALA A C 1
ATOM 2941 O O . ALA A 1 368 ? -4.197 -1.329 -13.348 1.00 98.12 368 ALA A O 1
ATOM 2942 N N . SER A 1 369 ? -5.990 -0.169 -12.645 1.00 97.88 369 SER A N 1
ATOM 2943 C CA . SER A 1 369 ? -5.262 0.657 -11.674 1.00 97.88 369 SER A CA 1
ATOM 2944 C C . SER A 1 369 ? -4.763 -0.187 -10.507 1.00 97.88 369 SER A C 1
ATOM 2946 O O . SER A 1 369 ? -3.625 -0.023 -10.069 1.00 97.88 369 SER A O 1
ATOM 2948 N N . ASP A 1 370 ? -5.574 -1.144 -10.053 1.00 98.25 370 ASP A N 1
ATOM 2949 C CA . ASP A 1 370 ? -5.165 -2.070 -9.001 1.00 98.25 370 ASP A CA 1
ATOM 2950 C C . ASP A 1 370 ? -4.089 -3.049 -9.489 1.00 98.25 370 ASP A C 1
ATOM 2952 O O . ASP A 1 370 ? -3.140 -3.354 -8.769 1.00 98.25 370 ASP A O 1
ATOM 2956 N N . GLN A 1 371 ? -4.179 -3.503 -10.743 1.00 98.69 371 GLN A N 1
ATOM 2957 C CA . GLN A 1 371 ? -3.121 -4.316 -11.345 1.00 98.69 371 GLN A CA 1
ATOM 2958 C C . GLN A 1 371 ? -1.781 -3.566 -11.394 1.00 98.69 371 GLN A C 1
ATOM 2960 O O . GLN A 1 371 ? -0.748 -4.161 -11.091 1.00 98.69 371 GLN A O 1
ATOM 2965 N N . TYR A 1 372 ? -1.793 -2.272 -11.730 1.00 98.75 372 TYR A N 1
ATOM 2966 C CA . TYR A 1 372 ? -0.590 -1.438 -11.707 1.00 98.75 372 TYR A CA 1
ATOM 2967 C C . TYR A 1 372 ? 0.002 -1.346 -10.299 1.00 98.75 372 TYR A C 1
ATOM 2969 O O . TYR A 1 372 ? 1.203 -1.544 -10.119 1.00 98.75 372 TYR A O 1
ATOM 2977 N N . GLY A 1 373 ? -0.840 -1.094 -9.292 1.00 98.31 373 GLY A N 1
ATOM 2978 C CA . GLY A 1 373 ? -0.410 -1.042 -7.896 1.00 98.31 373 GLY A CA 1
ATOM 2979 C C . GLY A 1 373 ? 0.211 -2.358 -7.426 1.00 98.31 373 GLY A C 1
ATOM 2980 O O . GLY A 1 373 ? 1.277 -2.353 -6.807 1.00 98.31 373 GLY A O 1
ATOM 2981 N N . LEU A 1 374 ? -0.385 -3.497 -7.795 1.00 98.62 374 LEU A N 1
ATOM 2982 C CA . LEU A 1 374 ? 0.195 -4.811 -7.515 1.00 98.62 374 LEU A CA 1
ATOM 2983 C C . LEU A 1 374 ? 1.533 -5.000 -8.243 1.00 98.62 374 LEU A C 1
ATOM 2985 O O . LEU A 1 374 ? 2.495 -5.457 -7.631 1.00 98.62 374 LEU A O 1
ATOM 2989 N N . ALA A 1 375 ? 1.627 -4.622 -9.520 1.00 98.69 375 ALA A N 1
ATOM 2990 C CA . ALA A 1 375 ? 2.872 -4.703 -10.281 1.00 98.69 375 ALA A CA 1
ATOM 2991 C C . ALA A 1 375 ? 3.984 -3.828 -9.672 1.00 98.69 375 ALA A C 1
ATOM 2993 O O . ALA A 1 375 ? 5.142 -4.242 -9.660 1.00 98.69 375 ALA A O 1
ATOM 2994 N N . ALA A 1 376 ? 3.645 -2.667 -9.105 1.00 98.50 376 ALA A N 1
ATOM 2995 C CA . ALA A 1 376 ? 4.586 -1.797 -8.402 1.00 98.50 376 ALA A CA 1
ATOM 2996 C C . ALA A 1 376 ? 5.070 -2.404 -7.071 1.00 98.50 376 ALA A C 1
ATOM 2998 O O . ALA A 1 376 ? 6.258 -2.320 -6.763 1.00 98.50 376 ALA A O 1
ATOM 2999 N N . ILE A 1 377 ? 4.194 -3.079 -6.317 1.00 98.06 377 ILE A N 1
ATOM 3000 C CA . ILE A 1 377 ? 4.589 -3.848 -5.121 1.00 98.06 377 ILE A CA 1
ATOM 3001 C C . ILE A 1 377 ? 5.527 -4.997 -5.511 1.00 98.06 377 ILE A C 1
ATOM 3003 O O . ILE A 1 377 ? 6.570 -5.183 -4.892 1.00 98.06 377 ILE A O 1
ATOM 3007 N N . VAL A 1 378 ? 5.194 -5.744 -6.569 1.00 97.75 378 VAL A N 1
ATOM 3008 C CA . VAL A 1 378 ? 6.041 -6.825 -7.102 1.00 97.75 378 VAL A CA 1
ATOM 3009 C C . VAL A 1 378 ? 7.410 -6.301 -7.517 1.00 97.75 378 VAL A C 1
ATOM 3011 O O . VAL A 1 378 ? 8.428 -6.901 -7.174 1.00 97.75 378 VAL A O 1
ATOM 3014 N N . TYR A 1 379 ? 7.436 -5.169 -8.221 1.00 98.19 379 TYR A N 1
ATOM 3015 C CA . TYR A 1 379 ? 8.667 -4.483 -8.584 1.00 98.19 379 TYR A CA 1
ATOM 3016 C C . TYR A 1 379 ? 9.512 -4.202 -7.340 1.00 98.19 379 TYR A C 1
ATOM 3018 O O . TYR A 1 379 ? 10.693 -4.536 -7.321 1.00 98.19 379 TYR A O 1
ATOM 3026 N N . GLU A 1 380 ? 8.915 -3.631 -6.291 1.00 97.12 380 GLU A N 1
ATOM 3027 C CA . GLU A 1 380 ? 9.645 -3.276 -5.076 1.00 97.12 380 GLU A CA 1
ATOM 3028 C C . GLU A 1 380 ? 10.219 -4.477 -4.340 1.00 97.12 380 GLU A C 1
ATOM 3030 O O . GLU A 1 380 ? 11.370 -4.425 -3.915 1.00 97.12 380 GLU A O 1
ATOM 3035 N N . LEU A 1 381 ? 9.475 -5.577 -4.248 1.00 96.00 381 LEU A N 1
ATOM 3036 C CA . LEU A 1 381 ? 9.975 -6.791 -3.605 1.00 96.00 381 LEU A CA 1
ATOM 3037 C C . LEU A 1 381 ? 11.164 -7.404 -4.364 1.00 96.00 381 LEU A C 1
ATOM 3039 O O . LEU A 1 381 ? 12.063 -7.977 -3.751 1.00 96.00 381 LEU A O 1
ATOM 3043 N N . LEU A 1 382 ? 11.205 -7.274 -5.691 1.00 95.50 382 LEU A N 1
ATOM 3044 C CA . LEU A 1 382 ? 12.302 -7.805 -6.505 1.00 95.50 382 LEU A CA 1
ATOM 3045 C C . LEU A 1 382 ? 13.506 -6.863 -6.562 1.00 95.50 382 LEU A C 1
ATOM 3047 O O . LEU A 1 382 ? 14.645 -7.315 -6.467 1.00 95.50 382 LEU A O 1
ATOM 3051 N N . ALA A 1 383 ? 13.261 -5.565 -6.738 1.00 94.75 383 ALA A N 1
ATOM 3052 C CA . ALA A 1 383 ? 14.290 -4.547 -6.938 1.00 94.75 383 ALA A CA 1
ATOM 3053 C C . ALA A 1 383 ? 14.777 -3.900 -5.629 1.00 94.75 383 ALA A C 1
ATOM 3055 O O . ALA A 1 383 ? 15.773 -3.180 -5.636 1.00 94.75 383 ALA A O 1
ATOM 3056 N N . GLY A 1 384 ? 14.072 -4.116 -4.514 1.00 93.81 384 GLY A N 1
ATOM 3057 C CA . GLY A 1 384 ? 14.353 -3.510 -3.207 1.00 93.81 384 GLY A CA 1
ATOM 3058 C C . GLY A 1 384 ? 14.031 -2.018 -3.128 1.00 93.81 384 GLY A C 1
ATOM 3059 O O . GLY A 1 384 ? 14.440 -1.336 -2.187 1.00 93.81 384 GLY A O 1
ATOM 3060 N N . ARG A 1 385 ? 13.332 -1.502 -4.140 1.00 93.75 385 ARG A N 1
ATOM 3061 C CA . ARG A 1 385 ? 12.863 -0.120 -4.266 1.00 93.75 385 ARG A CA 1
ATOM 3062 C C . ARG A 1 385 ? 11.651 -0.070 -5.197 1.00 93.75 385 ARG A C 1
ATOM 3064 O O . ARG A 1 385 ? 11.614 -0.855 -6.142 1.00 93.75 385 ARG A O 1
ATOM 3071 N N . PRO A 1 386 ? 10.707 0.863 -5.007 1.00 95.69 386 PRO A N 1
ATOM 3072 C CA . PRO A 1 386 ? 9.588 1.037 -5.928 1.00 95.69 386 PRO A CA 1
ATOM 3073 C C . PRO A 1 386 ? 10.056 1.466 -7.333 1.00 95.69 386 PRO A C 1
ATOM 3075 O O . PRO A 1 386 ? 11.197 1.933 -7.490 1.00 95.69 386 PRO A O 1
ATOM 3078 N N . PRO A 1 387 ? 9.184 1.348 -8.357 1.00 96.81 387 PRO A N 1
ATOM 3079 C CA . PRO A 1 387 ? 9.518 1.716 -9.737 1.00 96.81 387 PRO A CA 1
ATOM 3080 C C . PRO A 1 387 ? 9.955 3.179 -9.866 1.00 96.81 387 PRO A C 1
ATOM 3082 O O . PRO A 1 387 ? 10.867 3.488 -10.633 1.00 96.81 387 PRO A O 1
ATOM 3085 N N . PHE A 1 388 ? 9.358 4.064 -9.065 1.00 95.38 388 PHE A N 1
ATOM 3086 C CA . PHE A 1 388 ? 9.687 5.482 -9.003 1.00 95.38 388 PHE A CA 1
ATOM 3087 C C . PHE A 1 388 ? 9.834 5.944 -7.555 1.00 95.38 388 PHE A C 1
ATOM 3089 O O . PHE A 1 388 ? 9.168 5.442 -6.652 1.00 95.38 388 PHE A O 1
ATOM 3096 N N . GLN A 1 389 ? 10.725 6.908 -7.343 1.00 88.44 389 GLN A N 1
ATOM 3097 C CA . GLN A 1 389 ? 10.949 7.566 -6.060 1.00 88.44 389 GLN A CA 1
ATOM 3098 C C . GLN A 1 389 ? 10.997 9.071 -6.303 1.00 88.44 389 GLN A C 1
ATOM 3100 O O . GLN A 1 389 ? 11.625 9.528 -7.257 1.00 88.44 389 GLN A O 1
ATOM 3105 N N . GLY A 1 390 ? 10.352 9.833 -5.431 1.00 77.31 390 GLY A N 1
ATOM 3106 C CA . GLY A 1 390 ? 10.225 11.276 -5.553 1.00 77.31 390 GLY A CA 1
ATOM 3107 C C . GLY A 1 390 ? 9.909 11.889 -4.198 1.00 77.31 390 GLY A C 1
ATOM 3108 O O . GLY A 1 390 ? 9.234 11.274 -3.376 1.00 77.31 390 GLY A O 1
ATOM 3109 N N . GLY A 1 391 ? 10.433 13.090 -3.954 1.00 74.75 391 GLY A N 1
ATOM 3110 C CA . GLY A 1 391 ? 10.233 13.806 -2.690 1.00 74.75 391 GLY A CA 1
ATOM 3111 C C . GLY A 1 391 ? 8.914 14.576 -2.602 1.00 74.75 391 GLY A C 1
ATOM 3112 O O . GLY A 1 391 ? 8.623 15.141 -1.554 1.00 74.75 391 GLY A O 1
ATOM 3113 N N . SER A 1 392 ? 8.134 14.627 -3.685 1.00 79.25 392 SER A N 1
ATOM 3114 C CA . SER A 1 392 ? 6.887 15.388 -3.772 1.00 79.25 392 SER A CA 1
ATOM 3115 C C . SER A 1 392 ? 5.814 14.626 -4.553 1.00 79.25 392 SER A C 1
ATOM 3117 O O . SER A 1 392 ? 6.120 13.763 -5.380 1.00 79.25 392 SER A O 1
ATOM 3119 N N . GLU A 1 393 ? 4.551 14.975 -4.303 1.00 81.31 393 GLU A N 1
ATOM 3120 C CA . GLU A 1 393 ? 3.393 14.472 -5.050 1.00 81.31 393 GLU A CA 1
ATOM 3121 C C . GLU A 1 393 ? 3.548 14.730 -6.555 1.00 81.31 393 GLU A C 1
ATOM 3123 O O . GLU A 1 393 ? 3.380 13.821 -7.364 1.00 81.31 393 GLU A O 1
ATOM 3128 N N . TYR A 1 394 ? 3.967 15.945 -6.920 1.00 76.69 394 TYR A N 1
ATOM 3129 C CA . TYR A 1 394 ? 4.206 16.338 -8.305 1.00 76.69 394 TYR A CA 1
ATOM 3130 C C . TYR A 1 394 ? 5.260 15.463 -8.992 1.00 76.69 394 TYR A C 1
ATOM 3132 O O . TYR A 1 394 ? 5.022 14.948 -10.083 1.00 76.69 394 TYR A O 1
ATOM 3140 N N . THR A 1 395 ? 6.416 15.252 -8.352 1.00 81.94 395 THR A N 1
ATOM 3141 C CA . THR A 1 395 ? 7.477 14.413 -8.924 1.00 81.94 395 THR A CA 1
ATOM 3142 C C . THR A 1 395 ? 6.966 12.995 -9.141 1.00 81.94 395 THR A C 1
ATOM 3144 O O . THR A 1 395 ? 7.189 12.416 -10.202 1.00 81.94 395 THR A O 1
ATOM 3147 N N . MET A 1 396 ? 6.225 12.446 -8.177 1.00 89.19 396 MET A N 1
ATOM 3148 C CA . MET A 1 396 ? 5.626 11.123 -8.327 1.00 89.19 396 MET A CA 1
ATOM 3149 C C . MET A 1 396 ? 4.623 11.080 -9.481 1.00 89.19 396 MET A C 1
ATOM 3151 O O . MET A 1 396 ? 4.722 10.193 -10.328 1.00 89.19 396 MET A O 1
ATOM 3155 N N . ARG A 1 397 ? 3.735 12.071 -9.584 1.00 89.38 397 ARG A N 1
ATOM 3156 C CA . ARG A 1 397 ? 2.809 12.223 -10.710 1.00 89.38 397 ARG A CA 1
ATOM 3157 C C . ARG A 1 397 ? 3.545 12.257 -12.048 1.00 89.38 397 ARG A C 1
ATOM 3159 O O . ARG A 1 397 ? 3.214 11.480 -12.938 1.00 89.38 397 ARG A O 1
ATOM 3166 N N . PHE A 1 398 ? 4.565 13.103 -12.189 1.00 89.19 398 PHE A N 1
ATOM 3167 C CA . PHE A 1 398 ? 5.349 13.216 -13.419 1.00 89.19 398 PHE A CA 1
ATOM 3168 C C . PHE A 1 398 ? 6.013 11.886 -13.798 1.00 89.19 398 PHE A C 1
ATOM 3170 O O . PHE A 1 398 ? 5.922 11.458 -14.948 1.00 89.19 398 PHE A O 1
ATOM 3177 N N . LEU A 1 399 ? 6.654 11.209 -12.842 1.00 91.81 399 LEU A N 1
ATOM 3178 C CA . LEU A 1 399 ? 7.320 9.927 -13.080 1.00 91.81 399 LEU A CA 1
ATOM 3179 C C . LEU A 1 399 ? 6.317 8.842 -13.502 1.00 91.81 399 LEU A C 1
ATOM 3181 O O . LEU A 1 399 ? 6.532 8.139 -14.495 1.00 91.81 399 LEU A O 1
ATOM 3185 N N . HIS A 1 400 ? 5.191 8.738 -12.793 1.00 95.81 400 HIS A N 1
ATOM 3186 C CA . HIS A 1 400 ? 4.152 7.766 -13.112 1.00 95.81 400 HIS A CA 1
ATOM 3187 C C . HIS A 1 400 ? 3.460 8.065 -14.445 1.00 95.81 400 HIS A C 1
ATOM 3189 O O . HIS A 1 400 ? 3.177 7.111 -15.163 1.00 95.81 400 HIS A O 1
ATOM 3195 N N . LEU A 1 401 ? 3.275 9.323 -14.846 1.00 91.31 401 LEU A N 1
ATOM 3196 C CA . LEU A 1 401 ? 2.680 9.665 -16.144 1.00 91.31 401 LEU A CA 1
ATOM 3197 C C . LEU A 1 401 ? 3.666 9.500 -17.313 1.00 91.31 401 LEU A C 1
ATOM 3199 O O . LEU A 1 401 ? 3.308 8.915 -18.332 1.00 91.31 401 LEU A O 1
ATOM 3203 N N . ASN A 1 402 ? 4.917 9.948 -17.161 1.00 89.50 402 ASN A N 1
ATOM 3204 C CA . ASN A 1 402 ? 5.787 10.221 -18.315 1.00 89.50 402 ASN A CA 1
ATOM 3205 C C . ASN A 1 402 ? 7.014 9.307 -18.436 1.00 89.50 402 ASN A C 1
ATOM 3207 O O . ASN A 1 402 ? 7.506 9.088 -19.540 1.00 89.50 402 ASN A O 1
ATOM 3211 N N . MET A 1 403 ? 7.526 8.756 -17.332 1.00 94.25 403 MET A N 1
ATOM 3212 C CA . MET A 1 403 ? 8.808 8.037 -17.345 1.00 94.25 403 MET A CA 1
ATOM 3213 C C . MET A 1 403 ? 8.618 6.529 -17.391 1.00 94.25 403 MET A C 1
ATOM 3215 O O . MET A 1 403 ? 7.785 5.995 -16.672 1.00 94.25 403 MET A O 1
ATOM 3219 N N . GLN A 1 404 ? 9.410 5.801 -18.177 1.00 93.06 404 GLN A N 1
ATOM 3220 C CA . GLN A 1 404 ? 9.411 4.336 -18.107 1.00 93.06 404 GLN A CA 1
ATOM 3221 C C . GLN A 1 404 ? 10.219 3.856 -16.892 1.00 93.06 404 GLN A C 1
ATOM 3223 O O . GLN A 1 404 ? 11.301 4.396 -16.640 1.00 93.06 404 GLN A O 1
ATOM 3228 N N . PRO A 1 405 ? 9.726 2.869 -16.121 1.00 94.12 405 PRO A N 1
ATOM 3229 C CA . PRO A 1 405 ? 10.495 2.316 -15.017 1.00 94.12 405 PRO A CA 1
ATOM 3230 C C . PRO A 1 405 ? 11.696 1.536 -15.561 1.00 94.12 405 PRO A C 1
ATOM 3232 O O . PRO A 1 405 ? 11.635 0.936 -16.637 1.00 94.12 405 PRO A O 1
ATOM 3235 N N . GLN A 1 406 ? 12.801 1.539 -14.817 1.00 95.00 406 GLN A N 1
ATOM 3236 C CA . GLN A 1 406 ? 13.951 0.699 -15.152 1.00 95.00 406 GLN A CA 1
ATOM 3237 C C . GLN A 1 406 ? 13.571 -0.781 -15.048 1.00 95.00 406 GLN A C 1
ATOM 3239 O O . GLN A 1 406 ? 12.631 -1.140 -14.350 1.00 95.00 406 GLN A O 1
ATOM 3244 N N . MET A 1 407 ? 14.293 -1.666 -15.733 1.00 95.56 407 MET A N 1
ATOM 3245 C CA . MET A 1 407 ? 14.073 -3.102 -15.547 1.00 95.56 407 MET A CA 1
ATOM 3246 C C . MET A 1 407 ? 14.432 -3.503 -14.106 1.00 95.56 407 MET A C 1
ATOM 3248 O O . MET A 1 407 ? 15.518 -3.139 -13.649 1.00 95.56 407 MET A O 1
ATOM 3252 N N . PRO A 1 408 ? 13.600 -4.294 -13.402 1.00 93.75 408 PRO A N 1
ATOM 3253 C CA . PRO A 1 408 ? 13.950 -4.805 -12.077 1.00 93.75 408 PRO A CA 1
ATOM 3254 C C . PRO A 1 408 ? 15.300 -5.541 -12.047 1.00 93.75 408 PRO A C 1
ATOM 3256 O O . PRO A 1 408 ? 16.021 -5.462 -11.052 1.00 93.75 408 PRO A O 1
ATOM 3259 N N . SER A 1 409 ? 15.697 -6.193 -13.149 1.00 94.25 409 SER A N 1
ATOM 3260 C CA . SER A 1 409 ? 17.001 -6.861 -13.261 1.00 94.25 409 SER A CA 1
ATOM 3261 C C . SER A 1 409 ? 18.219 -5.936 -13.186 1.00 94.25 409 SER A C 1
ATOM 3263 O O . SER A 1 409 ? 19.323 -6.421 -12.965 1.00 94.25 409 SER A O 1
ATOM 3265 N N . VAL A 1 410 ? 18.046 -4.614 -13.323 1.00 93.69 410 VAL A N 1
ATOM 3266 C CA . VAL A 1 410 ? 19.109 -3.631 -13.036 1.00 93.69 410 VAL A CA 1
ATOM 3267 C C . VAL A 1 410 ? 19.516 -3.688 -11.560 1.00 93.69 410 VAL A C 1
ATOM 3269 O O . VAL A 1 410 ? 20.679 -3.479 -11.230 1.00 93.69 410 VAL A O 1
ATOM 3272 N N . PHE A 1 411 ? 18.566 -4.000 -10.676 1.00 91.19 411 PHE A N 1
ATOM 3273 C CA . PHE A 1 411 ? 18.771 -4.078 -9.228 1.00 91.19 411 PHE A CA 1
ATOM 3274 C C . PHE A 1 411 ? 18.865 -5.521 -8.718 1.00 91.19 411 PHE A C 1
ATOM 3276 O O . PHE A 1 411 ? 19.486 -5.769 -7.688 1.00 91.19 411 PHE A O 1
ATOM 3283 N N . SER A 1 412 ? 18.276 -6.474 -9.447 1.00 88.88 412 SER A N 1
ATOM 3284 C CA . SER A 1 412 ? 18.309 -7.908 -9.142 1.00 88.88 412 SER A CA 1
ATOM 3285 C C . SER A 1 412 ? 18.803 -8.708 -10.358 1.00 88.88 412 SER A C 1
ATOM 3287 O O . SER A 1 412 ? 17.992 -9.218 -11.134 1.00 88.88 412 SER A O 1
ATOM 3289 N N . PRO A 1 413 ? 20.132 -8.820 -10.564 1.00 86.00 413 PRO A N 1
ATOM 3290 C CA . PRO A 1 413 ? 20.717 -9.350 -11.804 1.00 86.00 413 PRO A CA 1
ATOM 3291 C C . PRO A 1 413 ? 20.294 -10.777 -12.176 1.00 86.00 413 PRO A C 1
ATOM 3293 O O . PRO A 1 413 ? 20.322 -11.140 -13.347 1.00 86.00 413 PRO A O 1
ATOM 3296 N N . ASN A 1 414 ? 19.863 -11.577 -11.198 1.00 86.81 414 ASN A N 1
ATOM 3297 C CA . ASN A 1 414 ? 19.445 -12.969 -11.396 1.00 86.81 414 ASN A CA 1
ATOM 3298 C C . ASN A 1 414 ? 17.980 -13.111 -11.852 1.00 86.81 414 ASN A C 1
ATOM 3300 O O . ASN A 1 414 ? 17.447 -14.221 -11.890 1.00 86.81 414 ASN A O 1
ATOM 3304 N N . LEU A 1 415 ? 17.293 -12.005 -12.144 1.00 92.25 415 LEU A N 1
ATOM 3305 C CA . LEU A 1 415 ? 15.897 -12.034 -12.555 1.00 92.25 415 LEU A CA 1
ATOM 3306 C C . LEU A 1 415 ? 15.760 -12.442 -14.036 1.00 92.25 415 LEU A C 1
ATOM 3308 O O . LEU A 1 415 ? 16.354 -11.788 -14.898 1.00 92.25 415 LEU A O 1
ATOM 3312 N N . PRO A 1 416 ? 14.949 -13.466 -14.369 1.00 93.25 416 PRO A N 1
ATOM 3313 C CA . PRO A 1 416 ? 14.764 -13.883 -15.754 1.00 93.25 416 PRO A CA 1
ATOM 3314 C C . PRO A 1 416 ? 14.178 -12.757 -16.626 1.00 93.25 416 PRO A C 1
ATOM 3316 O O . PRO A 1 416 ? 13.253 -12.065 -16.184 1.00 93.25 416 PRO A O 1
ATOM 3319 N N . PRO A 1 417 ? 14.614 -12.605 -17.894 1.00 93.88 417 PRO A N 1
ATOM 3320 C CA . PRO A 1 417 ? 14.081 -11.582 -18.799 1.00 93.88 417 PRO A CA 1
ATOM 3321 C C . PRO A 1 417 ? 12.555 -11.623 -18.946 1.00 93.88 417 PRO A C 1
ATOM 3323 O O . PRO A 1 417 ? 11.903 -10.582 -18.992 1.00 93.88 417 PRO A O 1
ATOM 3326 N N . ALA A 1 418 ? 11.961 -12.818 -18.947 1.00 95.31 418 ALA A N 1
ATOM 3327 C CA . ALA A 1 418 ? 10.512 -12.973 -19.022 1.00 95.31 418 ALA A CA 1
ATOM 3328 C C . ALA A 1 418 ? 9.785 -12.345 -17.818 1.00 95.31 418 ALA A C 1
ATOM 3330 O O . ALA A 1 418 ? 8.743 -11.715 -17.990 1.00 95.31 418 ALA A O 1
ATOM 3331 N N . VAL A 1 419 ? 10.363 -12.438 -16.615 1.00 96.12 419 VAL A N 1
ATOM 3332 C CA . VAL A 1 419 ? 9.799 -11.823 -15.407 1.00 96.12 419 VAL A CA 1
ATOM 3333 C C . VAL A 1 419 ? 9.857 -10.294 -15.499 1.00 96.12 419 VAL A C 1
ATOM 3335 O O . VAL A 1 419 ? 8.861 -9.640 -15.187 1.00 96.12 419 VAL A O 1
ATOM 3338 N N . ASN A 1 420 ? 10.949 -9.716 -16.025 1.00 95.31 420 ASN A N 1
ATOM 3339 C CA . ASN A 1 420 ? 11.009 -8.275 -16.320 1.00 95.31 420 ASN A CA 1
ATOM 3340 C C . ASN A 1 420 ? 9.851 -7.844 -17.231 1.00 95.31 420 ASN A C 1
ATOM 3342 O O . ASN A 1 420 ? 9.153 -6.880 -16.922 1.00 95.31 420 ASN A O 1
ATOM 3346 N N . HIS A 1 421 ? 9.624 -8.564 -18.335 1.00 96.56 421 HIS A N 1
ATOM 3347 C CA . HIS A 1 421 ? 8.573 -8.222 -19.295 1.00 96.56 421 HIS A CA 1
ATOM 3348 C C . HIS A 1 421 ? 7.174 -8.247 -18.676 1.00 96.56 421 HIS A C 1
ATOM 3350 O O . HIS A 1 421 ? 6.376 -7.349 -18.945 1.00 96.56 421 HIS A O 1
ATOM 3356 N N . VAL A 1 422 ? 6.874 -9.232 -17.826 1.00 98.00 422 VAL A N 1
ATOM 3357 C CA . VAL A 1 422 ? 5.577 -9.303 -17.137 1.00 98.00 422 VAL A CA 1
ATOM 3358 C C . VAL A 1 422 ? 5.373 -8.101 -16.220 1.00 98.00 422 VAL A C 1
ATOM 3360 O O . VAL A 1 422 ? 4.315 -7.475 -16.259 1.00 98.00 422 VAL A O 1
ATOM 3363 N N . ILE A 1 423 ? 6.384 -7.742 -15.428 1.00 97.88 423 ILE A N 1
ATOM 3364 C CA . ILE A 1 423 ? 6.297 -6.616 -14.489 1.00 97.88 423 ILE A CA 1
ATOM 3365 C C . ILE A 1 423 ? 6.147 -5.298 -15.246 1.00 97.88 423 ILE A C 1
ATOM 3367 O O . ILE A 1 423 ? 5.247 -4.518 -14.945 1.00 97.88 423 ILE A O 1
ATOM 3371 N N . LEU A 1 424 ? 6.978 -5.069 -16.266 1.00 98.00 424 LEU A N 1
ATOM 3372 C CA . LEU A 1 424 ? 6.924 -3.849 -17.071 1.00 98.00 424 LEU A CA 1
ATOM 3373 C C . LEU A 1 424 ? 5.602 -3.716 -17.831 1.00 98.00 424 LEU A C 1
ATOM 3375 O O . LEU A 1 424 ? 5.075 -2.611 -17.927 1.00 98.00 424 LEU A O 1
ATOM 3379 N N . ARG A 1 425 ? 5.017 -4.825 -18.302 1.00 98.50 425 ARG A N 1
ATOM 3380 C CA . ARG A 1 425 ? 3.673 -4.810 -18.891 1.00 98.50 425 ARG A CA 1
ATOM 3381 C C . ARG A 1 425 ? 2.597 -4.464 -17.858 1.00 98.50 425 ARG A C 1
ATOM 3383 O O . ARG A 1 425 ? 1.697 -3.692 -18.166 1.00 98.50 425 ARG A O 1
ATOM 3390 N N . GLY A 1 426 ? 2.693 -4.984 -16.633 1.00 98.38 426 GLY A N 1
ATOM 3391 C CA . GLY A 1 426 ? 1.810 -4.576 -15.531 1.00 98.38 426 GLY A CA 1
ATOM 3392 C C . GLY A 1 426 ? 1.944 -3.089 -15.168 1.00 98.38 426 GLY A C 1
ATOM 3393 O O . GLY A 1 426 ? 0.972 -2.466 -14.751 1.00 98.38 426 GLY A O 1
ATOM 3394 N N . LEU A 1 427 ? 3.127 -2.506 -15.392 1.00 98.69 427 LEU A N 1
ATOM 3395 C CA . LEU A 1 427 ? 3.441 -1.088 -15.184 1.00 98.69 427 LEU A CA 1
ATOM 3396 C C . LEU A 1 427 ? 3.268 -0.217 -16.442 1.00 98.69 427 LEU A C 1
ATOM 3398 O O . LEU A 1 427 ? 3.713 0.937 -16.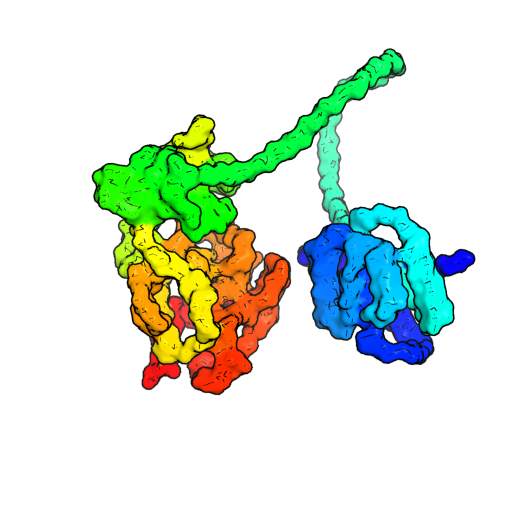451 1.00 98.69 427 LEU A O 1
ATOM 3402 N N . ALA A 1 428 ? 2.635 -0.731 -17.503 1.00 98.56 428 ALA A N 1
ATOM 3403 C CA . ALA A 1 428 ? 2.413 0.047 -18.716 1.00 98.56 428 ALA A CA 1
ATOM 3404 C C . ALA A 1 428 ? 1.561 1.293 -18.421 1.00 98.56 428 ALA A C 1
ATOM 3406 O O . ALA A 1 428 ? 0.676 1.284 -17.557 1.00 98.56 428 ALA A O 1
ATOM 3407 N N . LYS A 1 429 ? 1.842 2.390 -19.131 1.00 97.62 429 LYS A N 1
ATOM 3408 C CA . LYS A 1 429 ? 1.210 3.688 -18.861 1.00 97.62 429 LYS A CA 1
ATOM 3409 C C . LYS A 1 429 ? -0.281 3.661 -19.149 1.00 97.62 429 LYS A C 1
ATOM 3411 O O . LYS A 1 429 ? -1.075 4.024 -18.286 1.00 97.62 429 LYS A O 1
ATOM 3416 N N . ARG A 1 430 ? -0.650 3.152 -20.321 1.00 97.81 430 ARG A N 1
ATOM 3417 C CA . ARG A 1 430 ? -2.043 3.005 -20.728 1.00 97.81 430 ARG A CA 1
ATOM 3418 C C . ARG A 1 430 ? -2.638 1.732 -20.116 1.00 97.81 430 ARG A C 1
ATOM 3420 O O . ARG A 1 430 ? -2.019 0.674 -20.245 1.00 97.81 430 ARG A O 1
ATOM 3427 N N . PRO A 1 431 ? -3.811 1.802 -19.464 1.00 98.00 431 PRO A N 1
ATOM 3428 C CA . PRO A 1 431 ? -4.493 0.632 -18.907 1.00 98.00 431 PRO A CA 1
ATOM 3429 C C . PRO A 1 431 ? -4.678 -0.524 -19.903 1.00 98.00 431 PRO A C 1
ATOM 3431 O O . PRO A 1 431 ? -4.488 -1.682 -19.544 1.00 98.00 431 PRO A O 1
ATOM 3434 N N . GLU A 1 432 ? -5.001 -0.208 -21.156 1.00 97.88 432 GLU A N 1
ATOM 3435 C CA . GLU A 1 432 ? -5.240 -1.157 -22.249 1.00 97.88 432 GLU A CA 1
ATOM 3436 C C . GLU A 1 432 ? -3.994 -1.937 -22.699 1.00 97.88 432 GLU A C 1
ATOM 3438 O O . GLU A 1 432 ? -4.129 -3.037 -23.233 1.00 97.88 432 GLU A O 1
ATOM 3443 N N . ASP A 1 433 ? -2.791 -1.421 -22.433 1.00 98.31 433 ASP A N 1
ATOM 3444 C CA . ASP A 1 433 ? -1.531 -2.108 -22.754 1.00 98.31 433 ASP A CA 1
ATOM 3445 C C . ASP A 1 433 ? -1.155 -3.158 -21.688 1.00 98.31 433 ASP A C 1
ATOM 3447 O O . ASP A 1 433 ? -0.248 -3.980 -21.880 1.00 98.31 433 ASP A O 1
ATOM 3451 N N . ARG A 1 434 ? -1.850 -3.151 -20.542 1.00 98.50 434 ARG A N 1
ATOM 3452 C CA . ARG A 1 434 ? -1.579 -4.065 -19.430 1.00 98.50 434 ARG A CA 1
ATOM 3453 C C . ARG A 1 434 ? -2.224 -5.441 -19.665 1.00 98.50 434 ARG A C 1
ATOM 3455 O O . ARG A 1 434 ? -2.531 -5.834 -20.796 1.00 98.50 434 ARG A O 1
ATOM 3462 N N . PHE A 1 435 ? -2.344 -6.260 -18.620 1.00 98.56 435 PHE A N 1
ATOM 3463 C CA . PHE A 1 435 ? -3.016 -7.557 -18.749 1.00 98.56 435 PHE A CA 1
ATOM 3464 C C . PHE A 1 435 ? -4.531 -7.391 -18.581 1.00 98.56 435 PHE A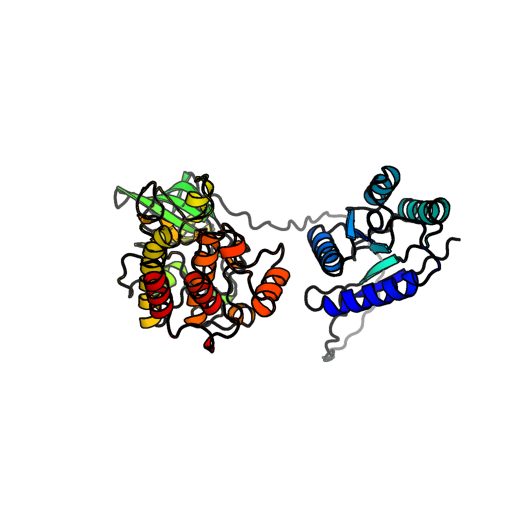 C 1
ATOM 3466 O O . PHE A 1 435 ? -4.948 -6.556 -17.780 1.00 98.56 435 PHE A O 1
ATOM 3473 N N . PRO A 1 436 ? -5.360 -8.231 -19.231 1.00 97.81 436 PRO A N 1
ATOM 3474 C CA . PRO A 1 436 ? -6.820 -8.124 -19.151 1.00 97.81 436 PRO A CA 1
ATOM 3475 C C . PRO A 1 436 ? -7.394 -8.155 -17.727 1.00 97.81 436 PRO A C 1
ATOM 3477 O O . PRO A 1 436 ? -8.454 -7.592 -17.483 1.00 97.81 436 PRO A O 1
ATOM 3480 N N . SER A 1 437 ? -6.711 -8.814 -16.784 1.00 98.38 437 SER A N 1
ATOM 3481 C CA . SER A 1 437 ? -7.096 -8.829 -15.371 1.00 98.38 437 SER A CA 1
ATOM 3482 C C . SER A 1 437 ? -5.899 -9.052 -14.451 1.00 98.38 437 SER A C 1
ATOM 3484 O O . SER A 1 437 ? -4.834 -9.518 -14.876 1.00 98.38 437 SER A O 1
ATOM 3486 N N . VAL A 1 438 ? -6.060 -8.731 -13.165 1.00 98.00 438 VAL A N 1
ATOM 3487 C CA . VAL A 1 438 ? -5.026 -8.972 -12.146 1.00 98.00 438 VAL A CA 1
ATOM 3488 C C . VAL A 1 438 ? -4.704 -10.466 -12.007 1.00 98.00 438 VAL A C 1
ATOM 3490 O O . VAL A 1 438 ? -3.541 -10.835 -11.842 1.00 98.00 438 VAL A O 1
ATOM 3493 N N . ALA A 1 439 ? -5.703 -11.338 -12.189 1.00 98.00 439 ALA A N 1
ATOM 3494 C CA . ALA A 1 439 ? -5.511 -12.783 -12.201 1.00 98.00 439 ALA A CA 1
ATOM 3495 C C . ALA A 1 439 ? -4.636 -13.247 -13.378 1.00 98.00 439 ALA A C 1
ATOM 3497 O O . ALA A 1 439 ? -3.775 -14.111 -13.203 1.00 98.00 439 ALA A O 1
ATOM 3498 N N . VAL A 1 440 ? -4.815 -12.671 -14.575 1.00 98.50 440 VAL A N 1
ATOM 3499 C CA . VAL A 1 440 ? -3.974 -12.995 -15.742 1.00 98.50 440 VAL A CA 1
ATOM 3500 C C . VAL A 1 440 ? -2.538 -12.517 -15.530 1.00 98.50 440 VAL A C 1
ATOM 3502 O O . VAL A 1 440 ? -1.606 -13.263 -15.834 1.00 98.50 440 VAL A O 1
ATOM 3505 N N . PHE A 1 441 ? -2.346 -11.320 -14.966 1.00 98.56 441 PHE A N 1
ATOM 3506 C CA . PHE A 1 441 ? -1.022 -10.822 -14.581 1.00 98.56 441 PHE A CA 1
ATOM 3507 C C . PHE A 1 441 ? -0.307 -11.803 -13.636 1.00 98.56 441 PHE A C 1
ATOM 3509 O O . PHE A 1 441 ? 0.799 -12.253 -13.938 1.00 98.56 441 PHE A O 1
ATOM 3516 N N . ALA A 1 442 ? -0.961 -12.204 -12.542 1.00 98.06 442 ALA A N 1
ATOM 3517 C CA . ALA A 1 442 ? -0.367 -13.087 -11.540 1.00 98.06 442 ALA A CA 1
ATOM 3518 C C . ALA A 1 442 ? -0.065 -14.494 -12.079 1.00 98.06 442 ALA A C 1
ATOM 3520 O O . ALA A 1 442 ? 1.041 -14.997 -11.883 1.00 98.06 442 ALA A O 1
ATOM 3521 N N . LYS A 1 443 ? -0.994 -15.101 -12.832 1.00 97.75 443 LYS A N 1
ATOM 3522 C CA . LYS A 1 443 ? -0.772 -16.406 -13.484 1.00 97.75 443 LYS A CA 1
ATOM 3523 C C . LYS A 1 443 ? 0.393 -16.360 -14.471 1.00 97.75 443 LYS A C 1
ATOM 3525 O O . LYS A 1 443 ? 1.185 -17.297 -14.537 1.00 97.75 443 LYS A O 1
ATOM 3530 N N . THR A 1 444 ? 0.508 -15.270 -15.231 1.00 97.69 444 THR A N 1
ATOM 3531 C CA . THR A 1 444 ? 1.614 -15.092 -16.179 1.00 97.69 444 THR A CA 1
ATOM 3532 C C . THR A 1 444 ? 2.942 -14.962 -15.439 1.00 97.69 444 THR A C 1
ATOM 3534 O O . THR A 1 444 ? 3.904 -15.620 -15.821 1.00 97.69 444 THR A O 1
ATOM 3537 N N . LEU A 1 445 ? 2.993 -14.178 -14.355 1.00 96.12 445 LEU A N 1
ATOM 3538 C CA . LEU A 1 445 ? 4.186 -14.063 -13.517 1.00 96.12 445 LEU A CA 1
ATOM 3539 C C . LEU A 1 445 ? 4.597 -15.428 -12.950 1.00 96.12 445 LEU A C 1
ATOM 3541 O O . LEU A 1 445 ? 5.737 -15.841 -13.124 1.00 96.12 445 LEU A O 1
ATOM 3545 N N . GLN A 1 446 ? 3.652 -16.156 -12.347 1.00 94.56 446 GLN A N 1
ATOM 3546 C CA . GLN A 1 446 ? 3.889 -17.476 -11.762 1.00 94.56 446 GLN A CA 1
ATOM 3547 C C . GLN A 1 446 ? 4.439 -18.479 -12.786 1.00 94.56 446 GLN A C 1
ATOM 3549 O O . GLN A 1 446 ? 5.357 -19.233 -12.465 1.00 94.56 446 GLN A O 1
ATOM 3554 N N . ARG A 1 447 ? 3.923 -18.463 -14.023 1.00 93.88 447 ARG A N 1
ATOM 3555 C CA . ARG A 1 447 ? 4.394 -19.337 -15.107 1.00 93.88 447 ARG A CA 1
ATOM 3556 C C . ARG A 1 447 ? 5.865 -19.112 -15.456 1.00 93.88 447 ARG A C 1
ATOM 3558 O O . ARG A 1 447 ? 6.531 -20.073 -15.800 1.00 93.88 447 ARG A O 1
ATOM 3565 N N . TYR A 1 448 ? 6.358 -17.877 -15.385 1.00 89.50 448 TYR A N 1
ATOM 3566 C CA . TYR A 1 448 ? 7.771 -17.570 -15.641 1.00 89.50 448 TYR A CA 1
ATOM 3567 C C . TYR A 1 448 ? 8.659 -17.687 -14.397 1.00 89.50 448 TYR A C 1
ATOM 3569 O O . TYR A 1 448 ? 9.870 -17.501 -14.500 1.00 89.50 448 TYR A O 1
ATOM 3577 N N . CYS A 1 449 ? 8.064 -17.981 -13.238 1.00 82.38 449 CYS A N 1
ATOM 3578 C CA . CYS A 1 449 ? 8.791 -18.353 -12.030 1.00 82.38 449 CYS A CA 1
ATOM 3579 C C . CYS A 1 449 ? 8.941 -19.868 -11.864 1.00 82.38 449 CYS A C 1
ATOM 3581 O O . CYS A 1 449 ? 9.764 -20.279 -11.061 1.00 82.38 449 CYS A O 1
ATOM 3583 N N . SER A 1 450 ? 8.122 -20.674 -12.543 1.00 68.00 450 SER A N 1
ATOM 3584 C CA . SER A 1 450 ? 8.142 -22.145 -12.467 1.00 68.00 450 SER A CA 1
ATOM 3585 C C . SER A 1 450 ? 9.042 -22.709 -13.554 1.00 68.00 450 SER A C 1
ATOM 3587 O O . SER A 1 450 ? 9.718 -23.720 -13.270 1.00 68.00 450 SER A O 1
#

Secondary structure (DSSP, 8-state):
-----EEEEE--TT-HHHHHHHHHHHHHHHTTSS---S-GGGEEEEEE-S-HHHHHHHHHHHHHTT--EEEESSHHHHHHHHHTTS-EEEEEEE-TT----HHHHHHHHHHHHHHH-----EEEEEPPPPP-----------PPPP-----------------------TT-EETTEEEEEEEEEETTEEEEEEEETTTTEEEEEEEEEGGGS-TTTTTS-TTT--HHHHHHHHHTT---TTB---SEEEEEEETTEEEEEEEEE--TT-BHHHHHHH-S-----HHHHHHHHHHHHHHHHHHHHTT-------GGGEEE-S--SSGGG--EEE----S--SS------TTTGGG--GGGGGT---HHHHHHHHHHHHHHHHHSS-S---SSHHHHHHHHHHPPPPPGGGT-TTS-HHHHHHHHHHT-SSGGGS-SSHHHHHHHHHHHH-

Sequence (450 aa):
MIDVKAYDISFSEDQPETFLAQLLGVLQSETSQPEIKVPRSLLKVLVIDVDKLRAGAVAQLINATGYQSIIAVNTLDGFTLFLRGSYIPQAIILGSDYIAEPHFLRRLLQQTMQKYQLRVPLFRLAPPPQPITPYVSRRTSQPLQELSSAKRPQQTGNIEQVGREKLLLTGQSLGRYQIQTVLGGGLQGSVYQAYDRLREQEVALKAMQVSMMPYAVIRTSEEDANLFQQELDLLSKLEHPHIQVPSNAGRSYISGVPFVFKTMPYYPERSLALWLSRHVQKTFSHLEIAPLVMQLAGALQCAHDHQILYQNFKLSNLLIRNQPNNIRHLHLLLSDFPVAQDGSFFSKTFEAFPYMAPERWEGRVLPASDQYGLAAIVYELLAGRPPFQGGSEYTMRFLHLNMQPQMPSVFSPNLPPAVNHVILRGLAKRPEDRFPSVAVFAKTLQRYCS